Protein AF-A0A6H5HM34-F1 (afdb_monomer_lite)

Secondary structure (DSSP, 8-state):
-EEE--HHHHHHHHHHHHHHHT-SEEEHHHHHHHHHHHHHHGGGSTTTTGGGHHHHHHHHHHHHHTTT-TTSEEEPPHHHHHHHHHHHHHHHH-EEEPP----SEEEEEEE-SSEEEEEETTEEEEEEPPHHHHTS-HHHHHHHHHHHHHHHHSTT--S-EEEEEES-HHHHHHHHTTS-SS-HHHHHHHHHHHHHHHHTT-EEEEEE--TTTTHHHHHHHTPPPPTT-----HHHHHHHHHHH---S-EES--TTT--SSSEEESS--TT-SEE--TT-S------HHHHHHHHHHHTS-S-HHHHHHHHHHS-HHHHHHTTS----HHHHHHHHHHTTTTTT-TTHHHHHHHHHHHHHHS-S------------PPP---PPP----------------GGGS-------S-------GGGSS---PPP-SGGGGGTSSSSTTS-S--------S------GGGSHHHHHHHHH----TT----B-EEEETTEEEEEETTTTEEEEEEHHHHHHHT--S--EEEEESS--SS---EEEE-TTSSEEEEEETTEEEEEEPPSS--TT-EEEE-EEEE-HIIIIIS-PPEEEEEE-TT-TTS-EEEEEETTTEEEEEETTTTEEEEEEES-TTTT--S---HHHHHTT-SEEEEEEPPP---TTS-TTT--EEEEEEETTS-EEEEEE-SS-SS-EEEEEEPPSS--TTSS-TTEEEEEEE--SSPEEEEEETT--

Sequence (736 aa):
MTLSLPDEKREKISKLLDLFSNSSSSPIRRVAQLLGTLSSACPAIKYGRLYTKLLERAKDAALKENEGNYNRKMTIPDSCQVDLKWWQEQIKTAVNELKNDSFDLCMSSDASRTGWGCICRNERAFGWWSEDDLLNHINFLELKAIFLGLQSFASNLENIKILIRTDNTTALASVNKMGSIQHKKLNTLARKIWQWCEARNIWIFASYITSKDNHEADAASRILPPETEWMLDENVFQSIISYLGQPKIDLFASYHNTKCPTFISWYQEPQSWKIDNTRSSERHYPGSREAIREAYLTNGNVPSGAVDTMISSLSPSTLKQYANETPTPTRFIRNCEAIGLFQDLNPFEETFKKAVENVKRGCSKSQNTAMAFRTAAPVVQAKSPLGLQLGQYRKEGLKLDIAKASGNSLMDLDSPSIVRCDEVLSSVGPPTTPDEVSRSSSVLNSFDKMPLVDVNDSVPDFNFSQHKIIRDFASTRGEDPTKKCLGLIAYGQEIFYIWESCKNELHTANVKQSLRDDVWDEETVLRLRMPPLFTVERLLLNSSCSLMALTGPEGVAVLHLPESWEKNKIIHVPCVSLGERIFQGERHLLRCAKWNPGSPSDSHLVTLTSDECLRCYNVLDKSVLWSCHLSKHSVISHLNIPSRIMLGDTPVNFDFVSPTLQPDEPLETAEWPILVLWGNGNIFYVVSTMTSKKPTITGPLLMSPASDDNYGSDASSLIVIRSSPPLVILSTCSGT

pLDDT: mean 70.44, std 22.55, range [20.48, 94.94]

InterPro domains:
  IPR012337 Ribonuclease H-like superfamily [SSF53098] (110-222)
  IPR019321 Nucleoporin Nup88 [PF10168] (482-736)
  IPR036397 Ribonuclease H superfamily [G3DSA:3.30.420.10] (102-224)
  IPR052055 Hepadnavirus polymerase/reverse transcriptase [PTHR33050] (1-281)

Structure (mmCIF, N/CA/C/O backbone):
data_AF-A0A6H5HM34-F1
#
_entry.id   AF-A0A6H5HM34-F1
#
loop_
_atom_site.group_PDB
_atom_site.id
_atom_site.type_symbol
_atom_site.label_atom_id
_atom_site.label_alt_id
_atom_site.label_comp_id
_atom_site.label_asym_id
_atom_site.label_entity_id
_atom_site.label_seq_id
_atom_site.pdbx_PDB_ins_code
_atom_site.Cartn_x
_atom_site.Cartn_y
_atom_site.Cartn_z
_atom_site.occupancy
_atom_site.B_iso_or_equiv
_atom_site.auth_seq_id
_atom_site.auth_comp_id
_atom_site.auth_asym_id
_atom_site.auth_atom_id
_atom_site.pdbx_PDB_model_num
ATOM 1 N N . MET A 1 1 ? -21.445 -22.019 41.947 1.00 61.72 1 MET A N 1
ATOM 2 C CA . MET A 1 1 ? -21.708 -21.252 43.187 1.00 61.72 1 MET A CA 1
ATOM 3 C C . MET A 1 1 ? -22.058 -19.823 42.780 1.00 61.72 1 MET A C 1
ATOM 5 O O . MET A 1 1 ? -21.389 -19.275 41.908 1.00 61.72 1 MET A O 1
ATOM 9 N N . THR A 1 2 ? -23.140 -19.269 43.321 1.00 78.12 2 THR A N 1
ATOM 10 C CA . THR A 1 2 ? -23.737 -17.993 42.892 1.00 78.12 2 THR A CA 1
ATOM 11 C C . THR A 1 2 ? -23.632 -16.932 43.986 1.00 78.12 2 THR A C 1
ATOM 13 O O . THR A 1 2 ? -23.779 -17.241 45.165 1.00 78.12 2 THR A O 1
ATOM 16 N N . LEU A 1 3 ? -23.390 -15.682 43.598 1.00 82.00 3 LEU A N 1
ATOM 17 C CA . LEU A 1 3 ? -23.351 -14.508 44.460 1.00 82.00 3 LEU A CA 1
ATOM 18 C C . LEU A 1 3 ? -24.681 -13.749 44.342 1.00 82.00 3 LEU A C 1
ATOM 20 O O . LEU A 1 3 ? -25.066 -13.330 43.251 1.00 82.00 3 LEU A O 1
ATOM 24 N N . SER A 1 4 ? -25.365 -13.536 45.461 1.00 82.38 4 SER A N 1
ATOM 25 C CA . SER A 1 4 ? -26.608 -12.763 45.535 1.00 82.38 4 SER A CA 1
ATOM 26 C C . SER A 1 4 ? -26.497 -11.654 46.580 1.00 82.38 4 SER A C 1
ATOM 28 O O . SER A 1 4 ? -25.755 -11.770 47.557 1.00 82.38 4 SER A O 1
ATOM 30 N N . LEU A 1 5 ? -27.235 -10.558 46.389 1.00 83.25 5 LEU A N 1
ATOM 31 C CA . LEU A 1 5 ? -27.317 -9.498 47.398 1.00 83.25 5 LEU A CA 1
ATOM 32 C C . LEU A 1 5 ? -28.186 -9.944 48.583 1.00 83.25 5 LEU A C 1
ATOM 34 O O . LEU A 1 5 ? -29.247 -10.522 48.333 1.00 83.25 5 LEU A O 1
ATOM 38 N N . PRO A 1 6 ? -27.794 -9.624 49.834 1.00 85.62 6 PRO A N 1
ATOM 39 C CA . PRO A 1 6 ? -28.668 -9.750 50.999 1.00 85.62 6 PRO A CA 1
ATOM 40 C C . PRO A 1 6 ? -29.934 -8.901 50.850 1.00 85.62 6 PRO A C 1
ATOM 42 O O . PRO A 1 6 ? -29.859 -7.776 50.341 1.00 85.62 6 PRO A O 1
ATOM 45 N N . ASP A 1 7 ? -31.064 -9.395 51.351 1.00 83.00 7 ASP A N 1
ATOM 46 C CA . ASP A 1 7 ? -32.375 -8.750 51.190 1.00 83.00 7 ASP A CA 1
ATOM 47 C C . ASP A 1 7 ? -32.420 -7.335 51.784 1.00 83.00 7 ASP A C 1
ATOM 49 O O . ASP A 1 7 ? -32.903 -6.405 51.139 1.00 83.00 7 ASP A O 1
ATOM 53 N N . GLU A 1 8 ? -31.774 -7.112 52.933 1.00 83.56 8 GLU A N 1
ATOM 54 C CA . GLU A 1 8 ? -31.643 -5.778 53.541 1.00 83.56 8 GLU A CA 1
ATOM 55 C C . GLU A 1 8 ? -30.973 -4.758 52.602 1.00 83.56 8 GLU A C 1
ATOM 57 O O . GLU A 1 8 ? -31.370 -3.589 52.525 1.00 83.56 8 GLU A O 1
ATOM 62 N N . LYS A 1 9 ? -29.949 -5.190 51.848 1.00 83.06 9 LYS A N 1
ATOM 63 C CA . LYS A 1 9 ? -29.280 -4.329 50.863 1.00 83.06 9 LYS A CA 1
ATOM 64 C C . LYS A 1 9 ? -30.174 -4.090 49.649 1.00 83.06 9 LYS A C 1
ATOM 66 O O . LYS A 1 9 ? -30.180 -2.967 49.146 1.00 83.06 9 LYS A O 1
ATOM 71 N N . ARG A 1 10 ? -30.935 -5.097 49.200 1.00 84.62 10 ARG A N 1
ATOM 72 C CA . ARG A 1 10 ? -31.896 -4.953 48.091 1.00 84.62 10 ARG A CA 1
ATOM 73 C C . ARG A 1 10 ? -32.958 -3.907 48.428 1.00 84.62 10 ARG A C 1
ATOM 75 O O . ARG A 1 10 ? -33.159 -2.977 47.648 1.00 84.62 10 ARG A O 1
ATOM 82 N N . GLU A 1 11 ? -33.550 -3.982 49.620 1.00 84.94 11 GLU A N 1
ATOM 83 C CA . GLU A 1 11 ? -34.534 -2.997 50.081 1.00 84.94 11 GLU A CA 1
ATOM 84 C C . GLU A 1 11 ? -33.956 -1.585 50.178 1.00 84.94 11 GLU A C 1
ATOM 86 O O . GLU A 1 11 ? -34.586 -0.619 49.741 1.00 84.94 11 GLU A O 1
ATOM 91 N N . LYS A 1 12 ? -32.748 -1.445 50.741 1.00 86.31 12 LYS A N 1
ATOM 92 C CA . LYS A 1 12 ? -32.092 -0.140 50.880 1.00 86.31 12 LYS A CA 1
ATOM 93 C C . LYS A 1 12 ? -31.848 0.516 49.523 1.00 86.31 12 LYS A C 1
ATOM 95 O O . LYS A 1 12 ? -32.070 1.719 49.386 1.00 86.31 12 LYS A O 1
ATOM 100 N N . ILE A 1 13 ? -31.395 -0.252 48.530 1.00 85.56 13 ILE A N 1
ATOM 101 C CA . ILE A 1 13 ? -31.163 0.274 47.181 1.00 85.56 13 ILE A CA 1
ATOM 102 C C . ILE A 1 13 ? -32.497 0.597 46.498 1.00 85.56 13 ILE A C 1
ATOM 104 O O . ILE A 1 13 ? -32.601 1.669 45.910 1.00 85.56 13 ILE A O 1
ATOM 108 N N . SER A 1 14 ? -33.528 -0.247 46.637 1.00 85.56 14 SER A N 1
ATOM 109 C CA . SER A 1 14 ? -34.866 0.027 46.084 1.00 85.56 14 SER A CA 1
ATOM 110 C C . SER A 1 14 ? -35.437 1.343 46.617 1.00 85.56 14 SER A C 1
ATOM 112 O O . SER A 1 14 ? -35.773 2.225 45.833 1.00 85.56 14 SER A O 1
ATOM 114 N N . LYS A 1 15 ? -35.429 1.536 47.946 1.00 85.75 15 LYS A N 1
ATOM 115 C CA . LYS A 1 15 ? -35.893 2.779 48.588 1.00 85.75 15 LYS A CA 1
ATOM 116 C C . LYS A 1 15 ? -35.120 4.003 48.092 1.00 85.75 15 LYS A C 1
ATOM 118 O O . LYS A 1 15 ? -35.701 5.070 47.917 1.00 85.75 15 LYS A O 1
ATOM 123 N N . LEU A 1 16 ? -33.809 3.869 47.868 1.00 84.88 16 LEU A N 1
ATOM 124 C CA . LEU A 1 16 ? -33.004 4.950 47.304 1.00 84.88 16 LEU A CA 1
ATOM 125 C C . LEU A 1 16 ? -33.396 5.245 45.852 1.00 84.88 16 LEU A C 1
ATOM 127 O O . LEU A 1 16 ? -33.589 6.410 45.529 1.00 84.88 16 LEU A O 1
ATOM 131 N N . LEU A 1 17 ? -33.552 4.235 44.995 1.00 85.62 17 LEU A N 1
ATOM 132 C CA . LEU A 1 17 ? -33.938 4.416 43.590 1.00 85.62 17 LEU A CA 1
ATOM 133 C C . LEU A 1 17 ? -35.318 5.072 43.435 1.00 85.62 17 LEU A C 1
ATOM 135 O O . LEU A 1 17 ? -35.483 5.939 42.575 1.00 85.62 17 LEU A O 1
ATOM 139 N N . ASP A 1 18 ? -36.273 4.741 44.305 1.00 84.00 18 ASP A N 1
ATOM 140 C CA . ASP A 1 18 ? -37.620 5.328 44.291 1.00 84.00 18 ASP A CA 1
ATOM 141 C C . ASP A 1 18 ? -37.599 6.841 44.580 1.00 84.00 18 ASP A C 1
ATOM 143 O O . ASP A 1 18 ? -38.362 7.611 43.992 1.00 84.00 18 ASP A O 1
ATOM 147 N N . LEU A 1 19 ? -36.665 7.302 45.422 1.00 82.75 19 LEU A N 1
ATOM 148 C CA . LEU A 1 19 ? -36.476 8.730 45.704 1.00 82.75 19 LEU A CA 1
ATOM 149 C C . LEU A 1 19 ? -35.952 9.508 44.485 1.00 82.75 19 LEU A C 1
ATOM 151 O O . LEU A 1 19 ? -36.320 10.670 44.290 1.00 82.75 19 LEU A O 1
ATOM 155 N N . PHE A 1 20 ? -35.096 8.888 43.666 1.00 81.00 20 PHE A N 1
ATOM 156 C CA . PHE A 1 20 ? -34.519 9.530 42.477 1.00 81.00 20 PHE A CA 1
ATOM 157 C C . PHE A 1 20 ? -35.390 9.389 41.226 1.00 81.00 20 PHE A C 1
ATOM 159 O O . PHE A 1 20 ? -35.325 10.260 40.361 1.00 81.00 20 PHE A O 1
ATOM 166 N N . SER A 1 21 ? -36.247 8.368 41.157 1.00 72.44 21 SER A N 1
ATOM 167 C CA . SER A 1 21 ? -37.190 8.179 40.042 1.00 72.44 21 SER A CA 1
ATOM 168 C C . SER A 1 21 ? -38.229 9.305 39.956 1.00 72.44 21 SER A C 1
ATOM 170 O O . SER A 1 21 ? -38.667 9.664 38.869 1.00 72.44 21 SER A O 1
ATOM 172 N N . ASN A 1 22 ? -38.573 9.918 41.095 1.00 70.06 22 ASN A N 1
ATOM 173 C CA . ASN A 1 22 ? -39.549 11.013 41.182 1.00 70.06 22 ASN A CA 1
ATOM 174 C C . ASN A 1 22 ? -38.918 12.419 41.186 1.00 70.06 22 ASN A C 1
ATOM 176 O O . ASN A 1 22 ? -39.631 13.418 41.254 1.00 70.06 22 ASN A O 1
ATOM 180 N N . SER A 1 23 ? -37.585 12.518 41.145 1.00 73.88 23 SER A N 1
ATOM 181 C CA . SER A 1 23 ? -36.866 13.787 41.303 1.00 73.88 23 SER A CA 1
ATOM 182 C C . SER A 1 23 ? -36.085 14.136 40.036 1.00 73.88 23 SER A C 1
ATOM 184 O O . SER A 1 23 ? -35.058 13.529 39.751 1.00 73.88 23 SER A O 1
ATOM 186 N N . SER A 1 24 ? -36.504 15.175 39.309 1.00 73.12 24 SER A N 1
ATOM 187 C CA . SER A 1 24 ? -35.794 15.662 38.109 1.00 73.12 24 SER A CA 1
ATOM 188 C C . SER A 1 24 ? -34.466 16.372 38.422 1.00 73.12 24 SER A C 1
ATOM 190 O O . SER A 1 24 ? -33.576 16.455 37.575 1.00 73.12 24 SER A O 1
ATOM 192 N N . SER A 1 25 ? -34.294 16.854 39.657 1.00 80.94 25 SER A N 1
ATOM 193 C CA . SER A 1 25 ? -33.094 17.558 40.114 1.00 80.94 25 SER A CA 1
ATOM 194 C C . SER A 1 25 ? -32.719 17.140 41.536 1.00 80.94 25 SER A C 1
ATOM 196 O O . SER A 1 25 ? -33.533 17.239 42.453 1.00 80.94 25 SER A O 1
ATOM 198 N N . SER A 1 26 ? -31.457 16.763 41.750 1.00 85.12 26 SER A N 1
ATOM 199 C CA . SER A 1 26 ? -30.937 16.322 43.053 1.00 85.12 26 SER A CA 1
ATOM 200 C C . SER A 1 26 ? -29.566 16.930 43.367 1.00 85.12 26 SER A C 1
ATOM 202 O O . SER A 1 26 ? -28.800 17.208 42.447 1.00 85.12 26 SER A O 1
ATOM 204 N N . PRO A 1 27 ? -29.202 17.130 44.650 1.00 88.06 27 PRO A N 1
ATOM 205 C CA . PRO A 1 27 ? -27.841 17.509 45.021 1.00 88.06 27 PRO A CA 1
ATOM 206 C C . PRO A 1 27 ? -26.826 16.477 44.525 1.00 88.06 27 PRO A C 1
ATOM 208 O O . PRO A 1 27 ? -27.033 15.272 44.703 1.00 88.06 27 PRO A O 1
ATOM 211 N N . ILE A 1 28 ? -25.700 16.936 43.980 1.00 87.88 28 ILE A N 1
ATOM 212 C CA . ILE A 1 28 ? -24.637 16.065 43.455 1.00 87.88 28 ILE A CA 1
ATOM 213 C C . ILE A 1 28 ? -24.161 15.065 44.523 1.00 87.88 28 ILE A C 1
ATOM 215 O O . ILE A 1 28 ? -23.940 13.891 44.225 1.00 87.88 28 ILE A O 1
ATOM 219 N N . ARG A 1 29 ? -24.074 15.486 45.795 1.00 89.44 29 ARG A N 1
ATOM 220 C CA . ARG A 1 29 ? -23.743 14.611 46.935 1.00 89.44 29 ARG A CA 1
ATOM 221 C C . ARG A 1 29 ? -24.664 13.396 47.046 1.00 89.44 29 ARG A C 1
ATOM 223 O O . ARG A 1 29 ? -24.189 12.299 47.320 1.00 89.44 29 ARG A O 1
ATOM 230 N N . ARG A 1 30 ? -25.968 13.579 46.833 1.00 87.06 30 ARG A N 1
ATOM 231 C CA . ARG A 1 30 ? -26.949 12.490 46.907 1.00 87.06 30 ARG A CA 1
ATOM 232 C C . ARG A 1 30 ? -26.805 11.529 45.728 1.00 87.06 30 ARG A C 1
ATOM 234 O O . ARG A 1 30 ? -26.834 10.320 45.933 1.00 87.06 30 ARG A O 1
ATOM 241 N N . VAL A 1 31 ? -26.554 12.050 44.526 1.00 87.62 31 VAL A N 1
ATOM 242 C CA . VAL A 1 31 ? -26.260 11.219 43.345 1.00 87.62 31 VAL A CA 1
ATOM 243 C C . VAL A 1 31 ? -24.967 10.418 43.546 1.00 87.62 31 VAL A C 1
ATOM 245 O O . VAL A 1 31 ? -24.927 9.230 43.242 1.00 87.62 31 VAL A O 1
ATOM 248 N N . ALA A 1 32 ? -23.932 11.015 44.145 1.00 87.81 32 ALA A N 1
ATOM 249 C CA . ALA A 1 32 ? -22.691 10.317 44.485 1.00 87.81 32 ALA A CA 1
ATOM 250 C C . ALA A 1 32 ? -22.902 9.187 45.515 1.00 87.81 32 ALA A C 1
ATOM 252 O O . ALA A 1 32 ? -22.326 8.111 45.366 1.00 87.81 32 ALA A O 1
ATOM 253 N N . GLN A 1 33 ? -23.754 9.400 46.527 1.00 89.19 33 GLN A N 1
ATOM 254 C CA . GLN A 1 33 ? -24.132 8.364 47.500 1.00 89.19 33 GLN A CA 1
ATOM 255 C C . GLN A 1 33 ? -24.876 7.197 46.842 1.00 89.19 33 GLN A C 1
ATOM 257 O O . GLN A 1 33 ? -24.567 6.035 47.124 1.00 89.19 33 GLN A O 1
ATOM 262 N N . LEU A 1 34 ? -25.825 7.493 45.946 1.00 88.12 34 LEU A N 1
ATOM 263 C CA . LEU A 1 34 ? -26.509 6.467 45.159 1.00 88.12 34 LEU A CA 1
ATOM 264 C C . LEU A 1 34 ? -25.494 5.663 44.344 1.00 88.12 34 LEU A C 1
ATOM 266 O O . LEU A 1 34 ? -25.465 4.441 44.435 1.00 88.12 34 LEU A O 1
ATOM 270 N N . LEU A 1 35 ? -24.612 6.347 43.617 1.00 88.81 35 LEU A N 1
ATOM 271 C CA . LEU A 1 35 ? -23.631 5.712 42.743 1.00 88.81 35 LEU A CA 1
ATOM 272 C C . LEU A 1 35 ? -22.637 4.833 43.510 1.00 88.81 35 LEU A C 1
ATOM 274 O O . LEU A 1 35 ? -22.335 3.726 43.073 1.00 88.81 35 LEU A O 1
ATOM 278 N N . GLY A 1 36 ? -22.185 5.279 44.686 1.00 88.81 36 GLY A N 1
ATOM 279 C CA . GLY A 1 36 ? -21.366 4.466 45.587 1.00 88.81 36 GLY A CA 1
ATOM 280 C C . GLY A 1 36 ? -22.099 3.211 46.069 1.00 88.81 36 GLY A C 1
ATOM 281 O O . GLY A 1 36 ? -21.519 2.125 46.101 1.00 88.81 36 GLY A O 1
ATOM 282 N N . THR A 1 37 ? -23.396 3.334 46.365 1.00 88.56 37 THR A N 1
ATOM 283 C CA . THR A 1 37 ? -24.229 2.195 46.775 1.00 88.56 37 THR A CA 1
ATOM 284 C C . THR A 1 37 ? -24.427 1.204 45.621 1.00 88.56 37 THR A C 1
ATOM 286 O O . THR A 1 37 ? -24.205 0.010 45.816 1.00 88.56 37 THR A O 1
ATOM 289 N N . LEU A 1 38 ? -24.750 1.677 44.411 1.00 88.31 38 LEU A N 1
ATOM 290 C CA . LEU A 1 38 ? -24.883 0.835 43.212 1.00 88.31 38 LEU A CA 1
ATOM 291 C C . LEU A 1 38 ? -23.557 0.151 42.850 1.00 88.31 38 LEU A C 1
ATOM 293 O O . LEU A 1 38 ? -23.533 -1.045 42.575 1.00 88.31 38 LEU A O 1
ATOM 297 N N . SER A 1 39 ? -22.436 0.871 42.943 1.00 86.75 39 SER A N 1
ATOM 298 C CA . SER A 1 39 ? -21.096 0.323 42.694 1.00 86.75 39 SER A CA 1
ATOM 299 C C . SER A 1 39 ? -20.759 -0.838 43.638 1.00 86.75 39 SER A C 1
ATOM 301 O O . SER A 1 39 ? -20.209 -1.851 43.207 1.00 86.75 39 SER A O 1
ATOM 303 N N . SER A 1 40 ? -21.169 -0.744 44.910 1.00 86.69 40 SER A N 1
ATOM 304 C CA . SER A 1 40 ? -21.006 -1.835 45.882 1.00 86.69 40 SER A CA 1
ATOM 305 C C . SER A 1 40 ? -21.852 -3.076 45.563 1.00 86.69 40 SER A C 1
ATOM 307 O O . SER A 1 40 ? -21.514 -4.175 45.999 1.00 86.69 40 SER A O 1
ATOM 309 N N . ALA A 1 41 ? -22.933 -2.910 44.793 1.00 86.00 41 ALA A N 1
ATOM 310 C CA . ALA A 1 41 ? -23.841 -3.976 44.387 1.00 86.00 41 ALA A CA 1
ATOM 311 C C . ALA A 1 41 ? -23.432 -4.655 43.066 1.00 86.00 41 ALA A C 1
ATOM 313 O O . ALA A 1 41 ? -23.818 -5.798 42.823 1.00 86.00 41 ALA A O 1
ATOM 314 N N . CYS A 1 42 ? -22.598 -4.002 42.245 1.00 86.19 42 CYS A N 1
ATOM 315 C CA . CYS A 1 42 ? -22.109 -4.525 40.965 1.00 86.19 42 CYS A CA 1
ATOM 316 C C . CYS A 1 42 ? -21.495 -5.939 41.016 1.00 86.19 42 CYS A C 1
ATOM 318 O O . CYS A 1 42 ? -21.717 -6.683 40.067 1.00 86.19 42 CYS A O 1
ATOM 320 N N . PRO A 1 43 ? -20.754 -6.377 42.059 1.00 83.12 43 PRO A N 1
ATOM 321 C CA . PRO A 1 43 ? -20.227 -7.744 42.096 1.00 83.12 43 PRO A CA 1
ATOM 322 C C . PRO A 1 43 ? -21.315 -8.826 42.015 1.00 83.12 43 PRO A C 1
ATOM 324 O O . PRO A 1 43 ? -21.085 -9.881 41.429 1.00 83.12 43 PRO A O 1
ATOM 327 N N . ALA A 1 44 ? -22.499 -8.550 42.571 1.00 82.69 44 ALA A N 1
ATOM 328 C CA . ALA A 1 44 ? -23.634 -9.471 42.630 1.00 82.69 44 ALA A CA 1
ATOM 329 C C . ALA A 1 44 ? -24.593 -9.355 41.434 1.00 82.69 44 ALA A C 1
ATOM 331 O O . ALA A 1 44 ? -25.519 -10.152 41.321 1.00 82.69 44 ALA A O 1
ATOM 332 N N . ILE A 1 45 ? -24.390 -8.375 40.549 1.00 85.69 45 ILE A N 1
ATOM 333 C CA . ILE A 1 45 ? -25.287 -8.086 39.426 1.00 85.69 45 ILE A CA 1
ATOM 334 C C . ILE A 1 45 ? -24.459 -8.069 38.147 1.00 85.69 45 ILE A C 1
ATOM 336 O O . ILE A 1 45 ? -23.718 -7.117 37.902 1.00 85.69 45 ILE A O 1
ATOM 340 N N . LYS A 1 46 ? -24.621 -9.112 37.324 1.00 83.00 46 LYS A N 1
ATOM 341 C CA . LYS A 1 46 ? -23.809 -9.404 36.130 1.00 83.00 46 LYS A CA 1
ATOM 342 C C . LYS A 1 46 ? -23.512 -8.155 35.282 1.00 83.00 46 LYS A C 1
ATOM 344 O O . LYS A 1 46 ? -22.349 -7.815 35.092 1.00 83.00 46 LYS A O 1
ATOM 349 N N . TYR A 1 47 ? -24.536 -7.406 34.868 1.00 87.88 47 TYR A N 1
ATOM 350 C CA . TYR A 1 47 ? -24.392 -6.218 34.006 1.00 87.88 47 TYR A CA 1
ATOM 351 C C . TYR A 1 47 ? -24.456 -4.870 34.752 1.00 87.88 47 TYR A C 1
ATOM 353 O O . TYR A 1 47 ? -24.486 -3.812 34.128 1.00 87.88 47 TYR A O 1
ATOM 361 N N . GLY A 1 48 ? -24.435 -4.859 36.092 1.00 87.00 48 GLY A N 1
ATOM 362 C CA . GLY A 1 48 ? -24.693 -3.645 36.884 1.00 87.00 48 GLY A CA 1
ATOM 363 C C . GLY A 1 48 ? -23.711 -2.498 36.612 1.00 87.00 48 GLY A C 1
ATOM 364 O O . GLY A 1 48 ? -24.078 -1.321 36.600 1.00 87.00 48 GLY A O 1
ATOM 365 N N . ARG A 1 49 ? -22.449 -2.817 36.308 1.00 87.62 49 ARG A N 1
ATOM 366 C CA . ARG A 1 49 ? -21.430 -1.794 36.033 1.00 87.62 49 ARG A CA 1
ATOM 367 C C . ARG A 1 49 ? -21.728 -0.992 34.760 1.00 87.62 49 ARG A C 1
ATOM 369 O O . ARG A 1 49 ? -21.348 0.173 34.704 1.00 87.62 49 ARG A O 1
ATOM 376 N N . LEU A 1 50 ? -22.445 -1.559 33.788 1.00 89.38 50 LEU A N 1
ATOM 377 C CA . LEU A 1 50 ? -22.858 -0.860 32.569 1.00 89.38 50 LEU A CA 1
ATOM 378 C C . LEU A 1 50 ? -23.822 0.296 32.880 1.00 89.38 50 LEU A C 1
ATOM 380 O O . LEU A 1 50 ? -23.607 1.436 32.460 1.00 89.38 50 LEU A O 1
ATOM 384 N N . TYR A 1 51 ? -24.851 0.004 33.675 1.00 89.50 51 TYR A N 1
ATOM 385 C CA . TYR A 1 51 ? -25.951 0.914 34.011 1.00 89.50 51 TYR A CA 1
ATOM 386 C C . TYR A 1 51 ? -25.609 1.914 35.129 1.00 89.50 51 TYR A C 1
ATOM 388 O O . TYR A 1 51 ? -26.477 2.607 35.646 1.00 89.50 51 TYR A O 1
ATOM 396 N N . THR A 1 52 ? -24.340 2.010 35.538 1.00 88.94 52 THR A N 1
ATOM 397 C CA . THR A 1 52 ? -23.860 3.083 36.436 1.00 88.94 52 THR A CA 1
ATOM 398 C C . THR A 1 52 ? -23.047 4.147 35.699 1.00 88.94 52 THR A C 1
ATOM 400 O O . THR A 1 52 ? -22.921 5.271 36.187 1.00 88.94 52 THR A O 1
ATOM 403 N N . LYS A 1 53 ? -22.544 3.848 34.492 1.00 88.50 53 LYS A N 1
ATOM 404 C CA . LYS A 1 53 ? -21.611 4.715 33.752 1.00 88.50 53 LYS A CA 1
ATOM 405 C C . LYS A 1 53 ? -22.224 6.030 33.279 1.00 88.50 53 LYS A C 1
ATOM 407 O O . LYS A 1 53 ? -21.543 7.055 33.313 1.00 88.50 53 LYS A O 1
ATOM 412 N N . LEU A 1 54 ? -23.488 6.027 32.844 1.00 87.94 54 LEU A N 1
ATOM 413 C CA . LEU A 1 54 ? -24.161 7.259 32.411 1.00 87.94 54 LEU A CA 1
ATOM 414 C C . LEU A 1 54 ? -24.354 8.225 33.581 1.00 87.94 54 LEU A C 1
ATOM 416 O O . LEU A 1 54 ? -24.036 9.408 33.454 1.00 87.94 54 LEU A O 1
ATOM 420 N N . LEU A 1 55 ? -24.787 7.703 34.731 1.00 88.19 55 LEU A N 1
ATOM 421 C CA . LEU A 1 55 ? -24.959 8.491 35.947 1.00 88.19 55 LEU A CA 1
ATOM 422 C C . LEU A 1 55 ? -23.615 9.023 36.472 1.00 88.19 55 LEU A C 1
ATOM 424 O O . LEU A 1 55 ? -23.530 10.172 36.900 1.00 88.19 55 LEU A O 1
ATOM 428 N N . GLU A 1 56 ? -22.549 8.222 36.378 1.00 90.06 56 GLU A N 1
ATOM 429 C CA . GLU A 1 56 ? -21.187 8.611 36.771 1.00 90.06 56 GLU A CA 1
ATOM 430 C C . GLU A 1 56 ? -20.687 9.782 35.925 1.00 90.06 56 GLU A C 1
ATOM 432 O O . GLU A 1 56 ? -20.211 10.787 36.455 1.00 90.06 56 GLU A O 1
ATOM 437 N N . ARG A 1 57 ? -20.901 9.701 34.608 1.00 88.56 57 ARG A N 1
ATOM 438 C CA . ARG A 1 57 ? -20.552 10.760 33.661 1.00 88.56 57 ARG A CA 1
ATOM 439 C C . ARG A 1 57 ? -21.378 12.029 33.871 1.00 88.56 57 ARG A C 1
ATOM 441 O O . ARG A 1 57 ? -20.816 13.120 33.818 1.00 88.56 57 ARG A O 1
ATOM 448 N N . ALA A 1 58 ? -22.685 11.903 34.108 1.00 88.50 58 ALA A N 1
ATOM 449 C CA . ALA A 1 58 ? -23.554 13.046 34.388 1.00 88.50 58 ALA A CA 1
ATOM 450 C C . ALA A 1 58 ? -23.128 13.766 35.678 1.00 88.50 58 ALA A C 1
ATOM 452 O O . ALA A 1 58 ? -23.035 14.992 35.701 1.00 88.50 58 ALA A O 1
ATOM 453 N N . LYS A 1 59 ? -22.788 13.004 36.727 1.00 90.25 59 LYS A N 1
ATOM 454 C CA . LYS A 1 59 ? -22.242 13.536 37.982 1.00 90.25 59 LYS A CA 1
ATOM 455 C C . LYS A 1 59 ? -20.916 14.267 37.754 1.00 90.25 59 LYS A C 1
ATOM 457 O O . LYS A 1 59 ? -20.731 15.356 38.286 1.00 90.25 59 LYS A O 1
ATOM 462 N N . ASP A 1 60 ? -19.991 13.685 36.992 1.00 87.88 60 ASP A N 1
ATOM 463 C CA . ASP A 1 60 ? -18.688 14.304 36.717 1.00 87.88 60 ASP A CA 1
ATOM 464 C C . ASP A 1 60 ? -18.806 15.584 35.881 1.00 87.88 60 ASP A C 1
ATOM 466 O O . ASP A 1 60 ? -18.092 16.550 36.147 1.00 87.88 60 ASP A O 1
ATOM 470 N N . ALA A 1 61 ? -19.718 15.622 34.904 1.00 87.50 61 ALA A N 1
ATOM 471 C CA . ALA A 1 61 ? -20.013 16.832 34.139 1.00 87.50 61 ALA A CA 1
ATOM 472 C C . ALA A 1 61 ? -20.583 17.935 35.045 1.00 87.50 61 ALA A C 1
ATOM 474 O O . ALA A 1 61 ? -20.040 19.037 35.084 1.00 87.50 61 ALA A O 1
ATOM 475 N N . ALA A 1 62 ? -21.586 17.602 35.864 1.00 87.50 62 ALA A N 1
ATOM 476 C CA . ALA A 1 62 ? -22.187 18.549 36.798 1.00 87.50 62 ALA A CA 1
ATOM 477 C C . ALA A 1 62 ? -21.190 19.057 37.854 1.00 87.50 62 ALA A C 1
ATOM 479 O O . ALA A 1 62 ? -21.237 20.222 38.235 1.00 87.50 62 ALA A O 1
ATOM 480 N N . LEU A 1 63 ? -20.265 18.215 38.330 1.00 89.19 63 LEU A N 1
ATOM 481 C CA . LEU A 1 63 ? -19.205 18.646 39.247 1.00 89.19 63 LEU A CA 1
ATOM 482 C C . LEU A 1 63 ? -18.247 19.640 38.597 1.00 89.19 63 LEU A C 1
ATOM 484 O O . LEU A 1 63 ? -17.846 20.590 39.261 1.00 89.19 63 LEU A O 1
ATOM 488 N N . LYS A 1 64 ? -17.884 19.435 37.327 1.00 88.38 64 LYS A N 1
ATOM 489 C CA . LYS A 1 64 ? -17.014 20.364 36.593 1.00 88.38 64 LYS A CA 1
ATOM 490 C C . LYS A 1 64 ? -17.687 21.716 36.375 1.00 88.38 64 LYS A C 1
ATOM 492 O O . LYS A 1 64 ? -17.050 22.735 36.594 1.00 88.38 64 LYS A O 1
ATOM 497 N N . GLU A 1 65 ? -18.968 21.718 36.013 1.00 88.94 65 GLU A N 1
ATOM 498 C CA . GLU A 1 65 ? -19.760 22.947 35.849 1.00 88.94 65 GLU A CA 1
ATOM 499 C C . GLU A 1 65 ? -19.946 23.717 37.164 1.00 88.94 65 GLU A C 1
ATOM 501 O O . GLU A 1 65 ? -20.056 24.936 37.158 1.00 88.94 65 GLU A O 1
ATOM 506 N N . ASN A 1 66 ? -19.962 23.013 38.299 1.00 88.31 66 ASN A N 1
ATOM 507 C CA . ASN A 1 66 ? -20.155 23.596 39.627 1.00 88.31 66 ASN A CA 1
ATOM 508 C C . ASN A 1 66 ? -18.848 23.742 40.430 1.00 88.31 66 ASN A C 1
ATOM 510 O O . ASN A 1 66 ? -18.904 23.784 41.662 1.00 88.31 66 ASN A O 1
ATOM 514 N N . GLU A 1 67 ? -17.685 23.761 39.768 1.00 86.56 67 GLU A N 1
ATOM 515 C CA . GLU A 1 67 ? -16.364 23.967 40.396 1.00 86.56 67 GLU A CA 1
ATOM 516 C C . GLU A 1 67 ? -16.077 23.009 41.576 1.00 86.56 67 GLU A C 1
ATOM 518 O O . GLU A 1 67 ? -15.473 23.362 42.585 1.00 86.56 67 GLU A O 1
ATOM 523 N N . GLY A 1 68 ? -16.555 21.764 41.482 1.00 84.62 68 GLY A N 1
ATOM 524 C CA . GLY A 1 68 ? -16.380 20.740 42.516 1.00 84.62 68 GLY A CA 1
ATOM 525 C C . GLY A 1 68 ? -17.345 20.841 43.706 1.00 84.62 68 GLY A C 1
ATOM 526 O O . GLY A 1 68 ? -17.209 20.086 44.672 1.00 84.62 68 GLY A O 1
ATOM 527 N N . ASN A 1 69 ? -18.349 21.722 43.666 1.00 86.62 69 ASN A N 1
ATOM 528 C CA . ASN A 1 69 ? -19.291 21.893 44.769 1.00 86.62 69 ASN A CA 1
ATOM 529 C C . ASN A 1 69 ? -20.383 20.805 44.800 1.00 86.62 69 ASN A C 1
ATOM 531 O O . ASN A 1 69 ? -21.417 20.892 44.139 1.00 86.62 69 ASN A O 1
ATOM 535 N N . TYR A 1 70 ? -20.199 19.810 45.669 1.00 87.00 70 TYR A N 1
ATOM 536 C CA . TYR A 1 70 ? -21.136 18.696 45.867 1.00 87.00 70 TYR A CA 1
ATOM 537 C C . TYR A 1 70 ? -22.525 19.085 46.412 1.00 87.00 70 TYR A C 1
ATOM 539 O O . TYR A 1 70 ? -23.447 18.266 46.354 1.00 87.00 70 TYR A O 1
ATOM 547 N N . ASN A 1 71 ? -22.691 20.290 46.966 1.00 87.69 71 ASN A N 1
ATOM 548 C CA . ASN A 1 71 ? -23.980 20.754 47.493 1.00 87.69 71 ASN A CA 1
ATOM 549 C C . ASN A 1 71 ? -24.864 21.390 46.413 1.00 87.69 71 ASN A C 1
ATOM 551 O O . ASN A 1 71 ? -26.056 21.601 46.647 1.00 87.69 71 ASN A O 1
ATOM 555 N N . ARG A 1 72 ? -24.308 21.692 45.233 1.00 88.50 72 ARG A N 1
ATOM 556 C CA . ARG A 1 72 ? -25.088 22.177 44.093 1.00 88.50 72 ARG A CA 1
ATOM 557 C C . ARG A 1 72 ? -25.983 21.066 43.544 1.00 88.50 72 ARG A C 1
ATOM 559 O O . ARG A 1 72 ? -25.714 19.873 43.712 1.00 88.50 72 ARG A O 1
ATOM 566 N N . LYS A 1 73 ? -27.096 21.475 42.937 1.00 87.62 73 LYS A N 1
ATOM 567 C CA . LYS A 1 73 ? -28.057 20.567 42.308 1.00 87.62 73 LYS A CA 1
ATOM 568 C C . LYS A 1 73 ? -27.595 20.239 40.890 1.00 87.62 73 LYS A C 1
ATOM 570 O O . LYS A 1 73 ? -27.070 21.108 40.205 1.00 87.62 73 LYS A O 1
ATOM 575 N N . MET A 1 74 ? -27.823 19.001 40.471 1.00 87.94 74 MET A N 1
ATOM 576 C CA . MET A 1 74 ? -27.694 18.566 39.087 1.00 87.94 74 MET A CA 1
ATOM 577 C C . MET A 1 74 ? -29.041 18.066 38.576 1.00 87.94 74 MET A C 1
ATOM 579 O O . MET A 1 74 ? -29.798 17.432 39.320 1.00 87.94 74 MET A O 1
ATOM 583 N N . THR A 1 75 ? -29.313 18.328 37.305 1.00 86.69 75 THR A N 1
ATOM 584 C CA . THR A 1 75 ? -30.435 17.723 36.588 1.00 86.69 75 THR A CA 1
ATOM 585 C C . THR A 1 75 ? -30.040 16.312 36.179 1.00 86.69 75 THR A C 1
ATOM 587 O O . THR A 1 75 ? -28.946 16.102 35.654 1.00 86.69 75 THR A O 1
ATOM 590 N N . ILE A 1 76 ? -30.907 15.337 36.445 1.00 84.38 76 ILE A N 1
ATOM 591 C CA . ILE A 1 76 ? -30.677 13.950 36.035 1.00 84.38 76 ILE A CA 1
ATOM 592 C C . ILE A 1 76 ? -31.176 13.818 34.591 1.00 84.38 76 ILE A C 1
ATOM 594 O O . ILE A 1 76 ? -32.367 14.011 34.366 1.00 84.38 76 ILE A O 1
ATOM 598 N N . PRO A 1 77 ? -30.307 13.508 33.611 1.00 85.62 77 PRO A N 1
ATOM 599 C CA . PRO A 1 77 ? -30.744 13.327 32.230 1.00 85.62 77 PRO A CA 1
ATOM 600 C C . PRO A 1 77 ? -31.721 12.155 32.104 1.00 85.62 77 PRO A C 1
ATOM 602 O O . PRO A 1 77 ? -31.523 11.128 32.758 1.00 85.62 77 PRO A O 1
ATOM 605 N N . ASP A 1 78 ? -32.686 12.243 31.189 1.00 84.38 78 ASP A N 1
ATOM 606 C CA . ASP A 1 78 ? -33.675 11.177 30.950 1.00 84.38 78 ASP A CA 1
ATOM 607 C C . ASP A 1 78 ? -33.023 9.832 30.594 1.00 84.38 78 ASP A C 1
ATOM 609 O O . ASP A 1 78 ? -33.490 8.769 30.997 1.00 84.38 78 ASP A O 1
ATOM 613 N N . SER A 1 79 ? -31.862 9.859 29.930 1.00 84.44 79 SER A N 1
ATOM 614 C CA . SER A 1 79 ? -31.079 8.651 29.647 1.00 84.44 79 SER A CA 1
ATOM 615 C C . SER A 1 79 ? -30.633 7.907 30.912 1.00 84.44 79 SER A C 1
ATOM 617 O O . SER A 1 79 ? -30.440 6.698 30.870 1.00 84.44 79 SER A O 1
ATOM 619 N N . CYS A 1 80 ? -30.448 8.614 32.032 1.00 85.38 80 CYS A N 1
ATOM 620 C CA . CYS A 1 80 ? -30.122 8.001 33.320 1.00 85.38 80 CYS A CA 1
ATOM 621 C C . CYS A 1 80 ? -31.367 7.431 34.008 1.00 85.38 80 CYS A C 1
ATOM 623 O O . CYS A 1 80 ? -31.234 6.483 34.771 1.00 85.38 80 CYS A O 1
ATOM 625 N N . GLN A 1 81 ? -32.564 7.958 33.733 1.00 84.81 81 GLN A N 1
ATOM 626 C CA . GLN A 1 81 ? -33.808 7.415 34.292 1.00 84.81 81 GLN A CA 1
ATOM 627 C C . GLN A 1 81 ? -34.087 6.002 33.769 1.00 84.81 81 GLN A C 1
ATOM 629 O O . GLN A 1 81 ? -34.506 5.133 34.530 1.00 84.81 81 GLN A O 1
ATOM 634 N N . VAL A 1 82 ? -33.758 5.738 32.499 1.00 87.81 82 VAL A N 1
ATOM 635 C CA . VAL A 1 82 ? -33.808 4.384 31.923 1.00 87.81 82 VAL A CA 1
ATOM 636 C C . VAL A 1 82 ? -32.902 3.418 32.699 1.00 87.81 82 VAL A C 1
ATOM 638 O O . VAL A 1 82 ? -33.328 2.317 33.040 1.00 87.81 82 VAL A O 1
ATOM 641 N N . ASP A 1 83 ? -31.682 3.847 33.042 1.00 89.75 83 ASP A N 1
ATOM 642 C CA . ASP A 1 83 ? -30.734 3.046 33.830 1.00 89.75 83 ASP A CA 1
ATOM 643 C C . ASP A 1 83 ? -31.241 2.803 35.260 1.00 89.75 83 ASP A C 1
ATOM 645 O O . ASP A 1 83 ? -31.133 1.691 35.774 1.00 89.75 83 ASP A O 1
ATOM 649 N N . LEU A 1 84 ? -31.821 3.821 35.906 1.00 87.69 84 LEU A N 1
ATOM 650 C CA . LEU A 1 84 ? -32.391 3.697 37.253 1.00 87.69 84 LEU A CA 1
ATOM 651 C C . LEU A 1 84 ? -33.566 2.713 37.287 1.00 87.69 84 LEU A C 1
ATOM 653 O O . LEU A 1 84 ? -33.655 1.905 38.213 1.00 87.69 84 LEU A O 1
ATOM 657 N N . LYS A 1 85 ? -34.420 2.731 36.258 1.00 88.00 85 LYS A N 1
ATOM 658 C CA . LYS A 1 85 ? -35.522 1.775 36.111 1.00 88.00 85 LYS A CA 1
ATOM 659 C C . LYS A 1 85 ? -35.015 0.347 35.893 1.00 88.00 85 LYS A C 1
ATOM 661 O O . LYS A 1 85 ? -35.484 -0.570 36.562 1.00 88.00 85 LYS A O 1
ATOM 666 N N . TRP A 1 86 ? -34.006 0.163 35.036 1.00 90.06 86 TRP A N 1
ATOM 667 C CA . TRP A 1 86 ? -33.348 -1.139 34.865 1.00 90.06 86 TRP A CA 1
ATOM 668 C C . TRP A 1 86 ? -32.814 -1.670 36.205 1.00 90.06 86 TRP A C 1
ATOM 670 O O . TRP A 1 86 ? -33.028 -2.830 36.555 1.00 90.06 86 TRP A O 1
ATOM 680 N N . TRP A 1 87 ? -32.197 -0.804 37.015 1.00 89.12 87 TRP A N 1
ATOM 681 C CA . TRP A 1 87 ? -31.732 -1.174 38.352 1.00 89.12 87 TRP A CA 1
ATOM 682 C C . TRP A 1 87 ? -32.879 -1.607 39.280 1.00 89.12 87 TRP A C 1
ATOM 684 O O . TRP A 1 87 ? -32.735 -2.614 39.975 1.00 89.12 87 TRP A O 1
ATOM 694 N N . GLN A 1 88 ? -34.020 -0.908 39.280 1.00 86.88 88 GLN A N 1
ATOM 695 C CA . GLN A 1 88 ? -35.199 -1.287 40.080 1.00 86.88 88 GLN A CA 1
ATOM 696 C C . GLN A 1 88 ? -35.739 -2.679 39.721 1.00 86.88 88 GLN A C 1
ATOM 698 O O . GLN A 1 88 ? -36.187 -3.416 40.604 1.00 86.88 88 GLN A O 1
ATOM 703 N N . GLU A 1 89 ? -35.693 -3.044 38.440 1.00 86.81 89 GLU A N 1
ATOM 704 C CA . GLU A 1 89 ? -36.129 -4.353 37.952 1.00 86.81 89 GLU A CA 1
ATOM 705 C C . GLU A 1 89 ? -35.131 -5.453 38.354 1.00 86.81 89 GLU A C 1
ATOM 707 O O . GLU A 1 89 ? -35.524 -6.470 38.929 1.00 86.81 89 GLU A O 1
ATOM 712 N N . GLN A 1 90 ? -33.829 -5.223 38.149 1.00 85.38 90 GLN A N 1
ATOM 713 C CA . GLN A 1 90 ? -32.791 -6.239 38.362 1.00 85.38 90 GLN A CA 1
ATOM 714 C C . GLN A 1 90 ? -32.451 -6.495 39.834 1.00 85.38 90 GLN A C 1
ATOM 716 O O . GLN A 1 90 ? -32.109 -7.617 40.198 1.00 85.38 90 GLN A O 1
ATOM 721 N N . ILE A 1 91 ? -32.577 -5.510 40.729 1.00 83.81 91 ILE A N 1
ATOM 722 C CA . ILE A 1 91 ? -32.250 -5.696 42.160 1.00 83.81 91 ILE A CA 1
ATOM 723 C C . ILE A 1 91 ? -33.095 -6.791 42.820 1.00 83.81 91 ILE A C 1
ATOM 725 O O . ILE A 1 91 ? -32.656 -7.392 43.801 1.00 83.81 91 ILE A O 1
ATOM 729 N N . LYS A 1 92 ? -34.290 -7.079 42.299 1.00 78.62 92 LYS A N 1
ATOM 730 C CA . LYS A 1 92 ? -35.194 -8.085 42.871 1.00 78.62 92 LYS A CA 1
ATOM 731 C C . LYS A 1 92 ? -34.750 -9.513 42.564 1.00 78.62 92 LYS A C 1
ATOM 733 O O . LYS A 1 92 ? -34.867 -10.376 43.423 1.00 78.62 92 LYS A O 1
ATOM 738 N N . THR A 1 93 ? -34.189 -9.753 41.382 1.00 74.69 93 THR A N 1
ATOM 739 C CA . THR A 1 93 ? -33.938 -11.104 40.849 1.00 74.69 93 THR A CA 1
ATOM 740 C C . THR A 1 93 ? -32.467 -11.395 40.568 1.00 74.69 93 THR A C 1
ATOM 742 O O . THR A 1 93 ? -32.108 -12.553 40.382 1.00 74.69 93 THR A O 1
ATOM 745 N N . ALA A 1 94 ? -31.595 -10.383 40.572 1.00 73.31 94 ALA A N 1
ATOM 746 C CA . ALA A 1 94 ? -30.223 -10.551 40.122 1.00 73.31 94 ALA A CA 1
ATOM 747 C C . ALA A 1 94 ? -29.404 -11.485 41.021 1.00 73.31 94 ALA A C 1
ATOM 749 O O . ALA A 1 94 ? -29.395 -11.391 42.258 1.00 73.31 94 ALA A O 1
ATOM 750 N N . VAL A 1 95 ? -28.689 -12.367 40.334 1.00 76.12 95 VAL A N 1
ATOM 751 C CA . VAL A 1 95 ? -27.717 -13.313 40.857 1.00 76.12 95 VAL A CA 1
ATOM 752 C C . VAL A 1 95 ? -26.565 -13.339 39.857 1.00 76.12 95 VAL A C 1
ATOM 754 O O . VAL A 1 95 ? -26.792 -13.302 38.647 1.00 76.12 95 VAL A O 1
ATOM 757 N N . ASN A 1 96 ? -25.330 -13.376 40.346 1.00 79.69 96 ASN A N 1
ATOM 758 C CA . ASN A 1 96 ? -24.148 -13.486 39.500 1.00 79.69 96 ASN A CA 1
ATOM 759 C C . ASN A 1 96 ? -23.433 -14.811 39.760 1.00 79.69 96 ASN A C 1
ATOM 761 O O . ASN A 1 96 ? -23.376 -15.287 40.892 1.00 79.69 96 ASN A O 1
ATOM 765 N N . GLU A 1 97 ? -22.862 -15.417 38.731 1.00 75.94 97 GLU A N 1
ATOM 766 C CA . GLU A 1 97 ? -22.009 -16.588 38.915 1.00 75.94 97 GLU A CA 1
ATOM 767 C C . GLU A 1 97 ? -20.635 -16.152 39.427 1.00 75.94 97 GLU A C 1
ATOM 769 O O . GLU A 1 97 ? -20.104 -15.114 39.023 1.00 75.94 97 GLU A O 1
ATOM 774 N N . LEU A 1 98 ? -20.033 -16.941 40.321 1.00 71.69 98 LEU A N 1
ATOM 775 C CA . LEU A 1 98 ? -18.632 -16.730 40.675 1.00 71.69 98 LEU A CA 1
ATOM 776 C C . LEU A 1 98 ? -17.758 -16.879 39.429 1.00 71.69 98 LEU A C 1
ATOM 778 O O . LEU A 1 98 ? -17.991 -17.757 38.596 1.00 71.69 98 LEU A O 1
ATOM 782 N N . LYS A 1 99 ? -16.759 -15.997 39.313 1.00 66.31 99 LYS A N 1
ATOM 783 C CA . LYS A 1 99 ? -15.836 -15.975 38.179 1.00 66.31 99 LYS A CA 1
ATOM 784 C C . LYS A 1 99 ? -15.195 -17.350 38.026 1.00 66.31 99 LYS A C 1
ATOM 786 O O . LYS A 1 99 ? -14.488 -17.803 38.921 1.00 66.31 99 LYS A O 1
ATOM 791 N N . ASN A 1 100 ? -15.477 -17.991 36.903 1.00 66.06 100 ASN A N 1
ATOM 792 C CA . ASN A 1 100 ? -14.814 -19.203 36.469 1.00 66.06 100 ASN A CA 1
ATOM 793 C C . ASN A 1 100 ? -14.117 -18.845 35.158 1.00 66.06 100 ASN A C 1
ATOM 795 O O . ASN A 1 100 ? -14.784 -18.338 34.257 1.00 66.06 100 ASN A O 1
ATOM 799 N N . ASP A 1 101 ? -12.811 -19.085 35.055 1.00 67.69 101 ASP A N 1
ATOM 800 C CA . ASP A 1 101 ? -12.000 -18.723 33.880 1.00 67.69 101 ASP A CA 1
ATOM 801 C C . ASP A 1 101 ? -12.170 -19.728 32.720 1.00 67.69 101 ASP A C 1
ATOM 803 O O . ASP A 1 101 ? -11.296 -19.891 31.870 1.00 67.69 101 ASP A O 1
ATOM 807 N N . SER A 1 102 ? -13.314 -20.418 32.681 1.00 78.81 102 SER A N 1
ATOM 808 C CA . SER A 1 102 ? -13.735 -21.228 31.542 1.00 78.81 102 SER A CA 1
ATOM 809 C C . SER A 1 102 ? -14.489 -20.346 30.553 1.00 78.81 102 SER A C 1
ATOM 811 O O . SER A 1 102 ? -15.498 -19.721 30.885 1.00 78.81 102 SER A O 1
ATOM 813 N N . PHE A 1 103 ? -13.971 -20.300 29.330 1.00 86.31 103 PHE A N 1
ATOM 814 C CA . PHE A 1 103 ? -14.581 -19.612 28.202 1.00 86.31 103 PHE A CA 1
ATOM 815 C C . PHE A 1 103 ? -14.956 -20.649 27.148 1.00 86.31 103 PHE A C 1
ATOM 817 O O . PHE A 1 103 ? -14.132 -21.484 26.778 1.00 86.31 103 PHE A O 1
ATOM 824 N N . ASP A 1 104 ? -16.189 -20.582 26.658 1.00 86.44 104 ASP A N 1
ATOM 825 C CA . ASP A 1 104 ? -16.720 -21.493 25.639 1.00 86.44 104 ASP A CA 1
ATOM 826 C C . ASP A 1 104 ? -16.167 -21.160 24.244 1.00 86.44 104 ASP A C 1
ATOM 828 O O . ASP A 1 104 ? -16.121 -22.001 23.337 1.00 86.44 104 ASP A O 1
ATOM 832 N N . LEU A 1 105 ? -15.749 -19.905 24.063 1.00 89.44 105 LEU A N 1
ATOM 833 C CA . LEU A 1 105 ? -15.260 -19.369 22.805 1.00 89.44 105 LEU A CA 1
ATOM 834 C C . LEU A 1 105 ? -14.096 -18.407 23.045 1.00 89.44 105 LEU A C 1
ATOM 836 O O . LEU A 1 105 ? -14.116 -17.622 23.990 1.00 89.44 105 LEU A O 1
ATOM 840 N N . CYS A 1 106 ? -13.100 -18.436 22.163 1.00 91.62 106 CYS A N 1
ATOM 841 C CA . CYS A 1 106 ? -12.030 -17.447 22.121 1.00 91.62 106 CYS A CA 1
ATOM 842 C C . CYS A 1 106 ? -12.006 -16.814 20.732 1.00 91.62 106 CYS A C 1
ATOM 844 O O . CYS A 1 106 ? -11.930 -17.536 19.737 1.00 91.62 106 CYS A O 1
ATOM 846 N N . MET A 1 107 ? -12.057 -15.486 20.673 1.00 93.75 107 MET A N 1
ATOM 847 C CA . MET A 1 107 ? -11.897 -14.712 19.447 1.00 93.75 107 MET A CA 1
ATOM 848 C C . MET A 1 107 ? -10.721 -13.746 19.576 1.00 93.75 107 MET A C 1
ATOM 850 O O . MET A 1 107 ? -10.533 -13.152 20.635 1.00 93.75 107 MET A O 1
ATOM 854 N N . SER A 1 108 ? -9.954 -13.575 18.508 1.00 94.31 108 SER A N 1
ATOM 855 C CA . SER A 1 108 ? -8.952 -12.513 18.379 1.00 94.31 108 SER A CA 1
ATOM 856 C C . SER A 1 108 ? -9.474 -11.457 17.418 1.00 94.31 108 SER A C 1
ATOM 858 O O . SER A 1 108 ? -10.055 -11.819 16.400 1.00 94.31 108 SER A O 1
ATOM 860 N N . SER A 1 109 ? -9.296 -10.179 17.734 1.00 94.06 109 SER A N 1
ATOM 861 C CA . SER A 1 109 ? -9.737 -9.059 16.898 1.00 94.06 109 SER A CA 1
ATOM 862 C C . SER A 1 109 ? -8.592 -8.101 16.618 1.00 94.06 109 SER A C 1
ATOM 864 O O . SER A 1 109 ? -7.735 -7.901 17.481 1.00 94.06 109 SER A O 1
ATOM 866 N N . ASP A 1 110 ? -8.651 -7.461 15.460 1.00 93.25 110 ASP A N 1
ATOM 867 C CA . ASP A 1 110 ? -7.736 -6.408 15.046 1.00 93.25 110 ASP A CA 1
ATOM 868 C C . ASP A 1 110 ? -8.465 -5.382 14.165 1.00 93.25 110 ASP A C 1
ATOM 870 O O . ASP A 1 110 ? -9.417 -5.721 13.445 1.00 93.25 110 ASP A O 1
ATOM 874 N N . ALA A 1 111 ? -8.030 -4.125 14.220 1.00 92.75 111 ALA A N 1
ATOM 875 C CA . ALA A 1 111 ? -8.515 -3.066 13.349 1.00 92.75 111 ALA A CA 1
ATOM 876 C C . ALA A 1 111 ? -7.358 -2.324 12.682 1.00 92.75 111 ALA A C 1
ATOM 878 O O . ALA A 1 111 ? -6.430 -1.844 13.327 1.00 92.75 111 ALA A O 1
ATOM 879 N N . SER A 1 112 ? -7.487 -2.105 11.379 1.00 90.06 112 SER A N 1
ATOM 880 C CA . SER A 1 112 ? -6.572 -1.277 10.604 1.00 90.06 112 SER A CA 1
ATOM 881 C C . SER A 1 112 ? -7.265 0.009 10.137 1.00 90.06 112 SER A C 1
ATOM 883 O O . SER A 1 112 ? -8.423 0.285 10.464 1.00 90.06 112 SER A O 1
ATOM 885 N N . ARG A 1 113 ? -6.557 0.827 9.346 1.00 86.38 113 ARG A N 1
ATOM 886 C CA . ARG A 1 113 ? -7.167 1.975 8.655 1.00 86.38 113 ARG A CA 1
ATOM 887 C C . ARG A 1 113 ? -7.954 1.586 7.403 1.00 86.38 113 ARG A C 1
ATOM 889 O O . ARG A 1 113 ? -8.601 2.462 6.850 1.00 86.38 113 ARG A O 1
ATOM 896 N N . THR A 1 114 ? -7.906 0.329 6.967 1.00 79.88 114 THR A N 1
ATOM 897 C CA . THR A 1 114 ? -8.621 -0.162 5.778 1.00 79.88 114 THR A CA 1
ATOM 898 C C . THR A 1 114 ? -9.835 -1.009 6.149 1.00 79.88 114 THR A C 1
ATOM 900 O O . THR A 1 114 ? -10.869 -0.916 5.494 1.00 79.88 114 THR A O 1
ATOM 903 N N . GLY A 1 115 ? -9.749 -1.792 7.224 1.00 87.69 115 GLY A N 1
ATOM 904 C CA . GLY A 1 115 ? -10.817 -2.699 7.632 1.00 87.69 115 GLY A CA 1
ATOM 905 C C . GLY A 1 115 ? -10.640 -3.280 9.032 1.00 87.69 115 GLY A C 1
ATOM 906 O O . GLY A 1 115 ? -9.800 -2.837 9.822 1.00 87.69 115 GLY A O 1
ATOM 907 N N . TRP A 1 116 ? -11.464 -4.275 9.339 1.00 92.50 116 TRP A N 1
ATOM 908 C CA . TRP A 1 116 ? -11.449 -5.040 10.582 1.00 92.50 116 TRP A CA 1
ATOM 909 C C . TRP A 1 116 ? -11.277 -6.525 10.295 1.00 92.50 116 TRP A C 1
ATOM 911 O O . TRP A 1 116 ? -11.724 -7.030 9.268 1.00 92.50 116 TRP A O 1
ATOM 921 N N . GLY A 1 117 ? -10.640 -7.221 11.230 1.00 92.12 117 GLY A N 1
ATOM 922 C CA . GLY A 1 117 ? -10.404 -8.655 11.159 1.00 92.12 117 GLY A CA 1
ATOM 923 C C . GLY A 1 117 ? -10.689 -9.306 12.502 1.00 92.12 117 GLY A C 1
ATOM 924 O O . GLY A 1 117 ? -10.369 -8.764 13.559 1.00 92.12 117 GLY A O 1
ATOM 925 N N . CYS A 1 118 ? -11.325 -10.469 12.478 1.00 92.62 118 CYS A N 1
ATOM 926 C CA . CYS A 1 118 ? -11.609 -11.279 13.650 1.00 92.62 118 CYS A CA 1
ATOM 927 C C . CYS A 1 118 ? -11.425 -12.759 13.333 1.00 92.62 118 CYS A C 1
ATOM 929 O O . CYS A 1 118 ? -11.772 -13.229 12.252 1.00 92.62 118 CYS A O 1
ATOM 931 N N . ILE A 1 119 ? -10.910 -13.511 14.299 1.00 91.62 119 ILE A N 1
ATOM 932 C CA . ILE A 1 119 ? -10.639 -14.939 14.143 1.00 91.62 119 ILE A CA 1
ATOM 933 C C . ILE A 1 119 ? -11.185 -15.697 15.323 1.00 91.62 119 ILE A C 1
ATOM 935 O O . ILE A 1 119 ? -10.942 -15.327 16.471 1.00 91.62 119 ILE A O 1
ATOM 939 N N . CYS A 1 120 ? -11.897 -16.778 15.037 1.00 89.94 120 CYS A N 1
ATOM 940 C CA . CYS A 1 120 ? -12.484 -17.637 16.040 1.00 89.94 120 CYS A CA 1
ATOM 941 C C . CYS A 1 120 ? -12.474 -19.089 15.557 1.00 89.94 120 CYS A C 1
ATOM 943 O O . CYS A 1 120 ? -12.954 -19.371 14.471 1.00 89.94 120 CYS A O 1
ATOM 945 N N . ARG A 1 121 ? -11.926 -20.025 16.348 1.00 82.75 121 ARG A N 1
ATOM 946 C CA . ARG A 1 121 ? -11.897 -21.474 16.024 1.00 82.75 121 ARG A CA 1
ATOM 947 C C . ARG A 1 121 ? -11.395 -21.804 14.594 1.00 82.75 121 ARG A C 1
ATOM 949 O O . ARG A 1 121 ? -11.940 -22.691 13.951 1.00 82.75 121 ARG A O 1
ATOM 956 N N . ASN A 1 122 ? -10.347 -21.119 14.123 1.00 78.00 122 ASN A N 1
ATOM 957 C CA . ASN A 1 122 ? -9.784 -21.188 12.756 1.00 78.00 122 ASN A CA 1
ATOM 958 C C . ASN A 1 122 ? -10.671 -20.630 11.628 1.00 78.00 122 ASN A C 1
ATOM 960 O O . ASN A 1 122 ? -10.276 -20.676 10.464 1.00 78.00 122 ASN A O 1
ATOM 964 N N . GLU A 1 123 ? -11.825 -20.056 11.947 1.00 82.56 123 GLU A N 1
ATOM 965 C CA . GLU A 1 123 ? -12.627 -19.281 11.007 1.00 82.56 123 GLU A CA 1
ATOM 966 C C . GLU A 1 123 ? -12.238 -17.805 11.086 1.00 82.56 123 GLU A C 1
ATOM 968 O O . GLU A 1 123 ? -11.903 -17.283 12.156 1.00 82.56 123 GLU A O 1
ATOM 973 N N . ARG A 1 124 ? -12.271 -17.128 9.938 1.00 85.31 124 ARG A N 1
ATOM 974 C CA . ARG A 1 124 ? -11.923 -15.713 9.808 1.00 85.31 124 ARG A CA 1
ATOM 975 C C . ARG A 1 124 ? -13.154 -14.941 9.356 1.00 85.31 124 ARG A C 1
ATOM 977 O O . ARG A 1 124 ? -13.806 -15.337 8.397 1.00 85.31 124 ARG A O 1
ATOM 984 N N . ALA A 1 125 ? -13.431 -13.842 10.039 1.00 85.00 125 ALA A N 1
ATOM 985 C CA . ALA A 1 125 ? -14.413 -12.844 9.651 1.00 85.00 125 ALA A CA 1
ATOM 986 C C . ALA A 1 125 ? -13.668 -11.525 9.462 1.00 85.00 125 ALA A C 1
ATOM 988 O O . ALA A 1 125 ? -12.847 -11.149 10.298 1.00 85.00 125 ALA A O 1
ATOM 989 N N . PHE A 1 126 ? -13.921 -10.837 8.363 1.00 88.62 126 PHE A N 1
ATOM 990 C CA . PHE A 1 126 ? -13.296 -9.556 8.072 1.00 88.62 126 PHE A CA 1
ATOM 991 C C . PHE A 1 126 ? -14.250 -8.691 7.259 1.00 88.62 126 PHE A C 1
ATOM 993 O O . PHE A 1 126 ? -15.256 -9.172 6.741 1.00 88.62 126 PHE A O 1
ATOM 1000 N N . GLY A 1 127 ? -13.934 -7.408 7.163 1.00 81.19 127 GLY A N 1
ATOM 1001 C CA . GLY A 1 127 ? -14.659 -6.473 6.317 1.00 81.19 127 GLY A CA 1
ATOM 1002 C C . GLY A 1 127 ? -14.009 -5.100 6.332 1.00 81.19 127 GLY A C 1
ATOM 1003 O O . GLY A 1 127 ? -13.031 -4.862 7.044 1.00 81.19 127 GLY A O 1
ATOM 1004 N N . TRP A 1 128 ? -14.565 -4.182 5.555 1.00 85.56 128 TRP A N 1
ATOM 1005 C CA . TRP A 1 128 ? -14.011 -2.840 5.384 1.00 85.56 128 TRP A CA 1
ATOM 1006 C C . TRP A 1 128 ? -14.709 -1.814 6.264 1.00 85.56 128 TRP A C 1
ATOM 1008 O O . TRP A 1 128 ? -15.770 -2.060 6.838 1.00 85.56 128 TRP A O 1
ATOM 1018 N N . TRP A 1 129 ? -14.069 -0.660 6.424 1.00 87.25 129 TRP A N 1
ATOM 1019 C CA . TRP A 1 129 ? -14.689 0.477 7.090 1.00 87.25 129 TRP A CA 1
ATOM 1020 C C . TRP A 1 129 ? -15.486 1.305 6.090 1.00 87.25 129 TRP A C 1
ATOM 1022 O O . TRP A 1 129 ? -14.995 1.596 5.002 1.00 87.25 129 TRP A O 1
ATOM 1032 N N . SER A 1 130 ? -16.685 1.744 6.478 1.00 80.81 130 SER A N 1
ATOM 1033 C CA . SER A 1 130 ? -17.396 2.771 5.714 1.00 80.81 130 SER A CA 1
ATOM 1034 C C . SER A 1 130 ? -16.678 4.123 5.809 1.00 80.81 130 SER A C 1
ATOM 1036 O O . SER A 1 130 ? -15.878 4.357 6.722 1.00 80.81 130 SER A O 1
ATOM 1038 N N . GLU A 1 131 ? -16.999 5.058 4.914 1.00 78.88 131 GLU A N 1
ATOM 1039 C CA . GLU A 1 131 ? -16.444 6.420 4.963 1.00 78.88 131 GLU A CA 1
ATOM 1040 C C . GLU A 1 131 ? -16.690 7.098 6.325 1.00 78.88 131 GLU A C 1
ATOM 1042 O O . GLU A 1 131 ? -15.784 7.702 6.905 1.00 78.88 131 GLU A O 1
ATOM 1047 N N . ASP A 1 132 ? -17.880 6.905 6.903 1.00 83.25 132 ASP A N 1
ATOM 1048 C CA . ASP A 1 132 ? -18.234 7.393 8.241 1.00 83.25 132 ASP A CA 1
ATOM 1049 C C . ASP A 1 132 ? -17.392 6.759 9.358 1.00 83.25 132 ASP A C 1
ATOM 1051 O O . ASP A 1 132 ? -17.103 7.390 10.386 1.00 83.25 132 ASP A O 1
ATOM 1055 N N . ASP A 1 133 ? -17.007 5.493 9.190 1.00 86.31 133 ASP A N 1
ATOM 1056 C CA . ASP A 1 133 ? -16.162 4.794 10.147 1.00 86.31 133 ASP A CA 1
ATOM 1057 C C . ASP A 1 133 ? -14.734 5.322 10.117 1.00 86.31 133 ASP A C 1
ATOM 1059 O O . ASP A 1 133 ? -14.163 5.552 11.185 1.00 86.31 133 ASP A O 1
ATOM 1063 N N . LEU A 1 134 ? -14.193 5.604 8.930 1.00 84.19 134 LEU A N 1
ATOM 1064 C CA . LEU A 1 134 ? -12.833 6.117 8.739 1.00 84.19 134 LEU A CA 1
ATOM 1065 C C . LEU A 1 134 ? -12.590 7.486 9.394 1.00 84.19 134 LEU A C 1
ATOM 1067 O O . LEU A 1 134 ? -11.445 7.810 9.726 1.00 84.19 134 LEU A O 1
ATOM 1071 N N . LEU A 1 135 ? -13.651 8.257 9.658 1.00 87.12 135 LEU A N 1
ATOM 1072 C CA . LEU A 1 135 ? -13.596 9.498 10.443 1.00 87.12 135 LEU A CA 1
ATOM 1073 C C . LEU A 1 135 ? -13.295 9.259 11.934 1.00 87.12 135 LEU A C 1
ATOM 1075 O O . LEU A 1 135 ? -12.996 10.197 12.680 1.00 87.12 135 LEU A O 1
ATOM 1079 N N . ASN A 1 136 ? -13.397 8.017 12.410 1.00 88.00 136 ASN A N 1
ATOM 1080 C CA . ASN A 1 136 ? -13.116 7.665 13.793 1.00 88.00 136 ASN A CA 1
ATOM 1081 C C . ASN A 1 136 ? -11.634 7.378 14.033 1.00 88.00 136 ASN A C 1
ATOM 1083 O O . ASN A 1 136 ? -10.894 6.916 13.172 1.00 88.00 136 ASN A O 1
ATOM 1087 N N . HIS A 1 137 ? -11.200 7.626 15.267 1.00 89.81 137 HIS A N 1
ATOM 1088 C CA . HIS A 1 137 ? -9.860 7.267 15.716 1.00 89.81 137 HIS A CA 1
ATOM 1089 C C . HIS A 1 137 ? -9.718 5.749 15.893 1.00 89.81 137 HIS A C 1
ATOM 1091 O O . HIS A 1 137 ? -10.690 5.058 16.202 1.00 89.81 137 HIS A O 1
ATOM 1097 N N . ILE A 1 138 ? -8.482 5.253 15.801 1.00 90.62 138 ILE A N 1
ATOM 1098 C CA . ILE A 1 138 ? -8.178 3.816 15.812 1.00 90.62 138 ILE A CA 1
ATOM 1099 C C . ILE A 1 138 ? -8.745 3.076 17.034 1.00 90.62 138 ILE A C 1
ATOM 1101 O O . ILE A 1 138 ? -9.366 2.040 16.866 1.00 90.62 138 ILE A O 1
ATOM 1105 N N . ASN A 1 139 ? -8.686 3.641 18.249 1.00 92.12 139 ASN A N 1
ATOM 1106 C CA . ASN A 1 139 ? -9.241 2.959 19.435 1.00 92.12 139 ASN A CA 1
ATOM 1107 C C . ASN A 1 139 ? -10.760 2.718 19.343 1.00 92.12 139 ASN A C 1
ATOM 1109 O O . ASN A 1 139 ? -11.278 1.806 19.986 1.00 92.12 139 ASN A O 1
ATOM 1113 N N . PHE A 1 140 ? -11.492 3.546 18.588 1.00 92.62 140 PHE A N 1
ATOM 1114 C CA . PHE A 1 140 ? -12.910 3.309 18.321 1.00 92.62 140 PHE A CA 1
ATOM 1115 C C . PHE A 1 140 ? -13.104 2.190 17.303 1.00 92.62 140 PHE A C 1
ATOM 1117 O O . PHE A 1 140 ? -13.986 1.361 17.506 1.00 92.62 140 PHE A O 1
ATOM 1124 N N . LEU A 1 141 ? -12.276 2.155 16.258 1.00 93.12 141 LEU A N 1
ATOM 1125 C CA . LEU A 1 141 ? -12.293 1.099 15.246 1.00 93.12 141 LEU A CA 1
ATOM 1126 C C . LEU A 1 141 ? -11.947 -0.263 15.853 1.00 93.12 141 LEU A C 1
ATOM 1128 O O . LEU A 1 141 ? -12.657 -1.223 15.604 1.00 93.12 141 LEU A O 1
ATOM 1132 N N . GLU A 1 142 ? -10.969 -0.323 16.752 1.00 94.12 142 GLU A N 1
ATOM 1133 C CA . GLU A 1 142 ? -10.607 -1.525 17.519 1.00 94.12 142 GLU A CA 1
ATOM 1134 C C . GLU A 1 142 ? -11.779 -2.059 18.347 1.00 94.12 142 GLU A C 1
ATOM 1136 O O . GLU A 1 142 ? -12.140 -3.235 18.296 1.00 94.12 142 GLU A O 1
ATOM 1141 N N . LEU A 1 143 ? -12.453 -1.168 19.080 1.00 94.00 143 LEU A N 1
ATOM 1142 C CA . LEU A 1 143 ? -13.645 -1.539 19.839 1.00 94.00 143 LEU A CA 1
ATOM 1143 C C . LEU A 1 143 ? -14.808 -1.946 18.916 1.00 94.00 143 LEU A C 1
ATOM 1145 O O . LEU A 1 143 ? -15.624 -2.790 19.289 1.00 94.00 143 LEU A O 1
ATOM 1149 N N . LYS A 1 144 ? -14.899 -1.354 17.720 1.00 94.25 144 LYS A N 1
ATOM 1150 C CA . LYS A 1 144 ? -15.912 -1.698 16.717 1.00 94.25 144 LYS A CA 1
ATOM 1151 C C . LYS A 1 144 ? -15.620 -3.050 16.063 1.00 94.25 144 LYS A C 1
ATOM 1153 O O . LYS A 1 144 ? -16.558 -3.818 15.887 1.00 94.25 144 LYS A O 1
ATOM 1158 N N . ALA A 1 145 ? -14.358 -3.375 15.795 1.00 94.44 145 ALA A N 1
ATOM 1159 C CA . ALA A 1 145 ? -13.932 -4.672 15.277 1.00 94.44 145 ALA A CA 1
ATOM 1160 C C . ALA A 1 145 ? -14.346 -5.798 16.229 1.00 94.44 145 ALA A C 1
ATOM 1162 O O . ALA A 1 145 ? -14.956 -6.772 15.798 1.00 94.44 145 ALA A O 1
ATOM 1163 N N . ILE A 1 146 ? -14.155 -5.608 17.541 1.00 94.81 146 ILE A N 1
ATOM 1164 C CA . ILE A 1 146 ? -14.667 -6.534 18.563 1.00 94.81 146 ILE A CA 1
ATOM 1165 C C . ILE A 1 146 ? -16.180 -6.750 18.416 1.00 94.81 146 ILE A C 1
ATOM 1167 O O . ILE A 1 146 ? -16.655 -7.883 18.482 1.00 94.81 146 ILE A O 1
ATOM 1171 N N . PHE A 1 147 ? -16.951 -5.677 18.222 1.00 94.88 147 PHE A N 1
ATOM 1172 C CA . PHE A 1 147 ? -18.403 -5.785 18.079 1.00 94.88 147 PHE A CA 1
ATOM 1173 C C . PHE A 1 147 ? -18.811 -6.557 16.821 1.00 94.88 147 PHE A C 1
ATOM 1175 O O . PHE A 1 147 ? -19.679 -7.424 16.895 1.00 94.88 147 PHE A O 1
ATOM 1182 N N . LEU A 1 148 ? -18.163 -6.278 15.690 1.00 92.75 148 LEU A N 1
ATOM 1183 C CA . LEU A 1 148 ? -18.427 -6.956 14.421 1.00 92.75 148 LEU A CA 1
ATOM 1184 C C . LEU A 1 148 ? -18.026 -8.436 14.482 1.00 92.75 148 LEU A C 1
ATOM 1186 O O . LEU A 1 148 ? -18.778 -9.296 14.025 1.00 92.75 148 LEU A O 1
ATOM 1190 N N . GLY A 1 149 ? -16.915 -8.760 15.147 1.00 92.50 149 GLY A N 1
ATOM 1191 C CA . GLY A 1 149 ? -16.527 -10.142 15.420 1.00 92.50 149 GLY A CA 1
ATOM 1192 C C . GLY A 1 149 ? -17.542 -10.883 16.294 1.00 92.50 149 GLY A C 1
ATOM 1193 O O . GLY A 1 149 ? -17.912 -12.011 15.974 1.00 92.50 149 GLY A O 1
ATOM 1194 N N . LEU A 1 150 ? -18.072 -10.239 17.344 1.00 92.31 150 LEU A N 1
ATOM 1195 C CA . LEU A 1 150 ? -19.152 -10.812 18.160 1.00 92.31 150 LEU A CA 1
ATOM 1196 C C . LEU A 1 150 ? -20.418 -11.065 17.330 1.00 92.31 150 LEU A C 1
ATOM 1198 O O . LEU A 1 150 ? -21.037 -12.117 17.462 1.00 92.31 150 LEU A O 1
ATOM 1202 N N . GLN A 1 151 ? -20.789 -10.140 16.445 1.00 91.06 151 GLN A N 1
ATOM 1203 C CA . GLN A 1 151 ? -21.939 -10.323 15.556 1.00 91.06 151 GLN A CA 1
ATOM 1204 C C . GLN A 1 151 ? -21.713 -11.418 14.505 1.00 91.06 151 GLN A C 1
ATOM 1206 O O . GLN A 1 151 ? -22.678 -12.056 14.099 1.00 91.06 151 GLN A O 1
ATOM 1211 N N . SER A 1 152 ? -20.471 -11.657 14.089 1.00 88.38 152 SER A N 1
ATOM 1212 C CA . SER A 1 152 ? -20.140 -12.668 13.074 1.00 88.38 152 SER A CA 1
ATOM 1213 C C . SER A 1 152 ? -20.115 -14.083 13.655 1.00 88.38 152 SER A C 1
ATOM 1215 O O . SER A 1 152 ? -20.678 -15.006 13.071 1.00 88.38 152 SER A O 1
ATOM 1217 N N . PHE A 1 153 ? -19.501 -14.252 14.830 1.00 88.44 153 PHE A N 1
ATOM 1218 C CA . PHE A 1 153 ? -19.285 -15.571 15.434 1.00 88.44 153 PHE A CA 1
ATOM 1219 C C . PHE A 1 153 ? -20.311 -15.949 16.509 1.00 88.44 153 PHE A C 1
ATOM 1221 O O . PHE A 1 153 ? -20.468 -17.130 16.809 1.00 88.44 153 PHE A O 1
ATOM 1228 N N . ALA A 1 154 ? -21.008 -14.977 17.107 1.00 88.38 154 ALA A N 1
ATOM 1229 C CA . ALA A 1 154 ? -21.925 -15.207 18.227 1.00 88.38 154 ALA A CA 1
ATOM 1230 C C . ALA A 1 154 ? -23.359 -14.700 17.985 1.00 88.38 154 ALA A C 1
ATOM 1232 O O . ALA A 1 154 ? -24.134 -14.597 18.934 1.00 88.38 154 ALA A O 1
ATOM 1233 N N . SER A 1 155 ? -23.748 -14.413 16.736 1.00 85.81 155 SER A N 1
ATOM 1234 C CA . SER A 1 155 ? -25.118 -13.995 16.375 1.00 85.81 155 SER A CA 1
ATOM 1235 C C . SER A 1 155 ? -26.199 -14.954 16.873 1.00 85.81 155 SER A C 1
ATOM 1237 O O . SER A 1 155 ? -27.208 -14.497 17.418 1.00 85.81 155 SER A O 1
ATOM 1239 N N . ASN A 1 156 ? -25.948 -16.257 16.718 1.00 85.44 156 ASN A N 1
ATOM 1240 C CA . ASN A 1 156 ? -26.861 -17.355 17.047 1.00 85.44 156 ASN A CA 1
ATOM 1241 C C . ASN A 1 156 ? -26.538 -18.039 18.387 1.00 85.44 156 ASN A C 1
ATOM 1243 O O . ASN A 1 156 ? -27.091 -19.096 18.684 1.00 85.44 156 ASN A O 1
ATOM 1247 N N . LEU A 1 157 ? -25.606 -17.489 19.170 1.00 87.75 157 LEU A N 1
ATOM 1248 C CA . LEU A 1 157 ? -25.195 -18.066 20.447 1.00 87.75 157 LEU A CA 1
ATOM 1249 C C . LEU A 1 157 ? -25.883 -17.331 21.600 1.00 87.75 157 LEU A C 1
ATOM 1251 O O . LEU A 1 157 ? -26.025 -16.111 21.584 1.00 87.75 157 LEU A O 1
ATOM 1255 N N . GLU A 1 158 ? -26.271 -18.078 22.628 1.00 90.06 158 GLU A N 1
ATOM 1256 C CA . GLU A 1 158 ? -26.878 -17.548 23.848 1.00 90.06 158 GLU A CA 1
ATOM 1257 C C . GLU A 1 158 ? -26.302 -18.272 25.067 1.00 90.06 158 GLU A C 1
ATOM 1259 O O . GLU A 1 158 ? -25.908 -19.433 24.976 1.00 90.06 158 GLU A O 1
ATOM 1264 N N . ASN A 1 159 ? -26.271 -17.601 26.221 1.00 88.81 159 ASN A N 1
ATOM 1265 C CA . ASN A 1 159 ? -25.825 -18.172 27.501 1.00 88.81 159 ASN A CA 1
ATOM 1266 C C . ASN A 1 159 ? -24.366 -18.685 27.523 1.00 88.81 159 ASN A C 1
ATOM 1268 O O . ASN A 1 159 ? -24.064 -19.635 28.240 1.00 88.81 159 ASN A O 1
ATOM 1272 N N . ILE A 1 160 ? -23.454 -18.045 26.783 1.00 90.44 160 ILE A N 1
ATOM 1273 C CA . ILE A 1 160 ? -22.034 -18.442 26.704 1.00 90.44 160 ILE A CA 1
ATOM 1274 C C . ILE A 1 160 ? -21.061 -17.384 27.244 1.00 90.44 160 ILE A C 1
ATOM 1276 O O . ILE A 1 160 ? -21.398 -16.203 27.390 1.00 90.44 160 ILE A O 1
ATOM 1280 N N . LYS A 1 161 ? -19.819 -17.806 27.505 1.00 91.31 161 LYS A N 1
ATOM 1281 C CA . LYS A 1 161 ? -18.684 -16.966 27.912 1.00 91.31 161 LYS A CA 1
ATOM 1282 C C . LYS A 1 161 ? -17.653 -16.881 26.784 1.00 91.31 161 LYS A C 1
ATOM 1284 O O . LYS A 1 161 ? -17.124 -17.899 26.346 1.00 91.31 161 LYS A O 1
ATOM 1289 N N . ILE A 1 162 ? -17.331 -15.667 26.339 1.00 92.88 162 ILE A N 1
ATOM 1290 C CA . ILE A 1 162 ? -16.409 -15.412 25.222 1.00 92.88 162 ILE A CA 1
ATOM 1291 C C . ILE A 1 162 ? -15.165 -14.669 25.724 1.00 92.88 162 ILE A C 1
ATOM 1293 O O . ILE A 1 162 ? -15.262 -13.599 26.331 1.00 92.88 162 ILE A O 1
ATOM 1297 N N . LEU A 1 163 ? -13.989 -15.223 25.436 1.00 93.69 163 LEU A N 1
ATOM 1298 C CA . LEU A 1 163 ? -12.694 -14.572 25.597 1.00 93.69 163 LEU A CA 1
ATOM 1299 C C . LEU A 1 163 ? -12.357 -13.782 24.328 1.00 93.69 163 LEU A C 1
ATOM 1301 O O . LEU A 1 163 ? -12.328 -14.341 23.237 1.00 93.69 163 LEU A O 1
ATOM 1305 N N . ILE A 1 164 ? -12.069 -12.494 24.473 1.00 94.88 164 ILE A N 1
ATOM 1306 C CA . ILE A 1 164 ? -11.696 -11.588 23.386 1.00 94.88 164 ILE A CA 1
ATOM 1307 C C . ILE A 1 164 ? -10.217 -11.251 23.543 1.00 94.88 164 ILE A C 1
ATOM 1309 O O . ILE A 1 164 ? -9.799 -10.758 24.587 1.00 94.88 164 ILE A O 1
ATOM 1313 N N . ARG A 1 165 ? -9.413 -11.504 22.520 1.00 94.12 165 ARG A N 1
ATOM 1314 C CA . ARG A 1 165 ? -7.995 -11.156 22.468 1.00 94.12 165 ARG A CA 1
ATOM 1315 C C . ARG A 1 165 ? -7.811 -9.940 21.570 1.00 94.12 165 ARG A C 1
ATOM 1317 O O . ARG A 1 165 ? -8.229 -9.955 20.420 1.00 94.12 165 ARG A O 1
ATOM 1324 N N . THR A 1 166 ? -7.214 -8.888 22.113 1.00 93.88 166 THR A N 1
ATOM 1325 C CA . THR A 1 166 ? -6.910 -7.642 21.393 1.00 93.88 166 THR A CA 1
ATOM 1326 C C . THR A 1 166 ? -5.563 -7.113 21.867 1.00 93.88 166 THR A C 1
ATOM 1328 O O . THR A 1 166 ? -5.210 -7.268 23.041 1.00 93.88 166 THR A O 1
ATOM 1331 N N . ASP A 1 167 ? -4.798 -6.503 20.972 1.00 91.00 167 ASP A N 1
ATOM 1332 C CA . ASP A 1 167 ? -3.548 -5.820 21.303 1.00 91.00 167 ASP A CA 1
ATOM 1333 C C . ASP A 1 167 ? -3.775 -4.334 21.666 1.00 91.00 167 ASP A C 1
ATOM 1335 O O . ASP A 1 167 ? -2.895 -3.668 22.221 1.00 91.00 167 ASP A O 1
ATOM 1339 N N . ASN A 1 168 ? -4.991 -3.812 21.471 1.00 92.00 168 ASN A N 1
ATOM 1340 C CA . ASN A 1 168 ? -5.343 -2.460 21.867 1.00 92.00 168 ASN A CA 1
ATOM 1341 C C . ASN A 1 168 ? -5.768 -2.390 23.343 1.00 92.00 168 ASN A C 1
ATOM 1343 O O . ASN A 1 168 ? -6.861 -2.794 23.757 1.00 92.00 168 ASN A O 1
ATOM 1347 N N . THR A 1 169 ? -4.917 -1.772 24.162 1.00 90.25 169 THR A N 1
ATOM 1348 C CA . THR A 1 169 ? -5.160 -1.601 25.605 1.00 90.25 169 THR A CA 1
ATOM 1349 C C . THR A 1 169 ? -6.400 -0.753 25.929 1.00 90.25 169 THR A C 1
ATOM 1351 O O . THR A 1 169 ? -7.039 -0.967 26.964 1.00 90.25 169 THR A O 1
ATOM 1354 N N . THR A 1 170 ? -6.788 0.179 25.050 1.00 90.12 170 THR A N 1
ATOM 1355 C CA . THR A 1 170 ? -7.980 1.026 25.225 1.00 90.12 170 THR A CA 1
ATOM 1356 C C . THR A 1 170 ? -9.259 0.241 24.953 1.00 90.12 170 THR A C 1
ATOM 1358 O O . THR A 1 170 ? -10.220 0.366 25.720 1.00 90.12 170 THR A O 1
ATOM 1361 N N . ALA A 1 171 ? -9.278 -0.592 23.911 1.00 90.06 171 ALA A N 1
ATOM 1362 C CA . ALA A 1 171 ? -10.388 -1.494 23.618 1.00 90.06 171 ALA A CA 1
ATOM 1363 C C . ALA A 1 171 ? -10.552 -2.533 24.737 1.00 90.06 171 ALA A C 1
ATOM 1365 O O . ALA A 1 171 ? -11.647 -2.669 25.290 1.00 90.06 171 ALA A O 1
ATOM 1366 N N . LEU A 1 172 ? -9.445 -3.146 25.180 1.00 92.75 172 LEU A N 1
ATOM 1367 C CA . LEU A 1 172 ? -9.416 -4.057 26.327 1.00 92.75 172 LEU A CA 1
ATOM 1368 C C . LEU A 1 172 ? -10.011 -3.407 27.580 1.00 92.75 172 LEU A C 1
ATOM 1370 O O . LEU A 1 172 ? -10.911 -3.960 28.220 1.00 92.75 172 LEU A O 1
ATOM 1374 N N . ALA A 1 173 ? -9.540 -2.206 27.929 1.00 90.44 173 ALA A N 1
ATOM 1375 C CA . ALA A 1 173 ? -10.039 -1.489 29.095 1.00 90.44 173 ALA A CA 1
ATOM 1376 C C . ALA A 1 173 ? -11.521 -1.116 28.953 1.00 90.44 173 ALA A C 1
ATOM 1378 O O . ALA A 1 173 ? -12.255 -1.183 29.939 1.00 90.44 173 ALA A O 1
ATOM 1379 N N . SER A 1 174 ? -11.964 -0.747 27.749 1.00 90.50 174 SER A N 1
ATOM 1380 C CA . SER A 1 174 ? -13.354 -0.376 27.461 1.00 90.50 174 SER A CA 1
ATOM 1381 C C . SER A 1 174 ? -14.302 -1.567 27.621 1.00 90.50 174 SER A C 1
ATOM 1383 O O . SER A 1 174 ? -15.366 -1.410 28.219 1.00 90.50 174 SER A O 1
ATOM 1385 N N . VAL A 1 175 ? -13.905 -2.765 27.183 1.00 92.12 175 VAL A N 1
ATOM 1386 C CA . VAL A 1 175 ? -14.687 -3.996 27.382 1.00 92.12 175 VAL A CA 1
ATOM 1387 C C . VAL A 1 175 ? -14.729 -4.374 28.865 1.00 92.12 175 VAL A C 1
ATOM 1389 O O . VAL A 1 175 ? -15.810 -4.429 29.452 1.00 92.12 175 VAL A O 1
ATOM 1392 N N . ASN A 1 176 ? -13.568 -4.528 29.512 1.00 91.81 176 ASN A N 1
ATOM 1393 C CA . ASN A 1 176 ? -13.477 -5.011 30.898 1.00 91.81 176 ASN A CA 1
ATOM 1394 C C . ASN A 1 176 ? -14.045 -4.034 31.942 1.00 91.81 176 ASN A C 1
ATOM 1396 O O . ASN A 1 176 ? -14.475 -4.442 33.027 1.00 91.81 176 ASN A O 1
ATOM 1400 N N . LYS A 1 177 ? -14.043 -2.727 31.654 1.00 88.19 177 LYS A N 1
ATOM 1401 C CA . LYS A 1 177 ? -14.655 -1.704 32.521 1.00 88.19 177 LYS A CA 1
ATOM 1402 C C . LYS A 1 177 ? -16.110 -1.390 32.153 1.00 88.19 177 LYS A C 1
ATOM 1404 O O . LYS A 1 177 ? -16.712 -0.571 32.850 1.00 88.19 177 LYS A O 1
ATOM 1409 N N . MET A 1 178 ? -16.668 -2.058 31.137 1.00 87.56 178 MET A N 1
ATOM 1410 C CA . MET A 1 178 ? -18.016 -1.828 30.596 1.00 87.56 178 MET A CA 1
ATOM 1411 C C . MET A 1 178 ? -18.252 -0.373 30.162 1.00 87.56 178 MET A C 1
ATOM 1413 O O . MET A 1 178 ? -19.297 0.213 30.433 1.00 87.56 178 MET A O 1
ATOM 1417 N N . GLY A 1 179 ? -17.251 0.225 29.513 1.00 85.56 179 GLY A N 1
ATOM 1418 C CA . GLY A 1 179 ? -17.274 1.600 29.021 1.00 85.56 179 GLY A CA 1
ATOM 1419 C C . GLY A 1 179 ? -16.251 2.527 29.681 1.00 85.56 179 GLY A C 1
ATOM 1420 O O . GLY A 1 179 ? -15.407 2.122 30.484 1.00 85.56 179 GLY A O 1
ATOM 1421 N N . SER A 1 180 ? -16.325 3.808 29.314 1.00 81.50 180 SER A N 1
ATOM 1422 C CA . SER A 1 180 ? -15.407 4.864 29.755 1.00 81.50 180 SER A CA 1
ATOM 1423 C C . SER A 1 180 ? -16.171 6.128 30.132 1.00 81.50 180 SER A C 1
ATOM 1425 O O . SER A 1 180 ? -17.100 6.549 29.451 1.00 81.50 180 SER A O 1
ATOM 1427 N N . ILE A 1 181 ? -15.754 6.780 31.214 1.00 77.12 181 ILE A N 1
ATOM 1428 C CA . ILE A 1 181 ? -16.385 8.023 31.677 1.00 77.12 181 ILE A CA 1
ATOM 1429 C C . ILE A 1 181 ? -15.884 9.214 30.853 1.00 77.12 181 ILE A C 1
ATOM 1431 O O . ILE A 1 181 ? -16.632 10.154 30.593 1.00 77.12 181 ILE A O 1
ATOM 1435 N N . GLN A 1 182 ? -14.634 9.159 30.387 1.00 76.88 182 GLN A N 1
ATOM 1436 C CA . GLN A 1 182 ? -13.968 10.265 29.698 1.00 76.88 182 GLN A CA 1
ATOM 1437 C C . GLN A 1 182 ? -14.476 10.402 28.253 1.00 76.88 182 GLN A C 1
ATOM 1439 O O . GLN A 1 182 ? -14.995 11.450 27.859 1.00 76.88 182 GLN A O 1
ATOM 1444 N N . HIS A 1 183 ? -14.465 9.315 27.479 1.00 81.38 183 HIS A N 1
ATOM 1445 C CA . HIS A 1 183 ? -14.765 9.354 26.044 1.00 81.38 183 HIS A CA 1
ATOM 1446 C C . HIS A 1 183 ? -16.219 8.965 25.733 1.00 81.38 183 HIS A C 1
ATOM 1448 O O . HIS A 1 183 ? -16.590 7.797 25.822 1.00 81.38 183 HIS A O 1
ATOM 1454 N N . LYS A 1 184 ? -17.044 9.941 25.312 1.00 84.50 184 LYS A N 1
ATOM 1455 C CA . LYS A 1 184 ? -18.490 9.740 25.063 1.00 84.50 184 LYS A CA 1
ATOM 1456 C C . LYS A 1 184 ? -18.742 8.679 23.993 1.00 84.50 184 LYS A C 1
ATOM 1458 O O . LYS A 1 184 ? -19.529 7.769 24.214 1.00 84.50 184 LYS A O 1
ATOM 1463 N N . LYS A 1 185 ? -18.045 8.794 22.856 1.00 87.69 185 LYS A N 1
ATOM 1464 C CA . LYS A 1 185 ? -18.252 7.951 21.669 1.00 87.69 185 LYS A CA 1
ATO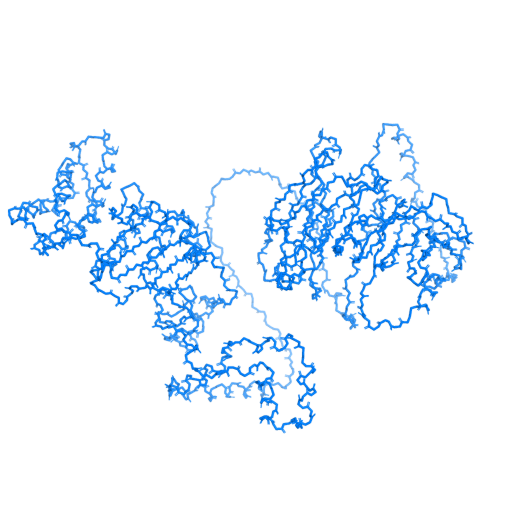M 1465 C C . LYS A 1 185 ? -17.901 6.482 21.938 1.00 87.69 185 LYS A C 1
ATOM 1467 O O . LYS A 1 185 ? -18.707 5.605 21.646 1.00 87.69 185 LYS A O 1
ATOM 1472 N N . LEU A 1 186 ? -16.760 6.230 22.593 1.00 87.50 186 LEU A N 1
ATOM 1473 C CA . LEU A 1 186 ? -16.356 4.890 23.041 1.00 87.50 186 LEU A CA 1
ATOM 1474 C C . LEU A 1 186 ? -17.343 4.304 24.054 1.00 87.50 186 LEU A C 1
ATOM 1476 O O . LEU A 1 186 ? -17.690 3.134 23.959 1.00 87.50 186 LEU A O 1
ATOM 1480 N N . ASN A 1 187 ? -17.841 5.116 24.992 1.00 89.19 187 ASN A N 1
ATOM 1481 C CA . ASN A 1 187 ? -18.829 4.656 25.966 1.00 89.19 187 ASN A CA 1
ATOM 1482 C C . ASN A 1 187 ? -20.150 4.247 25.310 1.00 89.19 187 ASN A C 1
ATOM 1484 O O . ASN A 1 187 ? -20.730 3.233 25.681 1.00 89.19 187 ASN A O 1
ATOM 1488 N N . THR A 1 188 ? -20.620 5.017 24.325 1.00 90.69 188 THR A N 1
ATOM 1489 C CA . THR A 1 188 ? -21.825 4.676 23.562 1.00 90.69 188 THR A CA 1
ATOM 1490 C C . THR A 1 188 ? -21.658 3.346 22.828 1.00 90.69 188 THR A C 1
ATOM 1492 O O . THR A 1 188 ? -22.575 2.530 22.858 1.00 90.69 188 THR A O 1
ATOM 1495 N N . LEU A 1 189 ? -20.495 3.094 22.217 1.00 92.06 189 LEU A N 1
ATOM 1496 C CA . LEU A 1 189 ? -20.223 1.826 21.536 1.00 92.06 189 LEU A CA 1
ATOM 1497 C C . LEU A 1 189 ? -20.076 0.655 22.519 1.00 92.06 189 LEU A C 1
ATOM 1499 O O . LEU A 1 189 ? -20.751 -0.354 22.354 1.00 92.06 189 LEU A O 1
ATOM 1503 N N . ALA A 1 190 ? -19.281 0.808 23.582 1.00 92.88 190 ALA A N 1
ATOM 1504 C CA . ALA A 1 190 ? -19.147 -0.202 24.635 1.00 92.88 190 ALA A CA 1
ATOM 1505 C C . ALA A 1 190 ? -20.507 -0.565 25.246 1.00 92.88 190 ALA A C 1
ATOM 1507 O O . ALA A 1 190 ? -20.784 -1.734 25.508 1.00 92.88 190 ALA A O 1
ATOM 1508 N N . ARG A 1 191 ? -21.385 0.430 25.421 1.00 92.00 191 ARG A N 1
ATOM 1509 C CA . ARG A 1 191 ? -22.750 0.203 25.884 1.00 92.00 191 ARG A CA 1
ATOM 1510 C C . ARG A 1 191 ? -23.569 -0.622 24.902 1.00 92.00 191 ARG A C 1
ATOM 1512 O O . ARG A 1 191 ? -24.213 -1.567 25.338 1.00 92.00 191 ARG A O 1
ATOM 1519 N N . LYS A 1 192 ? -23.510 -0.319 23.603 1.00 93.50 192 LYS A N 1
ATOM 1520 C CA . LYS A 1 192 ? -24.175 -1.133 22.573 1.00 93.50 192 LYS A CA 1
ATOM 1521 C C . LYS A 1 192 ? -23.679 -2.583 22.586 1.00 93.50 192 LYS A C 1
ATOM 1523 O O . LYS A 1 192 ? -24.505 -3.488 22.552 1.00 93.50 192 LYS A O 1
ATOM 1528 N N . ILE A 1 193 ? -22.365 -2.796 22.706 1.00 94.31 193 ILE A N 1
ATOM 1529 C CA . ILE A 1 193 ? -21.757 -4.136 22.792 1.00 94.31 193 ILE A CA 1
ATOM 1530 C C . ILE A 1 193 ? -22.337 -4.912 23.978 1.00 94.31 193 ILE A C 1
ATOM 1532 O O . ILE A 1 193 ? -22.829 -6.026 23.814 1.00 94.31 193 ILE A O 1
ATOM 1536 N N . TRP A 1 194 ? -22.325 -4.317 25.172 1.00 93.75 194 TRP A N 1
ATOM 1537 C CA . TRP A 1 194 ? -22.803 -5.000 26.372 1.00 93.75 194 TRP A CA 1
ATOM 1538 C C . TRP A 1 194 ? -24.321 -5.191 26.405 1.00 93.75 194 TRP A C 1
ATOM 1540 O O . TRP A 1 194 ? -24.758 -6.233 26.874 1.00 93.75 194 TRP A O 1
ATOM 1550 N N . GLN A 1 195 ? -25.119 -4.260 25.872 1.00 93.44 195 GLN A N 1
ATOM 1551 C CA . GLN A 1 195 ? -26.572 -4.447 25.725 1.00 93.44 195 GLN A CA 1
ATOM 1552 C C . GLN A 1 195 ? -26.898 -5.584 24.748 1.00 93.44 195 GLN A C 1
ATOM 1554 O O . GLN A 1 195 ? -27.805 -6.376 24.992 1.00 93.44 195 GLN A O 1
ATOM 1559 N N . TRP A 1 196 ? -26.129 -5.702 23.661 1.00 93.81 196 TRP A N 1
ATOM 1560 C CA . TRP A 1 196 ? -26.258 -6.816 22.723 1.00 93.81 196 TRP A CA 1
ATOM 1561 C C . TRP A 1 196 ? -25.912 -8.162 23.379 1.00 93.81 196 TRP A C 1
ATOM 1563 O O . TRP A 1 196 ? -26.612 -9.150 23.149 1.00 93.81 196 TRP A O 1
ATOM 1573 N N . CYS A 1 197 ? -24.886 -8.182 24.240 1.00 92.31 197 CYS A N 1
ATOM 1574 C CA . CYS A 1 197 ? -24.515 -9.358 25.030 1.00 92.31 197 CYS A CA 1
ATOM 1575 C C . CYS A 1 197 ? -25.564 -9.693 26.103 1.00 92.31 197 CYS A C 1
ATOM 1577 O O . CYS A 1 197 ? -25.903 -10.859 26.276 1.00 92.31 197 CYS A O 1
ATOM 1579 N N . GLU A 1 198 ? -26.097 -8.688 26.805 1.00 91.38 198 GLU A N 1
ATOM 1580 C CA . GLU A 1 198 ? -27.131 -8.843 27.836 1.00 91.38 198 GLU A CA 1
ATOM 1581 C C . GLU A 1 198 ? -28.398 -9.487 27.272 1.00 91.38 198 GLU A C 1
ATOM 1583 O O . GLU A 1 198 ? -28.902 -10.438 27.864 1.00 91.38 198 GLU A O 1
ATOM 1588 N N . ALA A 1 199 ? -28.856 -9.047 26.095 1.00 91.12 199 ALA A N 1
ATOM 1589 C CA . ALA A 1 199 ? -30.036 -9.607 25.433 1.00 91.12 199 ALA A CA 1
ATOM 1590 C C . ALA A 1 199 ? -29.922 -11.116 25.131 1.00 91.12 199 ALA A C 1
ATOM 1592 O O . ALA A 1 199 ? -30.939 -11.786 25.007 1.00 91.12 199 ALA A O 1
ATOM 1593 N N . ARG A 1 200 ? -28.695 -11.644 25.027 1.00 90.06 200 ARG A N 1
ATOM 1594 C CA . ARG A 1 200 ? -28.380 -13.062 24.757 1.00 90.06 200 ARG A CA 1
ATOM 1595 C C . ARG A 1 200 ? -27.779 -13.779 25.969 1.00 90.06 200 ARG A C 1
ATOM 1597 O O . ARG A 1 200 ? -27.296 -14.905 25.860 1.00 90.06 200 ARG A O 1
ATOM 1604 N N . ASN A 1 201 ? -27.729 -13.104 27.119 1.00 90.00 201 ASN A N 1
ATOM 1605 C CA . ASN A 1 201 ? -27.048 -13.555 28.333 1.00 90.00 201 ASN A CA 1
ATOM 1606 C C . ASN A 1 201 ? -25.563 -13.955 28.128 1.00 90.00 201 ASN A C 1
ATOM 1608 O O . ASN A 1 201 ? -24.998 -14.741 28.896 1.00 90.00 201 ASN A O 1
ATOM 1612 N N . ILE A 1 202 ? -24.900 -13.386 27.118 1.00 91.94 202 ILE A N 1
ATOM 1613 C CA . ILE A 1 202 ? -23.482 -13.610 26.820 1.00 91.94 202 ILE A CA 1
ATOM 1614 C C . ILE A 1 202 ? -22.623 -12.813 27.803 1.00 91.94 202 ILE A C 1
ATOM 1616 O O . ILE A 1 202 ? -22.929 -11.666 28.155 1.00 91.94 202 ILE A O 1
ATOM 1620 N N . TRP A 1 203 ? -21.525 -13.414 28.254 1.00 91.25 203 TRP A N 1
ATOM 1621 C CA . TRP A 1 203 ? -20.497 -12.728 29.029 1.00 91.25 203 TRP A CA 1
ATOM 1622 C C . TRP A 1 203 ? -19.197 -12.638 28.239 1.00 91.25 203 TRP A C 1
ATOM 1624 O O . TRP A 1 203 ? -18.696 -13.653 27.767 1.00 91.25 203 TRP A O 1
ATOM 1634 N N . ILE A 1 204 ? -18.631 -11.438 28.129 1.00 92.94 204 ILE A N 1
ATOM 1635 C CA . ILE A 1 204 ? -17.379 -11.214 27.404 1.00 92.94 204 ILE A CA 1
ATOM 1636 C C . ILE A 1 204 ? -16.258 -10.783 28.352 1.00 92.94 204 ILE A C 1
ATOM 1638 O O . ILE A 1 204 ? -16.486 -10.050 29.316 1.00 92.94 204 ILE A O 1
ATOM 1642 N N . PHE A 1 205 ? -15.033 -11.219 28.073 1.00 93.12 205 PHE A N 1
ATOM 1643 C CA . PHE A 1 205 ? -13.834 -10.799 28.797 1.00 93.12 205 PHE A CA 1
ATOM 1644 C C . PHE A 1 205 ? -12.705 -10.514 27.813 1.00 93.12 205 PHE A C 1
ATOM 1646 O O . PHE A 1 205 ? -12.416 -11.353 26.967 1.00 93.12 205 PHE A O 1
ATOM 1653 N N . ALA A 1 206 ? -12.059 -9.354 27.923 1.00 93.88 206 ALA A N 1
ATOM 1654 C CA . ALA A 1 206 ? -10.946 -8.988 27.056 1.00 93.88 206 ALA A CA 1
ATOM 1655 C C . ALA A 1 206 ? -9.592 -9.284 27.720 1.00 93.88 206 ALA A C 1
ATOM 1657 O O . ALA A 1 206 ? -9.336 -8.855 28.847 1.00 93.88 206 ALA A O 1
ATOM 1658 N N . SER A 1 207 ? -8.703 -9.964 27.004 1.00 93.75 207 SER A N 1
ATOM 1659 C CA . SER A 1 207 ? -7.315 -10.216 27.386 1.00 93.75 207 SER A CA 1
ATOM 1660 C C . SER A 1 207 ? -6.371 -9.611 26.357 1.00 93.75 207 SER A C 1
ATOM 1662 O O . SER A 1 207 ? -6.665 -9.583 25.164 1.00 93.75 207 SER A O 1
ATOM 1664 N N . TYR A 1 208 ? -5.213 -9.155 26.826 1.00 94.19 208 TYR A N 1
ATOM 1665 C CA . TYR A 1 208 ? -4.168 -8.662 25.944 1.00 94.19 208 TYR A CA 1
ATOM 1666 C C . TYR A 1 208 ? -3.526 -9.830 25.189 1.00 94.19 208 TYR A C 1
ATOM 1668 O O . TYR A 1 208 ? -3.295 -10.890 25.779 1.00 94.19 208 TYR A O 1
ATOM 1676 N N . ILE A 1 209 ? -3.234 -9.623 23.909 1.00 91.00 209 ILE A N 1
ATOM 1677 C CA . ILE A 1 209 ? -2.363 -10.470 23.088 1.00 91.00 209 ILE A CA 1
ATOM 1678 C C . ILE A 1 209 ? -1.272 -9.580 22.486 1.00 91.00 209 ILE A C 1
ATOM 1680 O O . ILE A 1 209 ? -1.514 -8.405 22.218 1.00 91.00 209 ILE A O 1
ATOM 1684 N N . THR A 1 210 ? -0.056 -10.103 22.313 1.00 87.94 210 THR A N 1
ATOM 1685 C CA . THR A 1 210 ? 1.004 -9.318 21.671 1.00 87.94 210 THR A CA 1
ATOM 1686 C C . THR A 1 210 ? 0.709 -9.175 20.178 1.00 87.94 210 THR A C 1
ATOM 1688 O O . THR A 1 210 ? 0.219 -10.117 19.556 1.00 87.94 210 THR A O 1
ATOM 1691 N N . SER A 1 211 ? 1.047 -8.037 19.568 1.00 82.88 211 SER A N 1
ATOM 1692 C CA . SER A 1 211 ? 0.791 -7.822 18.134 1.00 82.88 211 SER A CA 1
ATOM 1693 C C . SER A 1 211 ? 1.506 -8.847 17.238 1.00 82.88 211 SER A C 1
ATOM 1695 O O . SER A 1 211 ? 1.019 -9.164 16.161 1.00 82.88 211 SER A O 1
ATOM 1697 N N . LYS A 1 212 ? 2.626 -9.433 17.695 1.00 82.69 212 LYS A N 1
ATOM 1698 C CA . LYS A 1 212 ? 3.315 -10.530 16.983 1.00 82.69 212 LYS A CA 1
ATOM 1699 C C . LYS A 1 212 ? 2.466 -11.802 16.926 1.00 82.69 212 LYS A C 1
ATOM 1701 O O . LYS A 1 212 ? 2.459 -12.495 15.914 1.00 82.69 212 LYS A O 1
ATOM 1706 N N . ASP A 1 213 ? 1.739 -12.086 18.002 1.00 83.38 213 ASP A N 1
ATOM 1707 C CA . ASP A 1 213 ? 0.889 -13.271 18.109 1.00 83.38 213 ASP A CA 1
ATOM 1708 C C . ASP A 1 213 ? -0.505 -13.036 17.497 1.00 83.38 213 ASP A C 1
ATOM 1710 O O . ASP A 1 213 ? -1.196 -13.999 17.176 1.00 83.38 213 ASP A O 1
ATOM 1714 N N . ASN A 1 214 ? -0.905 -11.775 17.273 1.00 88.94 214 ASN A N 1
ATOM 1715 C CA . ASN A 1 214 ? -2.173 -11.387 16.635 1.00 88.94 214 ASN A CA 1
ATOM 1716 C C . ASN A 1 214 ? -2.110 -11.331 15.092 1.00 88.94 214 ASN A C 1
ATOM 1718 O O . ASN A 1 214 ? -2.988 -10.757 14.452 1.00 88.94 214 ASN A O 1
ATOM 1722 N N . HIS A 1 215 ? -1.073 -11.918 14.489 1.00 85.25 215 HIS A N 1
ATOM 1723 C CA . HIS A 1 215 ? -0.773 -11.797 13.059 1.00 85.25 215 HIS A CA 1
ATOM 1724 C C . HIS A 1 215 ? -1.916 -12.232 12.133 1.00 85.25 215 HIS A C 1
ATOM 1726 O O . HIS A 1 215 ? -2.091 -11.650 11.069 1.00 85.25 215 HIS A O 1
ATOM 1732 N N . GLU A 1 216 ? -2.706 -13.241 12.506 1.00 84.75 216 GLU A N 1
ATOM 1733 C CA . GLU A 1 216 ? -3.803 -13.683 11.647 1.00 84.75 216 GLU A CA 1
ATOM 1734 C C . GLU A 1 216 ? -4.965 -12.670 11.612 1.00 84.75 216 GLU A C 1
ATOM 1736 O O . GLU A 1 216 ? -5.545 -12.447 10.549 1.00 84.75 216 GLU A O 1
ATOM 1741 N N . ALA A 1 217 ? -5.303 -12.047 12.749 1.00 82.56 217 ALA A N 1
ATOM 1742 C CA . ALA A 1 217 ? -6.349 -11.026 12.800 1.00 82.56 217 ALA A CA 1
ATOM 1743 C C . ALA A 1 217 ? -5.877 -9.722 12.132 1.00 82.56 217 ALA A C 1
ATOM 1745 O O . ALA A 1 217 ? -6.660 -9.112 11.408 1.00 82.56 217 ALA A O 1
ATOM 1746 N N . ASP A 1 218 ? -4.597 -9.360 12.291 1.00 86.00 218 ASP A N 1
ATOM 1747 C CA . ASP A 1 218 ? -3.959 -8.232 11.588 1.00 86.00 218 ASP A CA 1
ATOM 1748 C C . ASP A 1 218 ? -3.915 -8.454 10.067 1.00 86.00 218 ASP A C 1
ATOM 1750 O O . ASP A 1 218 ? -4.254 -7.564 9.289 1.00 86.00 218 ASP A O 1
ATOM 1754 N N . ALA A 1 219 ? -3.602 -9.671 9.612 1.00 83.19 219 ALA A N 1
ATOM 1755 C CA . ALA A 1 219 ? -3.692 -10.009 8.195 1.00 83.19 219 ALA A CA 1
ATOM 1756 C C . ALA A 1 219 ? -5.131 -9.867 7.675 1.00 83.19 219 ALA A C 1
ATOM 1758 O O . ALA A 1 219 ? -5.333 -9.319 6.595 1.00 83.19 219 ALA A O 1
ATOM 1759 N N . ALA A 1 220 ? -6.126 -10.315 8.451 1.00 81.50 220 ALA A N 1
ATOM 1760 C CA . ALA A 1 220 ? -7.539 -10.210 8.096 1.00 81.50 220 ALA A CA 1
ATOM 1761 C C . ALA A 1 220 ? -8.044 -8.753 8.061 1.00 81.50 220 ALA A C 1
ATOM 1763 O O . ALA A 1 220 ? -8.812 -8.398 7.171 1.00 81.50 220 ALA A O 1
ATOM 1764 N N . SER A 1 221 ? -7.580 -7.887 8.969 1.00 85.50 221 SER A N 1
ATOM 1765 C CA . SER A 1 221 ? -7.965 -6.466 9.011 1.00 85.50 221 SER A CA 1
ATOM 1766 C C . SER A 1 221 ? -7.352 -5.637 7.875 1.00 85.50 221 SER A C 1
ATOM 1768 O O . SER A 1 221 ? -7.821 -4.532 7.580 1.00 85.50 221 SER A O 1
ATOM 1770 N N . ARG A 1 222 ? -6.306 -6.159 7.224 1.00 82.62 222 ARG A N 1
ATOM 1771 C CA . ARG A 1 222 ? -5.577 -5.526 6.113 1.00 82.62 222 ARG A CA 1
ATOM 1772 C C . ARG A 1 222 ? -5.943 -6.086 4.738 1.00 82.62 222 ARG A C 1
ATOM 1774 O O . ARG A 1 222 ? -5.322 -5.691 3.754 1.00 82.62 222 ARG A O 1
ATOM 1781 N N . ILE A 1 223 ? -6.932 -6.979 4.653 1.00 74.25 223 ILE A N 1
ATOM 1782 C CA . ILE A 1 223 ? -7.440 -7.463 3.365 1.00 74.25 223 ILE A CA 1
ATOM 1783 C C . ILE A 1 223 ? -8.050 -6.275 2.614 1.00 74.25 223 ILE A C 1
ATOM 1785 O O . ILE A 1 223 ? -8.944 -5.597 3.121 1.00 74.25 223 ILE A O 1
ATOM 1789 N N . LEU A 1 224 ? -7.539 -6.001 1.415 1.00 62.25 224 LEU A N 1
ATOM 1790 C CA . LEU A 1 224 ? -8.057 -4.943 0.552 1.00 62.25 224 LEU A CA 1
ATOM 1791 C C . LEU A 1 224 ? -9.431 -5.341 -0.014 1.00 62.25 224 LEU A C 1
ATOM 1793 O O . LEU A 1 224 ? -9.671 -6.539 -0.196 1.00 62.25 224 LEU A O 1
ATOM 1797 N N . PRO A 1 225 ? -10.329 -4.373 -0.280 1.00 56.28 225 PRO A N 1
ATOM 1798 C CA . PRO A 1 225 ? -11.589 -4.658 -0.954 1.00 56.28 225 PRO A CA 1
ATOM 1799 C C . PRO A 1 225 ? -11.299 -5.351 -2.286 1.00 56.28 225 PRO A C 1
ATOM 1801 O O . PRO A 1 225 ? -10.504 -4.817 -3.063 1.00 56.28 225 PRO A O 1
ATOM 1804 N N . PRO A 1 226 ? -11.873 -6.531 -2.572 1.00 50.78 226 PRO A N 1
ATOM 1805 C CA . PRO A 1 226 ? -11.813 -7.063 -3.916 1.00 50.78 226 PRO A CA 1
ATOM 1806 C C . PRO A 1 226 ? -12.614 -6.118 -4.819 1.00 50.78 226 PRO A C 1
ATOM 1808 O O . PRO A 1 226 ? -13.740 -5.746 -4.488 1.00 50.78 226 PRO A O 1
ATOM 1811 N N . GLU A 1 227 ? -12.066 -5.762 -5.981 1.00 45.19 227 GLU A N 1
ATOM 1812 C CA . GLU A 1 227 ? -12.699 -4.890 -6.995 1.00 45.19 227 GLU A CA 1
ATOM 1813 C C . GLU A 1 227 ? -14.019 -5.458 -7.569 1.00 45.19 227 GLU A C 1
ATOM 1815 O O . GLU A 1 227 ? -14.608 -4.906 -8.492 1.00 45.19 227 GLU A O 1
ATOM 1820 N N . THR A 1 228 ? -14.510 -6.571 -7.020 1.00 46.28 228 THR A N 1
ATOM 1821 C CA . THR A 1 228 ? -15.730 -7.270 -7.424 1.00 46.28 228 THR A CA 1
ATOM 1822 C C . THR A 1 228 ? -16.968 -6.896 -6.603 1.00 46.28 228 THR A C 1
ATOM 1824 O O . THR A 1 228 ? -18.056 -7.364 -6.931 1.00 46.28 228 THR A O 1
ATOM 1827 N N . GLU A 1 229 ? -16.855 -6.092 -5.537 1.00 48.41 229 GLU A N 1
ATOM 1828 C CA . GLU A 1 229 ? -18.017 -5.669 -4.733 1.00 48.41 229 GLU A CA 1
ATOM 1829 C C . GLU A 1 229 ? -18.724 -4.448 -5.335 1.00 48.41 229 GLU A C 1
ATOM 1831 O O . GLU A 1 229 ? -18.732 -3.352 -4.777 1.00 48.41 229 GLU A O 1
ATOM 1836 N N . TRP A 1 230 ? -19.348 -4.637 -6.496 1.00 51.50 230 TRP A N 1
ATOM 1837 C CA . TRP A 1 230 ? -20.217 -3.622 -7.086 1.00 51.50 230 TRP A CA 1
ATOM 1838 C C . TRP A 1 230 ? -21.588 -3.612 -6.414 1.00 51.50 230 TRP A C 1
ATOM 1840 O O . TRP A 1 230 ? -22.149 -4.655 -6.078 1.00 51.50 230 TRP A O 1
ATOM 1850 N N . MET A 1 231 ? -22.152 -2.418 -6.250 1.00 59.31 231 MET A N 1
ATOM 1851 C CA . MET A 1 231 ? -23.513 -2.228 -5.759 1.00 59.31 231 MET A CA 1
ATOM 1852 C C . MET A 1 231 ? -24.280 -1.321 -6.712 1.00 59.31 231 MET A C 1
ATOM 1854 O O . MET A 1 231 ? -23.735 -0.347 -7.228 1.00 59.31 231 MET A O 1
ATOM 1858 N N . LEU A 1 232 ? -25.556 -1.623 -6.946 1.00 62.59 232 LEU A N 1
ATOM 1859 C CA . LEU A 1 232 ? -26.414 -0.722 -7.710 1.00 62.59 232 LEU A CA 1
ATOM 1860 C C . LEU A 1 232 ? -26.605 0.590 -6.939 1.00 62.59 232 LEU A C 1
ATOM 1862 O O . LEU A 1 232 ? -26.851 0.577 -5.726 1.00 62.59 232 LEU A O 1
ATOM 1866 N N . ASP A 1 233 ? -26.534 1.717 -7.651 1.00 68.00 233 ASP A N 1
ATOM 1867 C CA . ASP A 1 233 ? -26.922 3.015 -7.096 1.00 68.00 233 ASP A CA 1
ATOM 1868 C C . ASP A 1 233 ? -28.343 2.932 -6.527 1.00 68.00 233 ASP A C 1
ATOM 1870 O O . ASP A 1 233 ? -29.221 2.287 -7.105 1.00 68.00 233 ASP A O 1
ATOM 1874 N N . GLU A 1 234 ? -28.576 3.583 -5.388 1.00 73.38 234 GLU A N 1
ATOM 1875 C CA . GLU A 1 234 ? -29.856 3.476 -4.690 1.00 73.38 234 GLU A CA 1
ATOM 1876 C C . GLU A 1 234 ? -31.015 3.994 -5.547 1.00 73.38 234 GLU A C 1
ATOM 1878 O O . GLU A 1 234 ? -32.070 3.370 -5.587 1.00 73.38 234 GLU A O 1
ATOM 1883 N N . ASN A 1 235 ? -30.827 5.068 -6.320 1.00 71.00 235 ASN A N 1
ATOM 1884 C CA . ASN A 1 235 ? -31.898 5.613 -7.160 1.00 71.00 235 ASN A CA 1
ATOM 1885 C C . ASN A 1 235 ? -32.232 4.675 -8.326 1.00 71.00 235 ASN A C 1
ATOM 1887 O O . ASN A 1 235 ? -33.399 4.517 -8.702 1.00 71.00 235 ASN A O 1
ATOM 1891 N N . VAL A 1 236 ? -31.209 4.023 -8.883 1.00 72.88 236 VAL A N 1
ATOM 1892 C CA . VAL A 1 236 ? -31.373 3.011 -9.931 1.00 72.88 236 VAL A CA 1
ATOM 1893 C C . VAL A 1 236 ? -32.065 1.774 -9.361 1.00 72.88 236 VAL A C 1
ATOM 1895 O O . VAL A 1 236 ? -33.019 1.281 -9.958 1.00 72.88 236 VAL A O 1
ATOM 1898 N N . PHE A 1 237 ? -31.660 1.316 -8.176 1.00 78.38 237 PHE A N 1
ATOM 1899 C CA . PHE A 1 237 ? -32.281 0.184 -7.493 1.00 78.38 237 PHE A CA 1
ATOM 1900 C C . PHE A 1 237 ? -33.757 0.448 -7.157 1.00 78.38 237 PHE A C 1
ATOM 1902 O O . PHE A 1 237 ? -34.608 -0.391 -7.445 1.00 78.38 237 PHE A O 1
ATOM 1909 N N . GLN A 1 238 ? -34.096 1.643 -6.661 1.00 75.00 238 GLN A N 1
ATOM 1910 C CA . GLN A 1 238 ? -35.489 2.045 -6.428 1.00 75.00 238 GLN A CA 1
ATOM 1911 C C . GLN A 1 238 ? -36.304 2.092 -7.729 1.00 75.00 238 GLN A C 1
ATOM 1913 O O . GLN A 1 238 ? -37.455 1.650 -7.765 1.00 75.00 238 GLN A O 1
ATOM 1918 N N . SER A 1 239 ? -35.699 2.558 -8.826 1.00 73.44 239 SER A N 1
ATOM 1919 C CA . SER A 1 239 ? -36.336 2.540 -10.150 1.00 73.44 239 SER A CA 1
ATOM 1920 C C . SER A 1 239 ? -36.610 1.107 -10.620 1.00 73.44 239 SER A C 1
ATOM 1922 O O . SER A 1 239 ? -37.696 0.818 -11.122 1.00 73.44 239 SER A O 1
ATOM 1924 N N . ILE A 1 240 ? -35.672 0.185 -10.386 1.00 74.94 240 ILE A N 1
ATOM 1925 C CA . ILE A 1 240 ? -35.835 -1.242 -10.689 1.00 74.94 240 ILE A CA 1
ATOM 1926 C C . ILE A 1 240 ? -36.953 -1.858 -9.838 1.00 74.94 240 ILE A C 1
ATOM 1928 O O . ILE A 1 240 ? -37.826 -2.525 -10.392 1.00 74.94 240 ILE A O 1
ATOM 1932 N N . ILE A 1 241 ? -36.988 -1.589 -8.526 1.00 83.81 241 ILE A N 1
ATOM 1933 C CA . ILE A 1 241 ? -38.057 -2.059 -7.626 1.00 83.81 241 ILE A CA 1
ATOM 1934 C C . ILE A 1 241 ? -39.426 -1.575 -8.104 1.00 83.81 241 ILE A C 1
ATOM 1936 O O . ILE A 1 241 ? -40.387 -2.342 -8.081 1.00 83.81 241 ILE A O 1
ATOM 1940 N N . SER A 1 242 ? -39.526 -0.324 -8.561 1.00 77.75 242 SER A N 1
ATOM 1941 C CA . SER A 1 242 ? -40.798 0.234 -9.031 1.00 77.75 242 SER A CA 1
ATOM 1942 C C . SER A 1 242 ? -41.367 -0.495 -10.256 1.00 77.75 242 SER A C 1
ATOM 1944 O O . SER A 1 242 ? -42.582 -0.510 -10.445 1.00 77.75 242 SER A O 1
ATOM 1946 N N . TYR A 1 243 ? -40.503 -1.124 -11.061 1.00 69.88 243 TYR A N 1
ATOM 1947 C CA . TYR A 1 243 ? -40.882 -1.818 -12.291 1.00 69.88 243 TYR A CA 1
ATOM 1948 C C . TYR A 1 243 ? -40.985 -3.345 -12.124 1.00 69.88 243 TYR A C 1
ATOM 1950 O O . TYR A 1 243 ? -41.896 -3.959 -12.674 1.00 69.88 243 TYR A O 1
ATOM 1958 N N . LEU A 1 244 ? -40.071 -3.966 -11.367 1.00 71.94 244 LEU A N 1
ATOM 1959 C CA . LEU A 1 244 ? -39.961 -5.427 -11.212 1.00 71.94 244 LEU A CA 1
ATOM 1960 C C . LEU A 1 244 ? -40.468 -5.959 -9.860 1.00 71.94 244 LEU A C 1
ATOM 1962 O O . LEU A 1 244 ? -40.619 -7.170 -9.703 1.00 71.94 244 LEU A O 1
ATOM 1966 N N . GLY A 1 245 ? -40.755 -5.080 -8.896 1.00 71.12 245 GLY A N 1
ATOM 1967 C CA . GLY A 1 245 ? -41.103 -5.447 -7.521 1.00 71.12 245 GLY A CA 1
ATOM 1968 C C . GLY A 1 245 ? -39.881 -5.622 -6.611 1.00 71.12 245 GLY A C 1
ATOM 1969 O O . GLY A 1 245 ? -38.743 -5.709 -7.067 1.00 71.12 245 GLY A O 1
ATOM 1970 N N . GLN A 1 246 ? -40.111 -5.640 -5.292 1.00 75.00 246 GLN A N 1
ATOM 1971 C CA . GLN A 1 246 ? -39.031 -5.693 -4.302 1.00 75.00 246 GLN A CA 1
ATOM 1972 C C . GLN A 1 246 ? -38.458 -7.117 -4.156 1.00 75.00 246 GLN A C 1
ATOM 1974 O O . GLN A 1 246 ? -39.208 -8.034 -3.797 1.00 75.00 246 GLN A O 1
ATOM 1979 N N . PRO A 1 247 ? -37.144 -7.321 -4.372 1.00 74.81 247 PRO A N 1
ATOM 1980 C CA . PRO A 1 247 ? -36.506 -8.605 -4.106 1.00 74.81 247 PRO A CA 1
ATOM 1981 C C . PRO A 1 247 ? -36.509 -8.913 -2.601 1.00 74.81 247 PRO A C 1
ATOM 1983 O O . PRO A 1 247 ? -36.364 -8.025 -1.762 1.00 74.81 247 PRO A O 1
ATOM 1986 N N . LYS A 1 248 ? -36.709 -10.190 -2.250 1.00 70.31 248 LYS A N 1
ATOM 1987 C CA . LYS A 1 248 ? -36.754 -10.649 -0.848 1.00 70.31 248 LYS A CA 1
ATOM 1988 C C . LYS A 1 248 ? -35.392 -11.095 -0.311 1.00 70.31 248 LYS A C 1
ATOM 1990 O O . LYS A 1 248 ? -35.189 -11.053 0.898 1.00 70.31 248 LYS A O 1
ATOM 1995 N N . ILE A 1 249 ? -34.505 -11.564 -1.188 1.00 65.88 249 ILE A N 1
ATOM 1996 C CA . ILE A 1 249 ? -33.185 -12.098 -0.840 1.00 65.88 249 ILE A CA 1
ATOM 1997 C C . ILE A 1 249 ? -32.169 -11.504 -1.810 1.00 65.88 249 ILE A C 1
ATOM 1999 O O . ILE A 1 249 ? -32.391 -11.556 -3.019 1.00 65.88 249 ILE A O 1
ATOM 2003 N N . ASP A 1 250 ? -31.073 -10.977 -1.272 1.00 70.19 250 ASP A N 1
ATOM 2004 C CA . ASP A 1 250 ? -29.921 -10.522 -2.046 1.00 70.19 250 ASP A CA 1
ATOM 2005 C C . ASP A 1 250 ? -28.894 -11.657 -2.166 1.00 70.19 250 ASP A C 1
ATOM 2007 O O . ASP A 1 250 ? -28.466 -12.237 -1.163 1.00 70.19 250 ASP A O 1
ATOM 2011 N N . LEU A 1 251 ? -28.548 -12.040 -3.392 1.00 61.09 251 LEU A N 1
ATOM 2012 C CA . LEU A 1 251 ? -27.618 -13.137 -3.655 1.00 61.09 251 LEU A CA 1
ATOM 2013 C C . LEU A 1 251 ? -26.271 -12.546 -4.062 1.00 61.09 251 LEU A C 1
ATOM 2015 O O . LEU A 1 251 ? -26.234 -11.701 -4.950 1.00 61.09 251 LEU A O 1
ATOM 2019 N N . PHE A 1 252 ? -25.182 -13.045 -3.468 1.00 61.38 252 PHE A N 1
ATOM 2020 C CA . PHE A 1 252 ? -23.810 -12.561 -3.697 1.00 61.38 252 PHE A CA 1
ATOM 2021 C C . PHE A 1 252 ? -23.549 -11.144 -3.169 1.00 61.38 252 PHE A C 1
ATOM 2023 O O . PHE A 1 252 ? -22.701 -10.424 -3.694 1.00 61.38 252 PHE A O 1
ATOM 2030 N N . ALA A 1 253 ? -24.258 -10.763 -2.108 1.00 61.59 253 ALA A N 1
ATOM 2031 C CA . ALA A 1 253 ? -24.062 -9.494 -1.426 1.00 61.59 253 ALA A CA 1
ATOM 2032 C C . ALA A 1 253 ? -23.205 -9.664 -0.161 1.00 61.59 253 ALA A C 1
ATOM 2034 O O . ALA A 1 253 ? -23.281 -10.678 0.534 1.00 61.59 253 ALA A O 1
ATOM 2035 N N . SER A 1 254 ? -22.396 -8.657 0.137 1.00 66.06 254 SER A N 1
ATOM 2036 C CA . SER A 1 254 ? -21.726 -8.435 1.409 1.00 66.06 254 SER A CA 1
ATOM 2037 C C . SER A 1 254 ? -22.602 -7.578 2.331 1.00 66.06 254 SER A C 1
ATOM 2039 O O . SER A 1 254 ? -23.581 -6.946 1.919 1.00 66.06 254 SER A O 1
ATOM 2041 N N . TYR A 1 255 ? -22.218 -7.491 3.602 1.00 68.44 255 TYR A N 1
ATOM 2042 C CA . TYR A 1 255 ? -22.813 -6.581 4.580 1.00 68.44 255 TYR A CA 1
ATOM 2043 C C . TYR A 1 255 ? -22.809 -5.115 4.105 1.00 68.44 255 TYR A C 1
ATOM 2045 O O . TYR A 1 255 ? -23.633 -4.319 4.555 1.00 68.44 255 TYR A O 1
ATOM 2053 N N . HIS A 1 256 ? -21.895 -4.748 3.200 1.00 64.12 256 HIS A N 1
ATOM 2054 C CA . HIS A 1 256 ? -21.733 -3.380 2.711 1.00 64.12 256 HIS A CA 1
ATOM 2055 C C . HIS A 1 256 ? -22.592 -3.068 1.485 1.00 64.12 256 HIS A C 1
ATOM 2057 O O . HIS A 1 256 ? -23.083 -1.945 1.369 1.00 64.12 256 HIS A O 1
ATOM 2063 N N . ASN A 1 257 ? -22.781 -4.033 0.582 1.00 69.56 257 ASN A N 1
ATOM 2064 C CA . ASN A 1 257 ? -23.507 -3.806 -0.669 1.00 69.56 257 ASN A CA 1
ATOM 2065 C C . ASN A 1 257 ? -24.944 -4.350 -0.669 1.00 69.56 257 ASN A C 1
ATOM 2067 O O . ASN A 1 257 ? -25.669 -4.100 -1.634 1.00 69.56 257 ASN A O 1
ATOM 2071 N N . THR A 1 258 ? -25.364 -5.039 0.400 1.00 74.69 258 THR A N 1
ATOM 2072 C CA . THR A 1 258 ? -26.709 -5.608 0.481 1.00 74.69 258 THR A CA 1
ATOM 2073 C C . THR A 1 258 ? -27.796 -4.546 0.327 1.00 74.69 258 THR A C 1
ATOM 2075 O O . THR A 1 258 ? -27.812 -3.509 0.998 1.00 74.69 258 THR A O 1
ATOM 2078 N N . LYS A 1 259 ? -28.750 -4.831 -0.557 1.00 73.69 259 LYS A N 1
ATOM 2079 C CA . LYS A 1 259 ? -29.956 -4.032 -0.791 1.00 73.69 259 LYS A CA 1
ATOM 2080 C C . LYS A 1 259 ? -31.206 -4.655 -0.170 1.00 73.69 259 LYS A C 1
ATOM 2082 O O . LYS A 1 259 ? -32.266 -4.025 -0.156 1.00 73.69 259 LYS A O 1
ATOM 2087 N N . CYS A 1 260 ? -31.091 -5.871 0.372 1.00 74.25 260 CYS A N 1
ATOM 2088 C CA . CYS A 1 260 ? -32.177 -6.564 1.063 1.00 74.25 260 CYS A CA 1
ATOM 2089 C C . CYS A 1 260 ? -31.830 -6.844 2.537 1.00 74.25 260 CYS A C 1
ATOM 2091 O O . CYS A 1 260 ? -30.677 -7.105 2.874 1.00 74.25 260 CYS A O 1
ATOM 2093 N N . PRO A 1 261 ? -32.825 -6.901 3.443 1.00 73.12 261 PRO A N 1
ATOM 2094 C CA . PRO A 1 261 ? -32.591 -7.314 4.830 1.00 73.12 261 PRO A CA 1
ATOM 2095 C C . PRO A 1 261 ? -32.057 -8.747 4.974 1.00 73.12 261 PRO A C 1
ATOM 2097 O O . PRO A 1 261 ? -31.493 -9.096 6.004 1.00 73.12 261 PRO A O 1
ATOM 2100 N N . THR A 1 262 ? -32.293 -9.603 3.977 1.00 69.75 262 THR A N 1
ATOM 2101 C CA . THR A 1 262 ? -31.813 -10.988 3.926 1.00 69.75 262 THR A CA 1
ATOM 2102 C C . THR A 1 262 ? -30.852 -11.119 2.756 1.00 69.75 262 THR A C 1
ATOM 2104 O O . THR A 1 262 ? -31.254 -10.872 1.621 1.00 69.75 262 THR A O 1
ATOM 2107 N N . PHE A 1 263 ? -29.610 -11.520 3.022 1.00 70.44 263 PHE A N 1
ATOM 2108 C CA . PHE A 1 263 ? -28.592 -11.674 1.985 1.00 70.44 263 PHE A CA 1
ATOM 2109 C C . PHE A 1 263 ? -27.702 -12.902 2.198 1.00 70.44 263 PHE A C 1
ATOM 2111 O O . PHE A 1 263 ? -27.568 -13.391 3.324 1.00 70.44 263 PHE A O 1
ATOM 2118 N N . ILE A 1 264 ? -27.129 -13.417 1.108 1.00 65.94 264 ILE A N 1
ATOM 2119 C CA . ILE A 1 264 ? -26.184 -14.541 1.101 1.00 65.94 264 ILE A CA 1
ATOM 2120 C C . ILE A 1 264 ? -24.810 -14.021 0.678 1.00 65.94 264 ILE A C 1
ATOM 2122 O O . ILE A 1 264 ? -24.658 -13.557 -0.454 1.00 65.94 264 ILE A O 1
ATOM 2126 N N . SER A 1 265 ? -23.834 -14.131 1.580 1.00 63.25 265 SER A N 1
ATOM 2127 C CA . SER A 1 265 ? -22.460 -13.661 1.385 1.00 63.25 265 SER A CA 1
ATOM 2128 C C . SER A 1 265 ? -21.509 -14.795 1.013 1.00 63.25 265 SER A C 1
ATOM 2130 O O . SER A 1 265 ? -21.782 -15.977 1.245 1.00 63.25 265 SER A O 1
ATOM 2132 N N . TRP A 1 266 ? -20.367 -14.435 0.427 1.00 56.66 266 TRP A N 1
ATOM 2133 C CA . TRP A 1 266 ? -19.330 -15.404 0.062 1.00 56.66 266 TRP A CA 1
ATOM 2134 C C . TRP A 1 266 ? -18.533 -15.884 1.285 1.00 56.66 266 TRP A C 1
ATOM 2136 O O . TRP A 1 266 ? -18.195 -17.061 1.393 1.00 56.66 266 TRP A O 1
ATOM 2146 N N . TYR A 1 267 ? -18.279 -14.988 2.242 1.00 61.81 267 TYR A N 1
ATOM 2147 C CA . TYR A 1 267 ? -17.618 -15.294 3.511 1.00 61.81 267 TYR A CA 1
ATOM 2148 C C . TYR A 1 267 ? -18.581 -15.139 4.687 1.00 61.81 267 TYR A C 1
ATOM 2150 O O . TYR A 1 267 ? -19.691 -14.626 4.542 1.00 61.81 267 TYR A O 1
ATOM 2158 N N . GLN A 1 268 ? -18.159 -15.589 5.869 1.00 59.56 268 GLN A N 1
ATOM 2159 C CA . GLN A 1 268 ? -18.927 -15.388 7.091 1.00 59.56 268 GLN A CA 1
ATOM 2160 C C . GLN A 1 268 ? -18.919 -13.906 7.476 1.00 59.56 268 GLN A C 1
ATOM 2162 O O . GLN A 1 268 ? -17.922 -13.389 7.979 1.00 59.56 268 GLN A O 1
ATOM 2167 N N . GLU A 1 269 ? -20.046 -13.237 7.246 1.00 65.50 269 GLU A N 1
ATOM 2168 C CA . GLU A 1 269 ? -20.195 -11.799 7.459 1.00 65.50 269 GLU A CA 1
ATOM 2169 C C . GLU A 1 269 ? -21.294 -11.471 8.477 1.00 65.50 269 GLU A C 1
ATOM 2171 O O . GLU A 1 269 ? -22.251 -12.248 8.632 1.00 65.50 269 GLU A O 1
ATOM 2176 N N . PRO A 1 270 ? -21.201 -10.315 9.168 1.00 61.75 270 PRO A N 1
ATOM 2177 C CA . PRO A 1 270 ? -22.238 -9.870 10.088 1.00 61.75 270 PRO A CA 1
ATOM 2178 C C . PRO A 1 270 ? -23.606 -9.851 9.398 1.00 61.75 270 PRO A C 1
ATOM 2180 O O . PRO A 1 270 ? -23.755 -9.267 8.335 1.00 61.75 270 PRO A O 1
ATOM 2183 N N . GLN A 1 271 ? -24.622 -10.445 10.029 1.00 65.88 271 GLN A N 1
ATOM 2184 C CA . GLN A 1 271 ? -26.021 -10.430 9.556 1.00 65.88 271 GLN A CA 1
ATOM 2185 C C . GLN A 1 271 ? -26.306 -11.176 8.237 1.00 65.88 271 GLN A C 1
ATOM 2187 O O . GLN A 1 271 ? -27.449 -11.154 7.781 1.00 65.88 271 GLN A O 1
ATOM 2192 N N . SER A 1 272 ? -25.327 -11.884 7.667 1.00 70.56 272 SER A N 1
ATOM 2193 C CA . SER A 1 272 ? -25.567 -12.786 6.534 1.00 70.56 272 SER A CA 1
ATOM 2194 C C . SER A 1 272 ? -26.547 -13.903 6.921 1.00 70.56 272 SER A C 1
ATOM 2196 O O . SER A 1 272 ? -26.480 -14.472 8.014 1.00 70.56 272 SER A O 1
ATOM 2198 N N . TRP A 1 273 ? -27.499 -14.214 6.036 1.00 55.19 273 TRP A N 1
ATOM 2199 C CA . TRP A 1 273 ? -28.476 -15.283 6.272 1.00 55.19 273 TRP A CA 1
ATOM 2200 C C . TRP A 1 273 ? -27.859 -16.667 6.058 1.00 55.19 273 TRP A C 1
ATOM 2202 O O . TRP A 1 273 ? -28.131 -17.594 6.823 1.00 55.19 273 TRP A O 1
ATOM 2212 N N . LYS A 1 274 ? -27.029 -16.803 5.016 1.00 62.47 274 LYS A N 1
ATOM 2213 C CA . LYS A 1 274 ? -26.261 -18.009 4.678 1.00 62.47 274 LYS A CA 1
ATOM 2214 C C . LYS A 1 274 ? -24.940 -17.628 4.011 1.00 62.47 274 LYS A C 1
ATOM 2216 O O . LYS A 1 274 ? -24.823 -16.539 3.459 1.00 62.47 274 LYS A O 1
ATOM 2221 N N . ILE A 1 275 ? -23.998 -18.568 4.031 1.00 56.28 275 ILE A N 1
ATOM 2222 C CA . ILE A 1 275 ? -22.710 -18.481 3.337 1.00 56.28 275 ILE A CA 1
ATOM 2223 C C . ILE A 1 275 ? -22.774 -19.360 2.087 1.00 56.28 275 ILE A C 1
ATOM 2225 O O . ILE A 1 275 ? -23.257 -20.497 2.161 1.00 56.28 275 ILE A O 1
ATOM 2229 N N . ASP A 1 276 ? -22.288 -18.855 0.955 1.00 54.03 276 ASP A N 1
ATOM 2230 C CA . ASP A 1 276 ? -22.116 -19.657 -0.255 1.00 54.03 276 ASP A CA 1
ATOM 2231 C C . ASP A 1 276 ? -20.999 -20.701 -0.061 1.00 54.03 276 ASP A C 1
ATOM 2233 O O . ASP A 1 276 ? -19.811 -20.388 -0.081 1.00 54.03 276 ASP A O 1
ATOM 2237 N N . ASN A 1 277 ? -21.379 -21.965 0.153 1.00 43.34 277 ASN A N 1
ATOM 2238 C CA . ASN A 1 277 ? -20.451 -23.060 0.450 1.00 43.34 277 ASN A CA 1
ATOM 2239 C C . ASN A 1 277 ? -20.203 -23.973 -0.768 1.00 43.34 277 ASN A C 1
ATOM 2241 O O . ASN A 1 277 ? -20.155 -25.206 -0.653 1.00 43.34 277 ASN A O 1
ATOM 2245 N N . THR A 1 278 ? -20.045 -23.374 -1.953 1.00 45.19 278 THR A N 1
ATOM 2246 C CA . THR A 1 278 ? -19.800 -24.051 -3.246 1.00 45.19 278 THR A CA 1
ATOM 2247 C C . THR A 1 278 ? -18.547 -24.940 -3.292 1.00 45.19 278 THR A C 1
ATOM 2249 O O . THR A 1 278 ? -18.359 -25.671 -4.261 1.00 45.19 278 THR A O 1
ATOM 2252 N N . ARG A 1 279 ? -17.734 -24.983 -2.227 1.00 42.88 279 ARG A N 1
ATOM 2253 C CA . ARG A 1 279 ? -16.615 -25.930 -2.061 1.00 42.88 279 ARG A CA 1
ATOM 2254 C C . ARG A 1 279 ? -17.018 -27.351 -1.637 1.00 42.88 279 ARG A C 1
ATOM 2256 O O . ARG A 1 279 ? -16.165 -28.229 -1.609 1.00 42.88 279 ARG A O 1
ATOM 2263 N N . SER A 1 280 ? -18.282 -27.605 -1.291 1.00 35.75 280 SER A N 1
ATOM 2264 C CA . SER A 1 280 ? -18.692 -28.857 -0.621 1.00 35.75 280 SER A CA 1
ATOM 2265 C C . SER A 1 280 ? -19.088 -30.035 -1.531 1.00 35.75 280 SER A C 1
ATOM 2267 O O . SER A 1 280 ? -19.449 -31.090 -1.013 1.00 35.75 280 SER A O 1
ATOM 2269 N N . SER A 1 281 ? -18.991 -29.935 -2.864 1.00 39.62 281 SER A N 1
ATOM 2270 C CA . SER A 1 281 ? -19.203 -31.096 -3.749 1.00 39.62 281 SER A CA 1
ATOM 2271 C C . SER A 1 281 ? -17.880 -31.622 -4.310 1.00 39.62 281 SER A C 1
ATOM 2273 O O . SER A 1 281 ? -17.314 -31.017 -5.219 1.00 39.62 281 SER A O 1
ATOM 2275 N N . GLU A 1 282 ? -17.425 -32.768 -3.798 1.00 39.16 282 GLU A N 1
ATOM 2276 C CA . GLU A 1 282 ? -16.277 -33.569 -4.256 1.00 39.16 282 GLU A CA 1
ATOM 2277 C C . GLU A 1 282 ? -16.413 -34.053 -5.719 1.00 39.16 282 GLU A C 1
ATOM 2279 O O . GLU A 1 282 ? -16.563 -35.240 -6.007 1.00 39.16 282 GLU A O 1
ATOM 2284 N N . ARG A 1 283 ? -16.339 -33.150 -6.696 1.00 42.94 283 ARG A N 1
ATOM 2285 C CA . ARG A 1 283 ? -15.920 -33.512 -8.054 1.00 42.94 283 ARG A CA 1
ATOM 2286 C C . ARG A 1 283 ? -14.663 -32.734 -8.361 1.00 42.94 283 ARG A C 1
ATOM 2288 O O . ARG A 1 283 ? -14.719 -31.523 -8.546 1.00 42.94 283 ARG A O 1
ATOM 2295 N N . HIS A 1 284 ? -13.549 -33.460 -8.383 1.00 45.06 284 HIS A N 1
ATOM 2296 C CA . HIS A 1 284 ? -12.247 -32.950 -8.780 1.00 45.06 284 HIS A CA 1
ATOM 2297 C C . HIS A 1 284 ? -12.399 -32.193 -10.102 1.00 45.06 284 HIS A C 1
ATOM 2299 O O . HIS A 1 284 ? -12.824 -32.773 -11.104 1.00 45.06 284 HIS A O 1
ATOM 2305 N N . TYR A 1 285 ? -12.135 -30.888 -10.081 1.00 49.12 285 TYR A N 1
ATOM 2306 C CA . TYR A 1 285 ? -12.152 -30.075 -11.282 1.00 49.12 285 TYR A CA 1
ATOM 2307 C C . TYR A 1 285 ? -11.109 -30.648 -12.256 1.00 49.12 285 TYR A C 1
ATOM 2309 O O . TYR A 1 285 ? -9.933 -30.713 -11.899 1.00 49.12 285 TYR A O 1
ATOM 2317 N N . PRO A 1 286 ? -11.494 -31.091 -13.467 1.00 50.06 286 PRO A N 1
ATOM 2318 C CA . PRO A 1 286 ? -10.604 -31.869 -14.333 1.00 50.06 286 PRO A CA 1
ATOM 2319 C C . PRO A 1 286 ? -9.520 -31.008 -15.015 1.00 50.06 286 PRO A C 1
ATOM 2321 O O . PRO A 1 286 ? -8.769 -31.493 -15.856 1.00 50.06 286 PRO A O 1
ATOM 2324 N N . GLY A 1 287 ? -9.410 -29.729 -14.640 1.00 52.75 287 GLY A N 1
ATOM 2325 C CA . GLY A 1 287 ? -8.509 -28.754 -15.238 1.00 52.75 287 GLY A CA 1
ATOM 2326 C C . GLY A 1 287 ? -9.138 -28.042 -16.437 1.00 52.75 287 GLY A C 1
ATOM 2327 O O . GLY A 1 287 ? -10.014 -28.570 -17.123 1.00 52.75 287 GLY A O 1
ATOM 2328 N N . SER A 1 288 ? -8.665 -26.825 -16.713 1.00 53.66 288 SER A N 1
ATOM 2329 C CA . SER A 1 288 ? -9.215 -25.959 -17.766 1.00 53.66 288 SER A CA 1
ATOM 2330 C C . SER A 1 288 ? -9.141 -26.575 -19.161 1.00 53.66 288 SER A C 1
ATOM 2332 O O . SER A 1 288 ? -10.034 -26.366 -19.977 1.00 53.66 288 SER A O 1
ATOM 2334 N N . ARG A 1 289 ? -8.113 -27.385 -19.429 1.00 58.84 289 ARG A N 1
ATOM 2335 C CA . ARG A 1 289 ? -7.955 -28.094 -20.706 1.00 58.84 289 ARG A CA 1
ATOM 2336 C C . ARG A 1 289 ? -9.004 -29.181 -20.910 1.00 58.84 289 ARG A C 1
ATOM 2338 O O . ARG A 1 289 ? -9.579 -29.259 -21.991 1.00 58.84 289 ARG A O 1
ATOM 2345 N N . GLU A 1 290 ? -9.276 -29.976 -19.883 1.00 63.53 290 GLU A N 1
ATOM 2346 C CA . GLU A 1 290 ? -10.188 -31.114 -19.999 1.00 63.53 290 GLU A CA 1
ATOM 2347 C C . GLU A 1 290 ? -11.653 -30.657 -19.998 1.00 63.53 290 GLU A C 1
ATOM 2349 O O . GLU A 1 290 ? -12.457 -31.168 -20.771 1.00 63.53 290 GLU A O 1
ATOM 2354 N N . ALA A 1 291 ? -11.981 -29.598 -19.246 1.00 59.50 291 ALA A N 1
ATOM 2355 C CA . ALA A 1 291 ? -13.305 -28.974 -19.283 1.00 59.50 291 ALA A CA 1
ATOM 2356 C C . ALA A 1 291 ? -13.650 -28.398 -20.674 1.00 59.50 291 ALA A C 1
ATOM 2358 O O . ALA A 1 291 ? -14.769 -28.552 -21.164 1.00 59.50 291 ALA A O 1
ATOM 2359 N N . ILE A 1 292 ? -12.681 -27.757 -21.339 1.00 59.12 292 ILE A N 1
ATOM 2360 C CA . ILE A 1 292 ? -12.852 -27.235 -22.704 1.00 59.12 292 ILE A CA 1
ATOM 2361 C C . ILE A 1 292 ? -12.893 -28.382 -23.727 1.00 59.12 292 ILE A C 1
ATOM 2363 O O . ILE A 1 292 ? -13.676 -28.333 -24.677 1.00 59.12 292 ILE A O 1
ATOM 2367 N N . ARG A 1 293 ? -12.099 -29.441 -23.519 1.00 67.12 293 ARG A N 1
ATOM 2368 C CA . ARG A 1 293 ? -12.131 -30.655 -24.347 1.00 67.12 293 ARG A CA 1
ATOM 2369 C C . ARG A 1 293 ? -13.507 -31.314 -24.331 1.00 67.12 293 ARG A C 1
ATOM 2371 O O . ARG A 1 293 ? -14.055 -31.588 -25.397 1.00 67.12 293 ARG A O 1
ATOM 2378 N N . GLU A 1 294 ? -14.087 -31.520 -23.150 1.00 66.25 294 GLU A N 1
ATOM 2379 C CA . GLU A 1 294 ? -15.434 -32.079 -23.014 1.00 66.25 294 GLU A CA 1
ATOM 2380 C C . GLU A 1 294 ? -16.485 -31.189 -23.685 1.00 66.25 294 GLU A C 1
ATOM 2382 O O . GLU A 1 294 ? -17.386 -31.706 -24.347 1.00 66.25 294 GLU A O 1
ATOM 2387 N N . ALA A 1 295 ? -16.350 -29.861 -23.606 1.00 61.38 295 ALA A N 1
ATOM 2388 C CA . ALA A 1 295 ? -17.249 -28.935 -24.294 1.00 61.38 295 ALA A CA 1
ATOM 2389 C C . ALA A 1 295 ? -17.174 -29.066 -25.829 1.00 61.38 295 ALA A C 1
ATOM 2391 O O . ALA A 1 295 ? -18.216 -29.087 -26.490 1.00 61.38 295 ALA A O 1
ATOM 2392 N N . TYR A 1 296 ? -15.973 -29.214 -26.405 1.00 68.31 296 TYR A N 1
ATOM 2393 C CA . TYR A 1 296 ? -15.812 -29.443 -27.847 1.00 68.31 296 TYR A CA 1
ATOM 2394 C C . TYR A 1 296 ? -16.381 -30.787 -28.302 1.00 68.31 296 TYR A C 1
ATOM 2396 O O . TYR A 1 296 ? -17.003 -30.858 -29.362 1.00 68.31 296 TYR A O 1
ATOM 2404 N N . LEU A 1 297 ? -16.220 -31.832 -27.488 1.00 65.44 297 LEU A N 1
ATOM 2405 C CA . LEU A 1 297 ? -16.754 -33.164 -27.776 1.00 65.44 297 LEU A CA 1
ATOM 2406 C C . LEU A 1 297 ? -18.284 -33.221 -27.627 1.00 65.44 297 LEU A C 1
ATOM 2408 O O . LEU A 1 297 ? -18.954 -33.874 -28.423 1.00 65.44 297 LEU A O 1
ATOM 2412 N N . THR A 1 298 ? -18.848 -32.504 -26.652 1.00 63.31 298 THR A N 1
ATOM 2413 C CA . THR A 1 298 ? -20.297 -32.497 -26.376 1.00 63.31 298 THR A CA 1
ATOM 2414 C C . THR A 1 298 ? -21.079 -31.681 -27.407 1.00 63.31 298 THR A C 1
ATOM 2416 O O . THR A 1 298 ? -22.203 -32.038 -27.749 1.00 63.31 298 THR A O 1
ATOM 2419 N N . ASN A 1 299 ? -20.484 -30.615 -27.953 1.00 57.81 299 ASN A N 1
ATOM 2420 C CA . ASN A 1 299 ? -21.144 -29.746 -28.933 1.00 57.81 299 ASN A CA 1
ATOM 2421 C C . ASN A 1 299 ? -21.125 -30.283 -30.378 1.00 57.81 299 ASN A C 1
ATOM 2423 O O . ASN A 1 299 ? -21.606 -29.593 -31.274 1.00 57.81 299 ASN A O 1
ATOM 2427 N N . GLY A 1 300 ? -20.588 -31.486 -30.625 1.00 49.56 300 GLY A N 1
ATOM 2428 C CA . GLY A 1 300 ? -20.754 -32.258 -31.871 1.00 49.56 300 GLY A CA 1
ATOM 2429 C C . GLY A 1 300 ? -20.182 -31.657 -33.166 1.00 49.56 300 GLY A C 1
ATOM 2430 O O . GLY A 1 300 ? -20.131 -32.346 -34.180 1.00 49.56 300 GLY A O 1
ATOM 2431 N N . ASN A 1 301 ? -19.724 -30.403 -33.148 1.00 57.19 301 ASN A N 1
ATOM 2432 C CA . ASN A 1 301 ? -19.303 -29.648 -34.333 1.00 57.19 301 ASN A CA 1
ATOM 2433 C C . ASN A 1 301 ? -17.786 -29.648 -34.575 1.00 57.19 301 ASN A C 1
ATOM 2435 O O . ASN A 1 301 ? -17.325 -29.031 -35.535 1.00 57.19 301 ASN A O 1
ATOM 2439 N N . VAL A 1 302 ? -17.001 -30.321 -33.730 1.00 60.53 302 VAL A N 1
ATOM 2440 C CA . VAL A 1 302 ? -15.542 -30.401 -33.874 1.00 60.53 302 VAL A CA 1
ATOM 2441 C C . VAL A 1 302 ? -15.120 -31.864 -34.057 1.00 60.53 302 VAL A C 1
ATOM 2443 O O . VAL A 1 302 ? -15.372 -32.677 -33.168 1.00 60.53 302 VAL A O 1
ATOM 2446 N N . PRO A 1 303 ? -14.472 -32.231 -35.183 1.00 73.06 303 PRO A N 1
ATOM 2447 C CA . PRO A 1 303 ? -13.939 -33.577 -35.384 1.00 73.06 303 PRO A CA 1
ATOM 2448 C C . PRO A 1 303 ? -12.926 -33.931 -34.292 1.00 73.06 303 PRO A C 1
ATOM 2450 O O . PRO A 1 303 ? -12.051 -33.122 -33.986 1.00 73.06 303 PRO A O 1
ATOM 2453 N N . SER A 1 304 ? -12.991 -35.147 -33.745 1.00 64.38 304 SER A N 1
ATOM 2454 C CA . SER A 1 304 ? -12.137 -35.589 -32.627 1.00 64.38 304 SER A CA 1
ATOM 2455 C C . SER A 1 304 ? -10.636 -35.400 -32.885 1.00 64.38 304 SER A C 1
ATOM 2457 O O . SER A 1 304 ? -9.908 -35.020 -31.975 1.00 64.38 304 SER A O 1
ATOM 2459 N N . GLY A 1 305 ? -10.183 -35.567 -34.133 1.00 64.56 305 GLY A N 1
ATOM 2460 C CA . GLY A 1 305 ? -8.789 -35.336 -34.531 1.00 64.56 305 GLY A CA 1
ATOM 2461 C C . GLY A 1 305 ? -8.340 -33.866 -34.542 1.00 64.56 305 GLY A C 1
ATOM 2462 O O . GLY A 1 305 ? -7.143 -33.609 -34.568 1.00 64.56 305 GLY A O 1
ATOM 2463 N N . ALA A 1 306 ? -9.268 -32.901 -34.510 1.00 63.00 306 ALA A N 1
ATOM 2464 C CA . ALA A 1 306 ? -8.976 -31.463 -34.496 1.00 63.00 306 ALA A CA 1
ATOM 2465 C C . ALA A 1 306 ? -9.039 -30.841 -33.088 1.00 63.00 306 ALA A C 1
ATOM 2467 O O . ALA A 1 306 ? -8.543 -29.732 -32.885 1.00 63.00 306 ALA A O 1
ATOM 2468 N N . VAL A 1 307 ? -9.625 -31.544 -32.111 1.00 66.94 307 VAL A N 1
ATOM 2469 C CA . VAL A 1 307 ? -9.821 -31.046 -30.739 1.00 66.94 307 VAL A CA 1
ATOM 2470 C C . VAL A 1 307 ? -8.482 -30.753 -30.055 1.00 66.94 307 VAL A C 1
ATOM 2472 O O . VAL A 1 307 ? -8.314 -29.691 -29.458 1.00 66.94 307 VAL A O 1
ATOM 2475 N N . ASP A 1 308 ? -7.495 -31.637 -30.203 1.00 66.56 308 ASP A N 1
ATOM 2476 C CA . ASP A 1 308 ? -6.180 -31.481 -29.567 1.00 66.56 308 ASP A CA 1
ATOM 2477 C C . ASP A 1 308 ? -5.382 -30.313 -30.162 1.00 66.56 308 ASP A C 1
ATOM 2479 O O . ASP A 1 308 ? -4.715 -29.565 -29.440 1.00 66.56 308 ASP A O 1
ATOM 2483 N N . THR A 1 309 ? -5.507 -30.092 -31.473 1.00 65.25 309 THR A N 1
ATOM 2484 C CA . THR A 1 309 ? -4.920 -28.934 -32.156 1.00 65.25 309 THR A CA 1
ATOM 2485 C C . THR A 1 309 ? -5.586 -27.638 -31.696 1.00 65.25 309 THR A C 1
ATOM 2487 O O . THR A 1 309 ? -4.887 -26.676 -31.382 1.00 65.25 309 THR A O 1
ATOM 2490 N N . MET A 1 310 ? -6.918 -27.621 -31.565 1.00 56.44 310 MET A N 1
ATOM 2491 C CA . MET A 1 310 ? -7.646 -26.447 -31.071 1.00 56.44 310 MET A CA 1
ATOM 2492 C C . MET A 1 310 ? -7.292 -26.115 -29.621 1.00 56.44 310 MET A C 1
ATOM 2494 O O . MET A 1 310 ? -7.007 -24.958 -29.327 1.00 56.44 310 MET A O 1
ATOM 2498 N N . ILE A 1 311 ? -7.220 -27.105 -28.726 1.00 60.50 311 ILE A N 1
ATOM 2499 C CA . ILE A 1 311 ? -6.803 -26.899 -27.327 1.00 60.50 311 ILE A CA 1
ATOM 2500 C C . ILE A 1 311 ? -5.358 -26.385 -27.245 1.00 60.50 311 ILE A C 1
ATOM 2502 O O . ILE A 1 311 ? -5.038 -25.575 -26.374 1.00 60.50 311 ILE A O 1
ATOM 2506 N N . SER A 1 312 ? -4.487 -26.824 -28.156 1.00 59.47 312 SER A N 1
ATOM 2507 C CA . SER A 1 312 ? -3.096 -26.360 -28.235 1.00 59.47 312 SER A CA 1
ATOM 2508 C C . SER A 1 312 ? -2.969 -24.945 -28.814 1.00 59.47 312 SER A C 1
ATOM 2510 O O . SER A 1 312 ? -2.005 -24.254 -28.504 1.00 59.47 312 SER A O 1
ATOM 2512 N N . SER A 1 313 ? -3.950 -24.498 -29.607 1.00 49.94 313 SER A N 1
ATOM 2513 C CA . SER A 1 313 ? -4.015 -23.139 -30.166 1.00 49.94 313 SER A CA 1
ATOM 2514 C C . SER A 1 313 ? -4.595 -22.093 -29.205 1.00 49.94 313 SER A C 1
ATOM 2516 O O . SER A 1 313 ? -4.500 -20.896 -29.467 1.00 49.94 313 SER A O 1
ATOM 2518 N N . LEU A 1 314 ? -5.186 -22.522 -28.084 1.00 47.88 314 LEU A N 1
ATOM 2519 C CA . LEU A 1 314 ? -5.731 -21.609 -27.082 1.00 47.88 314 LEU A CA 1
ATOM 2520 C C . LEU A 1 314 ? -4.608 -20.906 -26.319 1.00 47.88 314 LEU A C 1
ATOM 2522 O O . LEU A 1 314 ? -3.669 -21.536 -25.825 1.00 47.88 314 LEU A O 1
ATOM 2526 N N . SER A 1 315 ? -4.749 -19.589 -26.168 1.00 45.12 315 SER A N 1
ATOM 2527 C CA . SER A 1 315 ? -3.794 -18.793 -25.406 1.00 45.12 315 SER A CA 1
ATOM 2528 C C . SER A 1 315 ? -3.761 -19.223 -23.926 1.00 45.12 315 SER A C 1
ATOM 2530 O O . SER A 1 315 ? -4.794 -19.615 -23.362 1.00 45.12 315 SER A O 1
ATOM 2532 N N . PRO A 1 316 ? -2.608 -19.099 -23.241 1.00 47.59 316 PRO A N 1
ATOM 2533 C CA . PRO A 1 316 ? -2.518 -19.336 -21.801 1.00 47.59 316 PRO A CA 1
ATOM 2534 C C . PRO A 1 316 ? -3.505 -18.487 -20.983 1.00 47.59 316 PRO A C 1
ATOM 2536 O O . PRO A 1 316 ? -3.971 -18.931 -19.937 1.00 47.59 316 PRO A O 1
ATOM 2539 N N . SER A 1 317 ? -3.866 -17.298 -21.474 1.00 38.56 317 SER A N 1
ATOM 2540 C CA . SER A 1 317 ? -4.853 -16.396 -20.868 1.00 38.56 317 SER A CA 1
ATOM 2541 C C . SER A 1 317 ? -6.271 -16.969 -20.931 1.00 38.56 317 SER A C 1
ATOM 2543 O O . SER A 1 317 ? -6.979 -16.982 -19.926 1.00 38.56 317 SER A O 1
ATOM 2545 N N . THR A 1 318 ? -6.658 -17.541 -22.075 1.00 43.97 318 THR A N 1
ATOM 2546 C CA . THR A 1 318 ? -7.953 -18.220 -22.246 1.00 43.97 318 THR A CA 1
ATOM 2547 C C . THR A 1 318 ? -8.056 -19.435 -21.330 1.00 43.97 318 THR A C 1
ATOM 2549 O O . THR A 1 318 ? -9.085 -19.657 -20.708 1.00 43.97 318 THR A O 1
ATOM 2552 N N . LEU A 1 319 ? -6.971 -20.195 -21.169 1.00 49.62 319 LEU A N 1
ATOM 2553 C CA . LEU A 1 319 ? -6.932 -21.340 -20.254 1.00 49.62 319 LEU A CA 1
ATOM 2554 C C . LEU A 1 319 ? -6.976 -20.929 -18.776 1.00 49.62 319 LEU A C 1
ATOM 2556 O O . LEU A 1 319 ? -7.522 -21.676 -17.964 1.00 49.62 319 LEU A O 1
ATOM 2560 N N . LYS A 1 320 ? -6.434 -19.755 -18.425 1.00 51.91 320 LYS A N 1
ATOM 2561 C CA . LYS A 1 320 ? -6.519 -19.179 -17.074 1.00 51.91 320 LYS A CA 1
ATOM 2562 C C . LYS A 1 320 ? -7.935 -18.733 -16.712 1.00 51.91 320 LYS A C 1
ATOM 2564 O O . LYS A 1 320 ? -8.321 -18.892 -15.561 1.00 51.91 320 LYS A O 1
ATOM 2569 N N . GLN A 1 321 ? -8.722 -18.259 -17.680 1.00 46.53 321 GLN A N 1
ATOM 2570 C CA . GLN A 1 321 ? -10.119 -17.860 -17.459 1.00 46.53 321 GLN A CA 1
ATOM 2571 C C . GLN A 1 321 ? -10.984 -19.012 -16.923 1.00 46.53 321 GLN A C 1
ATOM 2573 O O . GLN A 1 321 ? -11.913 -18.785 -16.154 1.00 46.53 321 GLN A O 1
ATOM 2578 N N . TYR A 1 322 ? -10.640 -20.248 -17.288 1.00 48.91 322 TYR A N 1
ATOM 2579 C CA . TYR A 1 322 ? -11.293 -21.456 -16.789 1.00 48.91 322 TYR A CA 1
ATOM 2580 C C . TYR A 1 322 ? -10.485 -22.149 -15.683 1.00 48.91 322 TYR A C 1
ATOM 2582 O O . TYR A 1 322 ? -10.947 -23.134 -15.137 1.00 48.91 322 TYR A O 1
ATOM 2590 N N . ALA A 1 323 ? -9.287 -21.674 -15.328 1.00 47.06 323 ALA A N 1
ATOM 2591 C CA . ALA A 1 323 ? -8.437 -22.331 -14.329 1.00 47.06 323 ALA A CA 1
ATOM 2592 C C . ALA A 1 323 ? -8.929 -22.145 -12.884 1.00 47.06 323 ALA A C 1
ATOM 2594 O O . ALA A 1 323 ? -8.531 -22.916 -12.013 1.00 47.06 323 ALA A O 1
ATOM 2595 N N . ASN A 1 324 ? -9.788 -21.152 -12.639 1.00 48.66 324 ASN A N 1
ATOM 2596 C CA . ASN A 1 324 ? -10.344 -20.875 -11.322 1.00 48.66 324 ASN A CA 1
ATOM 2597 C C . ASN A 1 324 ? -11.773 -21.414 -11.216 1.00 48.66 324 ASN A C 1
ATOM 2599 O O . ASN A 1 324 ? -12.595 -21.226 -12.110 1.00 48.66 324 ASN A O 1
ATOM 2603 N N . GLU A 1 325 ? -12.073 -22.052 -10.085 1.00 46.12 325 GLU A N 1
ATOM 2604 C CA . GLU A 1 325 ? -13.399 -22.555 -9.715 1.00 46.12 325 GLU A CA 1
ATOM 2605 C C . GLU A 1 325 ? -14.385 -21.423 -9.366 1.00 46.12 325 GLU A C 1
ATOM 2607 O O . GLU A 1 325 ? -15.097 -21.496 -8.367 1.00 46.12 325 GLU A O 1
ATOM 2612 N N . THR A 1 326 ? -14.466 -20.354 -10.157 1.00 42.47 326 THR A N 1
ATOM 2613 C CA . THR A 1 326 ? -15.627 -19.467 -10.071 1.00 42.47 326 THR A CA 1
ATOM 2614 C C . THR A 1 326 ? -16.827 -20.243 -10.612 1.00 42.47 326 THR A C 1
ATOM 2616 O O . THR A 1 326 ? -16.786 -20.719 -11.755 1.00 42.47 326 THR A O 1
ATOM 2619 N N . PRO A 1 327 ? -17.921 -20.410 -9.845 1.00 41.81 327 PRO A N 1
ATOM 2620 C CA . PRO A 1 327 ? -19.166 -20.823 -10.451 1.00 41.81 327 PRO A CA 1
ATOM 2621 C C . PRO A 1 327 ? -19.529 -19.706 -11.423 1.00 41.81 327 PRO A C 1
ATOM 2623 O O . PRO A 1 327 ? -19.889 -18.601 -11.029 1.00 41.81 327 PRO A O 1
ATOM 2626 N N . THR A 1 328 ? -19.413 -19.978 -12.719 1.00 44.72 328 THR A N 1
ATOM 2627 C CA . THR A 1 328 ? -20.112 -19.184 -13.726 1.00 44.72 328 THR A CA 1
ATOM 2628 C C . THR A 1 328 ? -21.571 -19.082 -13.257 1.00 44.72 328 THR A C 1
ATOM 2630 O O . THR A 1 328 ? -22.089 -20.097 -12.771 1.00 44.72 328 THR A O 1
ATOM 2633 N N . PRO A 1 329 ? -22.261 -17.934 -13.390 1.00 41.22 329 PRO A N 1
ATOM 2634 C CA . PRO A 1 329 ? -23.670 -17.793 -12.997 1.00 41.22 329 PRO A CA 1
ATOM 2635 C C . PRO A 1 329 ? -24.543 -18.972 -13.464 1.00 41.22 329 PRO A C 1
ATOM 2637 O O . PRO A 1 329 ? -25.423 -19.442 -12.752 1.00 41.22 329 PRO A O 1
ATOM 2640 N N . THR A 1 330 ? -24.197 -19.561 -14.610 1.00 39.16 330 THR A N 1
ATOM 2641 C CA . THR A 1 330 ? -24.775 -20.774 -15.197 1.00 39.16 330 THR A CA 1
ATOM 2642 C C . THR A 1 330 ? -24.679 -22.040 -14.327 1.00 39.16 330 THR A C 1
ATOM 2644 O O . THR A 1 330 ? -25.621 -22.829 -14.296 1.00 39.16 330 THR A O 1
ATOM 2647 N N . ARG A 1 331 ? -23.564 -22.270 -13.618 1.00 44.72 331 ARG A N 1
ATOM 2648 C CA . ARG A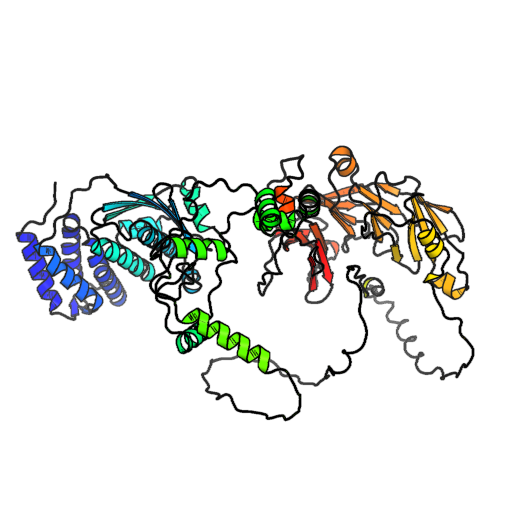 1 331 ? -23.356 -23.441 -12.738 1.00 44.72 331 ARG A CA 1
ATOM 2649 C C . ARG A 1 331 ? -24.135 -23.297 -11.428 1.00 44.72 331 ARG A C 1
ATOM 2651 O O . ARG A 1 331 ? -24.664 -24.286 -10.928 1.00 44.72 331 ARG A O 1
ATOM 2658 N N . PHE A 1 332 ? -24.250 -22.070 -10.918 1.00 42.44 332 PHE A N 1
ATOM 2659 C CA . PHE A 1 332 ? -25.068 -21.745 -9.749 1.00 42.44 332 PHE A CA 1
ATOM 2660 C C . PHE A 1 332 ? -26.564 -21.867 -10.053 1.00 42.44 332 PHE A C 1
ATOM 2662 O O . PHE A 1 332 ? -27.265 -22.559 -9.322 1.00 42.44 332 PHE A O 1
ATOM 2669 N N . ILE A 1 333 ? -27.035 -21.306 -11.174 1.00 47.03 333 ILE A N 1
ATOM 2670 C CA . ILE A 1 333 ? -28.440 -21.418 -11.603 1.00 47.03 333 ILE A CA 1
ATOM 2671 C C . ILE A 1 333 ? -28.854 -22.893 -11.729 1.00 47.03 333 ILE A C 1
ATOM 2673 O O . ILE A 1 333 ? -29.877 -23.281 -11.175 1.00 47.03 333 ILE A O 1
ATOM 2677 N N . ARG A 1 334 ? -28.013 -23.748 -12.329 1.00 43.38 334 ARG A N 1
ATOM 2678 C CA . ARG A 1 334 ? -28.259 -25.203 -12.407 1.00 43.38 334 ARG A CA 1
ATOM 2679 C C . ARG A 1 334 ? -28.356 -25.890 -11.043 1.00 43.38 334 ARG A C 1
ATOM 2681 O O . ARG A 1 334 ? -29.153 -26.807 -10.866 1.00 43.38 334 ARG A O 1
ATOM 2688 N N . ASN A 1 335 ? -27.535 -25.478 -10.080 1.00 44.88 335 ASN A N 1
ATOM 2689 C CA . ASN A 1 335 ? -27.564 -26.044 -8.732 1.00 44.88 335 ASN A CA 1
ATOM 2690 C C . ASN A 1 335 ? -28.773 -25.537 -7.935 1.00 44.88 335 ASN A C 1
ATOM 2692 O O . ASN A 1 335 ? -29.379 -26.315 -7.204 1.00 44.88 335 ASN A O 1
ATOM 2696 N N . CYS A 1 336 ? -29.162 -24.272 -8.117 1.00 42.81 336 CYS A N 1
ATOM 2697 C CA . CYS A 1 336 ? -30.386 -23.694 -7.570 1.00 42.81 336 CYS A CA 1
ATOM 2698 C C . CYS A 1 336 ? -31.651 -24.349 -8.159 1.00 42.81 336 CYS A C 1
ATOM 2700 O O . CYS A 1 336 ? -32.598 -24.602 -7.418 1.00 42.81 336 CYS A O 1
ATOM 2702 N N . GLU A 1 337 ? -31.651 -24.722 -9.444 1.00 49.50 337 GLU A N 1
ATOM 2703 C CA . GLU A 1 337 ? -32.681 -25.589 -10.037 1.00 49.50 337 GLU A CA 1
ATOM 2704 C C . GLU A 1 337 ? -32.700 -26.977 -9.379 1.00 49.50 337 GLU A C 1
ATOM 2706 O O . GLU A 1 337 ? -33.765 -27.464 -9.002 1.00 49.50 337 GLU A O 1
ATOM 2711 N N . ALA A 1 338 ? -31.530 -27.594 -9.176 1.00 46.31 338 ALA A N 1
ATOM 2712 C CA . ALA A 1 338 ? -31.415 -28.935 -8.597 1.00 46.31 338 ALA A CA 1
ATOM 2713 C C . ALA A 1 338 ? -31.880 -29.024 -7.129 1.00 46.31 338 ALA A C 1
ATOM 2715 O O . ALA A 1 338 ? -32.371 -30.070 -6.709 1.00 46.31 338 ALA A O 1
ATOM 2716 N N . ILE A 1 339 ? -31.765 -27.937 -6.357 1.00 43.94 339 ILE A N 1
ATOM 2717 C CA . ILE A 1 339 ? -32.287 -27.832 -4.979 1.00 43.94 339 ILE A CA 1
ATOM 2718 C C . ILE A 1 339 ? -33.715 -27.258 -4.910 1.00 43.94 339 ILE A C 1
ATOM 2720 O O . ILE A 1 339 ? -34.214 -27.000 -3.817 1.00 43.94 339 ILE A O 1
ATOM 2724 N N . GLY A 1 340 ? -34.379 -27.062 -6.056 1.00 43.22 340 GLY A N 1
ATOM 2725 C CA . GLY A 1 340 ? -35.788 -26.661 -6.136 1.00 43.22 340 GLY A CA 1
ATOM 2726 C C . GLY A 1 340 ? -36.068 -25.180 -5.863 1.00 43.22 340 GLY A C 1
ATOM 2727 O O . GLY A 1 340 ? -37.204 -24.826 -5.561 1.00 43.22 340 GLY A O 1
ATOM 2728 N N . LEU A 1 341 ? -35.069 -24.301 -5.974 1.00 46.56 341 LEU A N 1
ATOM 2729 C CA . LEU A 1 341 ? -35.176 -22.891 -5.576 1.00 46.56 341 LEU A CA 1
ATOM 2730 C C . LEU A 1 341 ? -36.068 -22.037 -6.504 1.00 46.56 341 LEU A C 1
ATOM 2732 O O . LEU A 1 341 ? -36.470 -20.942 -6.121 1.00 46.56 341 LEU A O 1
ATOM 2736 N N . PHE A 1 342 ? -36.383 -22.526 -7.710 1.00 47.84 342 PHE A N 1
ATOM 2737 C CA . PHE A 1 342 ? -37.091 -21.774 -8.758 1.00 47.84 342 PHE A CA 1
ATOM 2738 C C . PHE A 1 342 ? -38.472 -22.335 -9.138 1.00 47.84 342 PHE A C 1
ATOM 2740 O O . PHE A 1 342 ? -39.026 -21.929 -10.158 1.00 47.84 342 PHE A O 1
ATOM 2747 N N . GLN A 1 343 ? -39.051 -23.244 -8.342 1.00 46.91 343 GLN A N 1
ATOM 2748 C CA . GLN A 1 343 ? -40.306 -23.934 -8.695 1.00 46.91 343 GLN A CA 1
ATOM 2749 C C . GLN A 1 343 ? -41.519 -23.005 -8.934 1.00 46.91 343 GLN A C 1
ATOM 2751 O O . GLN A 1 343 ? -42.476 -23.437 -9.571 1.00 46.91 343 GLN A O 1
ATOM 2756 N N . ASP A 1 344 ? -41.450 -21.726 -8.543 1.00 44.97 344 ASP A N 1
ATOM 2757 C CA . ASP A 1 344 ? -42.543 -20.753 -8.699 1.00 44.97 344 ASP A CA 1
ATOM 2758 C C . ASP A 1 344 ? -42.311 -19.657 -9.770 1.00 44.97 344 ASP A C 1
ATOM 2760 O O . ASP A 1 344 ? -43.119 -18.736 -9.898 1.00 44.97 344 ASP A O 1
ATOM 2764 N N . LEU A 1 345 ? -41.242 -19.716 -10.577 1.00 38.66 345 LEU A N 1
ATOM 2765 C CA . LEU A 1 345 ? -40.884 -18.647 -11.535 1.00 38.66 345 LEU A CA 1
ATOM 2766 C C . LEU A 1 345 ? -41.295 -18.925 -12.995 1.00 38.66 345 LEU A C 1
ATOM 2768 O O . LEU A 1 345 ? -40.595 -18.559 -13.932 1.00 38.66 345 LEU A O 1
ATOM 2772 N N . ASN A 1 346 ? -42.473 -19.507 -13.216 1.00 38.03 346 ASN A N 1
ATOM 2773 C CA . ASN A 1 346 ? -43.025 -19.698 -14.567 1.00 38.03 346 ASN A CA 1
ATOM 2774 C C . ASN A 1 346 ? -43.605 -18.460 -15.319 1.00 38.03 346 ASN A C 1
ATOM 2776 O O . ASN A 1 346 ? -43.994 -18.642 -16.470 1.00 38.03 346 ASN A O 1
ATOM 2780 N N . PRO A 1 347 ? -43.657 -17.206 -14.804 1.00 39.06 347 PRO A N 1
ATOM 2781 C CA . PRO A 1 347 ? -44.109 -16.062 -15.627 1.00 39.06 347 PRO A CA 1
ATOM 2782 C C . PRO A 1 347 ? -42.996 -15.258 -16.331 1.00 39.06 347 PRO A C 1
ATOM 2784 O O . PRO A 1 347 ? -43.278 -14.464 -17.233 1.00 39.06 347 PRO A O 1
ATOM 2787 N N . PHE A 1 348 ? -41.729 -15.390 -15.920 1.00 37.94 348 PHE A N 1
ATOM 2788 C CA . PHE A 1 348 ? -40.674 -14.466 -16.372 1.00 37.94 348 PHE A CA 1
ATOM 2789 C C . PHE A 1 348 ? -40.185 -14.773 -17.799 1.00 37.94 348 PHE A C 1
ATOM 2791 O O . PHE A 1 348 ? -39.922 -13.867 -18.593 1.00 37.94 348 PHE A O 1
ATOM 2798 N N . GLU A 1 349 ? -40.138 -16.054 -18.162 1.00 44.72 349 GLU A N 1
ATOM 2799 C CA . GLU A 1 349 ? -39.541 -16.518 -19.416 1.00 44.72 349 GLU A CA 1
ATOM 2800 C C . GLU A 1 349 ? -40.408 -16.211 -20.655 1.00 44.72 349 GLU A C 1
ATOM 2802 O O . GLU A 1 349 ? -39.885 -15.870 -21.721 1.00 44.72 349 GLU A O 1
ATOM 2807 N N . GLU A 1 350 ? -41.740 -16.229 -20.517 1.00 42.97 350 GLU A N 1
ATOM 2808 C CA . GLU A 1 350 ? -42.663 -15.807 -21.585 1.00 42.97 350 GLU A CA 1
ATOM 2809 C C . GLU A 1 350 ? -42.620 -14.295 -21.834 1.00 42.97 350 GLU A C 1
ATOM 2811 O O . GLU A 1 350 ? -42.698 -13.837 -22.979 1.00 42.97 350 GLU A O 1
ATOM 2816 N N . THR A 1 351 ? -42.473 -13.511 -20.766 1.00 44.62 351 THR A N 1
ATOM 2817 C CA . THR A 1 351 ? -42.464 -12.045 -20.836 1.00 44.62 351 THR A CA 1
ATOM 2818 C C . THR A 1 351 ? -41.181 -11.544 -21.501 1.00 44.62 351 THR A C 1
ATOM 2820 O O . THR A 1 351 ? -41.218 -10.655 -22.356 1.00 44.62 351 THR A O 1
ATOM 2823 N N . PHE A 1 352 ? -40.052 -12.187 -21.191 1.00 37.88 352 PHE A N 1
ATOM 2824 C CA . PHE A 1 352 ? -38.763 -11.898 -21.810 1.00 37.88 352 PHE A CA 1
ATOM 2825 C C . PHE A 1 352 ? -38.732 -12.282 -23.300 1.00 37.88 352 PHE A C 1
ATOM 2827 O O . PHE A 1 352 ? -38.297 -11.486 -24.133 1.00 37.88 352 PHE A O 1
ATOM 2834 N N . LYS A 1 353 ? -39.287 -13.446 -23.679 1.00 43.09 353 LYS A N 1
ATOM 2835 C CA . LYS A 1 353 ? -39.412 -13.843 -25.097 1.00 43.09 353 LYS A CA 1
ATOM 2836 C C . LYS A 1 353 ? -40.280 -12.869 -25.902 1.00 43.09 353 LYS A C 1
ATOM 2838 O O . LYS A 1 353 ? -39.893 -12.488 -27.007 1.00 43.09 353 LYS A O 1
ATOM 2843 N N . LYS A 1 354 ? -41.396 -12.390 -25.335 1.00 41.91 354 LYS A N 1
ATOM 2844 C CA . LYS A 1 354 ? -42.244 -11.357 -25.965 1.00 41.91 354 LYS A CA 1
ATOM 2845 C C . LYS A 1 354 ? -41.518 -10.022 -26.154 1.00 41.91 354 LYS A C 1
ATOM 2847 O O . LYS A 1 354 ? -41.691 -9.382 -27.190 1.00 41.91 354 LYS A O 1
ATOM 2852 N N . ALA A 1 355 ? -40.689 -9.608 -25.195 1.00 40.00 355 ALA A N 1
ATOM 2853 C CA . ALA A 1 355 ? -39.906 -8.378 -25.312 1.00 40.00 355 ALA A CA 1
ATOM 2854 C C . ALA A 1 355 ? -38.870 -8.460 -26.450 1.00 40.00 355 ALA A C 1
ATOM 2856 O O . ALA A 1 355 ? -38.739 -7.523 -27.238 1.00 40.00 355 ALA A O 1
ATOM 2857 N N . VAL A 1 356 ? -38.199 -9.606 -26.602 1.00 42.34 356 VAL A N 1
ATOM 2858 C CA . VAL A 1 356 ? -37.192 -9.828 -27.654 1.00 42.34 356 VAL A CA 1
ATOM 2859 C C . VAL A 1 356 ? -37.818 -9.903 -29.055 1.00 42.34 356 VAL A C 1
ATOM 2861 O O . VAL A 1 356 ? -37.241 -9.386 -30.015 1.00 42.34 356 VAL A O 1
ATOM 2864 N N . GLU A 1 357 ? -39.013 -10.485 -29.201 1.00 41.09 357 GLU A N 1
ATOM 2865 C CA . GLU A 1 357 ? -39.722 -10.501 -30.492 1.00 41.09 357 GLU A CA 1
ATOM 2866 C C . GLU A 1 357 ? -40.215 -9.113 -30.929 1.00 41.09 357 GLU A C 1
ATOM 2868 O O . GLU A 1 357 ? -40.172 -8.792 -32.120 1.00 41.09 357 GLU A O 1
ATOM 2873 N N . ASN A 1 358 ? -40.619 -8.262 -29.981 1.00 41.72 358 ASN A N 1
ATOM 2874 C CA . ASN A 1 358 ? -41.060 -6.896 -30.277 1.00 41.72 358 ASN A CA 1
ATOM 2875 C C . ASN A 1 358 ? -39.912 -6.002 -30.768 1.00 41.72 358 ASN A C 1
ATOM 2877 O O . ASN A 1 358 ? -40.118 -5.178 -31.659 1.00 41.72 358 ASN A O 1
ATOM 2881 N N . VAL A 1 359 ? -38.689 -6.212 -30.270 1.00 42.94 359 VAL A N 1
ATOM 2882 C CA . VAL A 1 359 ? -37.494 -5.489 -30.739 1.00 42.94 359 VAL A CA 1
ATOM 2883 C C . VAL A 1 359 ? -37.111 -5.904 -32.166 1.00 42.94 359 VAL A C 1
ATOM 2885 O O . VAL A 1 359 ? -36.726 -5.060 -32.974 1.00 42.94 359 VAL A O 1
ATOM 2888 N N . LYS A 1 360 ? -37.293 -7.180 -32.536 1.00 39.03 360 LYS A N 1
ATOM 2889 C CA . LYS A 1 360 ? -36.982 -7.673 -33.893 1.00 39.03 360 LYS A CA 1
ATOM 2890 C C . LYS A 1 360 ? -37.962 -7.199 -34.973 1.00 39.03 360 LYS A C 1
ATOM 2892 O O . LYS A 1 360 ? -37.578 -7.137 -36.137 1.00 39.03 360 LYS A O 1
ATOM 2897 N N . ARG A 1 361 ? -39.204 -6.845 -34.621 1.00 39.78 361 ARG A N 1
ATOM 2898 C CA . ARG A 1 361 ? -40.226 -6.380 -35.584 1.00 39.78 361 ARG A CA 1
ATOM 2899 C C . ARG A 1 361 ? -40.189 -4.872 -35.876 1.00 39.78 361 ARG A C 1
ATOM 2901 O O . ARG A 1 361 ? -40.856 -4.436 -36.808 1.00 39.78 361 ARG A O 1
ATOM 2908 N N . GLY A 1 362 ? -39.418 -4.082 -35.125 1.00 35.69 362 GLY A N 1
ATOM 2909 C CA . GLY A 1 362 ? -39.434 -2.613 -35.207 1.00 35.69 362 GLY A CA 1
ATOM 2910 C C . GLY A 1 362 ? -38.442 -1.958 -36.176 1.00 35.69 362 GLY A C 1
ATOM 2911 O O . GLY A 1 362 ? -38.485 -0.741 -36.334 1.00 35.69 362 GLY A O 1
ATOM 2912 N N . CYS A 1 363 ? -37.544 -2.702 -36.830 1.00 32.50 363 CYS A N 1
ATOM 2913 C CA . CYS A 1 363 ? -36.473 -2.099 -37.630 1.00 32.50 363 CYS A CA 1
ATOM 2914 C C . CYS A 1 363 ? -36.725 -2.216 -39.142 1.00 32.50 363 CYS A C 1
ATOM 2916 O O . CYS A 1 363 ? -36.076 -2.982 -39.848 1.00 32.50 363 CYS A O 1
ATOM 2918 N N . SER A 1 364 ? -37.673 -1.427 -39.656 1.00 28.89 364 SER A N 1
ATOM 2919 C CA . SER A 1 364 ? -37.658 -1.023 -41.064 1.00 28.89 364 SER A CA 1
ATOM 2920 C C . SER A 1 364 ? -38.380 0.312 -41.269 1.00 28.89 364 SER A C 1
ATOM 2922 O O . SER A 1 364 ? -39.585 0.399 -41.043 1.00 28.89 364 SER A O 1
ATOM 2924 N N . LYS A 1 365 ? -37.622 1.278 -41.808 1.00 27.55 365 LYS A N 1
ATOM 2925 C CA . LYS A 1 365 ? -37.969 2.619 -42.324 1.00 27.55 365 LYS A CA 1
ATOM 2926 C C . LYS A 1 365 ? -37.774 3.810 -41.375 1.00 27.55 365 LYS A C 1
ATOM 2928 O O . LYS A 1 365 ? -38.454 3.994 -40.375 1.00 27.55 365 LYS A O 1
ATOM 2933 N N . SER A 1 366 ? -36.822 4.635 -41.800 1.00 28.56 366 SER A N 1
ATOM 2934 C CA . SER A 1 366 ? -36.493 5.987 -41.372 1.00 28.56 366 SER A CA 1
ATOM 2935 C C . SER A 1 366 ? -37.596 6.996 -41.713 1.00 28.56 366 SER A C 1
ATOM 2937 O O . SER A 1 366 ? -38.193 6.901 -42.783 1.00 28.56 366 SER A O 1
ATOM 2939 N N . GLN A 1 367 ? -37.795 8.004 -40.852 1.00 28.28 367 GLN A N 1
ATOM 2940 C CA . GLN A 1 367 ? -37.750 9.432 -41.214 1.00 28.28 367 GLN A CA 1
ATOM 2941 C C . GLN A 1 367 ? -37.922 10.367 -39.995 1.00 28.28 367 GLN A C 1
ATOM 2943 O O . GLN A 1 367 ? -38.704 10.119 -39.086 1.00 28.28 367 GLN A O 1
ATOM 2948 N N . ASN A 1 368 ? -37.137 11.447 -40.043 1.00 26.11 368 ASN A N 1
ATOM 2949 C CA . ASN A 1 368 ? -37.059 12.655 -39.215 1.00 26.11 368 ASN A CA 1
ATOM 2950 C C . ASN A 1 368 ? -38.345 13.148 -38.521 1.00 26.11 368 ASN A C 1
ATOM 2952 O O . ASN A 1 368 ? -39.332 13.412 -39.199 1.00 26.11 368 ASN A O 1
ATOM 2956 N N . THR A 1 369 ? -38.247 13.538 -37.241 1.00 23.11 369 THR A N 1
ATOM 2957 C CA . THR A 1 369 ? -38.480 14.936 -36.796 1.00 23.11 369 THR A CA 1
ATOM 2958 C C . THR A 1 369 ? -37.933 15.173 -35.382 1.00 23.11 369 THR A C 1
ATOM 2960 O O . THR A 1 369 ? -38.092 14.345 -34.492 1.00 23.11 369 THR A O 1
ATOM 2963 N N . ALA A 1 370 ? -37.274 16.314 -35.180 1.00 24.75 370 ALA A N 1
ATOM 2964 C CA . ALA A 1 370 ? -36.787 16.788 -33.890 1.00 24.75 370 ALA A CA 1
ATOM 2965 C C . ALA A 1 370 ? -37.937 17.250 -32.976 1.00 24.75 370 ALA A C 1
ATOM 2967 O O . ALA A 1 370 ? -38.861 17.917 -33.440 1.00 24.75 370 ALA A O 1
ATOM 2968 N N . MET A 1 371 ? -37.820 17.010 -31.667 1.00 23.36 371 MET A N 1
ATOM 2969 C CA . MET A 1 371 ? -38.520 17.801 -30.654 1.00 23.36 371 MET A CA 1
ATOM 2970 C C . MET A 1 371 ? -37.620 18.006 -29.434 1.00 23.36 371 MET A C 1
ATOM 2972 O O . MET A 1 371 ? -37.185 17.064 -28.779 1.00 23.36 371 MET A O 1
ATOM 2976 N N . ALA A 1 372 ? -37.322 19.275 -29.175 1.00 23.09 372 ALA A N 1
ATOM 2977 C CA . ALA A 1 372 ? -36.631 19.759 -27.996 1.00 23.09 372 ALA A CA 1
ATOM 2978 C C . ALA A 1 372 ? -37.552 19.715 -26.768 1.00 23.09 372 ALA A C 1
ATOM 2980 O O . ALA A 1 372 ? -38.710 20.113 -26.862 1.00 23.09 372 ALA A O 1
ATOM 2981 N N . PHE A 1 373 ? -37.001 19.371 -25.602 1.00 23.73 373 PHE A N 1
ATOM 2982 C CA . PHE A 1 373 ? -37.551 19.777 -24.309 1.00 23.73 373 PHE A CA 1
ATOM 2983 C C . PHE A 1 373 ? -36.442 20.401 -23.455 1.00 23.73 373 PHE A C 1
ATOM 2985 O O . PHE A 1 373 ? -35.515 19.738 -22.999 1.00 23.73 373 PHE A O 1
ATOM 2992 N N . ARG A 1 374 ? -36.541 21.724 -23.282 1.00 22.28 374 ARG A N 1
ATOM 2993 C CA . ARG A 1 374 ? -35.931 22.490 -22.187 1.00 22.28 374 ARG A CA 1
ATOM 2994 C C . ARG A 1 374 ? -36.854 22.405 -20.973 1.00 22.28 374 ARG A C 1
ATOM 2996 O O . ARG A 1 374 ? -38.056 22.473 -21.188 1.00 22.28 374 ARG A O 1
ATOM 3003 N N . THR A 1 375 ? -36.276 22.409 -19.767 1.00 22.16 375 THR A N 1
ATOM 3004 C CA . THR A 1 375 ? -36.621 23.221 -18.564 1.00 22.16 375 THR A CA 1
ATOM 3005 C C . THR A 1 375 ? -35.946 22.561 -17.355 1.00 22.16 375 THR A C 1
ATOM 3007 O O . THR A 1 375 ? -36.163 21.383 -17.120 1.00 22.16 375 THR A O 1
ATOM 3010 N N . ALA A 1 376 ? -34.966 23.174 -16.690 1.00 22.34 376 ALA A N 1
ATOM 3011 C CA . ALA A 1 376 ? -35.050 24.289 -15.734 1.00 22.34 376 ALA A CA 1
ATOM 3012 C C . ALA A 1 376 ? -34.756 23.754 -14.317 1.00 22.34 376 ALA A C 1
ATOM 3014 O O . ALA A 1 376 ? -35.579 23.075 -13.714 1.00 22.34 376 ALA A O 1
ATOM 3015 N N . ALA A 1 377 ? -33.563 24.057 -13.804 1.00 21.45 377 ALA A N 1
ATOM 3016 C CA . ALA A 1 377 ? -33.193 23.818 -12.413 1.00 21.45 377 ALA A CA 1
ATOM 3017 C C . ALA A 1 377 ? -33.712 24.968 -11.528 1.00 21.45 377 ALA A C 1
ATOM 3019 O O . ALA A 1 377 ? -33.544 26.130 -11.913 1.00 21.45 377 ALA A O 1
ATOM 3020 N N . PRO A 1 378 ? -34.296 24.702 -10.345 1.00 22.58 378 PRO A N 1
ATOM 3021 C CA . PRO A 1 378 ? -34.512 25.734 -9.349 1.00 22.58 378 PRO A CA 1
ATOM 3022 C C . PRO A 1 378 ? -33.254 25.927 -8.493 1.00 22.58 378 PRO A C 1
ATOM 3024 O O . PRO A 1 378 ? -32.698 24.994 -7.918 1.00 22.58 378 PRO A O 1
ATOM 3027 N N . VAL A 1 379 ? -32.837 27.186 -8.404 1.00 22.44 379 VAL A N 1
ATOM 3028 C CA . VAL A 1 379 ? -31.866 27.719 -7.447 1.00 22.44 379 VAL A CA 1
ATOM 3029 C C . VAL A 1 379 ? -32.571 27.928 -6.104 1.00 22.44 379 VAL A C 1
ATOM 3031 O O . VAL A 1 379 ? -33.555 28.663 -6.054 1.00 22.44 379 VAL A O 1
ATOM 3034 N N . VAL A 1 380 ? -32.037 27.374 -5.010 1.00 22.27 380 VAL A N 1
ATOM 3035 C CA . VAL A 1 380 ? -32.280 27.880 -3.647 1.00 22.27 380 VAL A CA 1
ATOM 3036 C C . VAL A 1 380 ? -30.953 27.941 -2.889 1.00 22.27 380 VAL A C 1
ATOM 3038 O O . VAL A 1 380 ? -30.198 26.978 -2.817 1.00 22.27 380 VAL A O 1
ATOM 3041 N N . GLN A 1 381 ? -30.679 29.137 -2.376 1.00 21.64 381 GLN A N 1
ATOM 3042 C CA . GLN A 1 381 ? -29.478 29.575 -1.673 1.00 21.64 381 GLN A CA 1
ATOM 3043 C C . GLN A 1 381 ? -29.368 28.985 -0.257 1.00 21.64 381 GLN A C 1
ATOM 3045 O O . GLN A 1 381 ? -30.341 29.007 0.493 1.00 21.64 381 GLN A O 1
ATOM 3050 N N . ALA A 1 382 ? -28.149 28.652 0.176 1.00 21.98 382 ALA A N 1
ATOM 3051 C CA . ALA A 1 382 ? -27.750 28.768 1.578 1.00 21.98 382 ALA A CA 1
ATOM 3052 C C . ALA A 1 382 ? -26.264 29.149 1.687 1.00 21.98 382 ALA A C 1
ATOM 3054 O O . ALA A 1 382 ? -25.410 28.654 0.959 1.00 21.98 382 ALA A O 1
ATOM 3055 N N . LYS A 1 383 ? -26.012 30.118 2.565 1.00 21.64 383 LYS A N 1
ATOM 3056 C CA . LYS A 1 383 ? -24.823 30.967 2.697 1.00 21.64 383 LYS A CA 1
ATOM 3057 C C . LYS A 1 383 ? -23.637 30.243 3.347 1.00 21.64 383 LYS A C 1
ATOM 3059 O O . LYS A 1 383 ? -23.807 29.638 4.401 1.00 21.64 383 LYS A O 1
ATOM 3064 N N . SER A 1 384 ? -22.432 30.458 2.823 1.00 22.48 384 SER A N 1
ATOM 3065 C CA . SER A 1 384 ? -21.199 30.473 3.622 1.00 22.48 384 SER A CA 1
ATOM 3066 C C . SER A 1 384 ? -20.911 31.914 4.084 1.00 22.48 384 SER A C 1
ATOM 3068 O O . SER A 1 384 ? -21.200 32.858 3.340 1.00 22.48 384 SER A O 1
ATOM 3070 N N . PRO A 1 385 ? -20.370 32.139 5.294 1.00 22.28 385 PRO A N 1
ATOM 3071 C CA . PRO A 1 385 ? -19.799 33.426 5.656 1.00 22.28 385 PRO A CA 1
ATOM 3072 C C . PRO A 1 385 ? -18.266 33.418 5.537 1.00 22.28 385 PRO A C 1
ATOM 3074 O O . PRO A 1 385 ? -17.616 32.490 6.006 1.00 22.28 385 PRO A O 1
ATOM 3077 N N . LEU A 1 386 ? -17.750 34.536 5.001 1.00 23.11 386 LEU A N 1
ATOM 3078 C CA . LEU A 1 386 ? -16.419 35.136 5.224 1.00 23.11 386 LEU A CA 1
ATOM 3079 C C . LEU A 1 386 ? -15.227 34.331 4.654 1.00 23.11 386 LEU A C 1
ATOM 3081 O O . LEU A 1 386 ? -14.887 33.276 5.159 1.00 23.11 386 LEU A O 1
ATOM 3085 N N . GLY A 1 387 ? -14.499 34.742 3.613 1.00 21.48 387 GLY A N 1
ATOM 3086 C CA . GLY A 1 387 ? -14.269 36.068 3.048 1.00 21.48 387 GLY A CA 1
ATOM 3087 C C . GLY A 1 387 ? -12.785 36.412 3.180 1.00 21.48 387 GLY A C 1
ATOM 3088 O O . GLY A 1 387 ? -12.351 36.723 4.280 1.00 21.48 387 GLY A O 1
ATOM 3089 N N . LEU A 1 388 ? -12.035 36.374 2.074 1.00 23.06 388 LEU A N 1
ATOM 3090 C CA . LEU A 1 388 ? -10.942 37.308 1.778 1.00 23.06 388 LEU A CA 1
ATOM 3091 C C . LEU A 1 388 ? -10.560 37.208 0.293 1.00 23.06 388 LEU A C 1
ATOM 3093 O O . LEU A 1 388 ? -10.433 36.131 -0.279 1.00 23.06 388 LEU A O 1
ATOM 3097 N N . GLN A 1 389 ? -10.516 38.388 -0.317 1.00 21.30 389 GLN A N 1
ATOM 3098 C CA . GLN A 1 389 ? -10.464 38.696 -1.743 1.00 21.30 389 GLN A CA 1
ATOM 3099 C C . GLN A 1 389 ? -9.089 38.428 -2.358 1.00 21.30 389 GLN A C 1
ATOM 3101 O O . GLN A 1 389 ? -8.087 38.650 -1.688 1.00 21.30 389 GLN A O 1
ATOM 3106 N N . LEU A 1 390 ? -9.050 38.165 -3.671 1.00 22.11 390 LEU A N 1
ATOM 3107 C CA . LEU A 1 390 ? -8.217 38.947 -4.596 1.00 22.11 390 LEU A CA 1
ATOM 3108 C C . LEU A 1 390 ? -8.583 38.691 -6.071 1.00 22.11 390 LEU A C 1
ATOM 3110 O O . LEU A 1 390 ? -8.492 37.576 -6.565 1.00 22.11 390 LEU A O 1
ATOM 3114 N N . GLY A 1 391 ? -8.971 39.777 -6.751 1.00 22.97 391 GLY A N 1
ATOM 3115 C CA . GLY A 1 391 ? -8.538 40.100 -8.116 1.00 22.97 391 GLY A CA 1
ATOM 3116 C C . GLY A 1 391 ? -9.157 39.351 -9.297 1.00 22.97 391 GLY A C 1
ATOM 3117 O O . GLY A 1 391 ? -8.619 38.358 -9.767 1.00 22.97 391 GLY A O 1
ATOM 3118 N N . GLN A 1 392 ? -10.210 39.931 -9.876 1.00 20.53 392 GLN A N 1
ATOM 3119 C CA . GLN A 1 392 ? -10.626 39.693 -11.261 1.00 20.53 392 GLN A CA 1
ATOM 3120 C C . GLN A 1 392 ? -9.541 40.149 -12.253 1.00 20.53 392 GLN A C 1
ATOM 3122 O O . GLN A 1 392 ? -9.087 41.282 -12.146 1.00 20.53 392 GLN A O 1
ATOM 3127 N N . TYR A 1 393 ? -9.270 39.358 -13.297 1.00 23.64 393 TYR A N 1
ATOM 3128 C CA . TYR A 1 393 ? -9.036 39.882 -14.649 1.00 23.64 393 TYR A CA 1
ATOM 3129 C C . TYR A 1 393 ? -9.641 38.938 -15.702 1.00 23.64 393 TYR A C 1
ATOM 3131 O O . TYR A 1 393 ? -9.464 37.724 -15.672 1.00 23.64 393 TYR A O 1
ATOM 3139 N N . ARG A 1 394 ? -10.422 39.541 -16.602 1.00 20.48 394 ARG A N 1
ATOM 3140 C CA . ARG A 1 394 ? -11.128 38.970 -17.761 1.00 20.48 394 ARG A CA 1
ATOM 3141 C C . ARG A 1 394 ? -10.239 39.036 -19.011 1.00 20.48 394 ARG A C 1
ATOM 3143 O O . ARG A 1 394 ? -9.643 40.089 -19.225 1.00 20.48 394 ARG A O 1
ATOM 3150 N N . LYS A 1 395 ? -10.311 38.017 -19.879 1.00 22.95 395 LYS A N 1
ATOM 3151 C CA . LYS A 1 395 ? -10.533 38.076 -21.355 1.00 22.95 395 LYS A CA 1
ATOM 3152 C C . LYS A 1 395 ? -10.432 36.648 -21.932 1.00 22.95 395 LYS A C 1
ATOM 3154 O O . LYS A 1 395 ? -9.501 35.937 -21.589 1.00 22.95 395 LYS A O 1
ATOM 3159 N N . GLU A 1 396 ? -11.510 36.090 -22.502 1.00 23.89 396 GLU A N 1
ATOM 3160 C CA . GLU A 1 396 ? -11.806 36.009 -23.960 1.00 23.89 396 GLU A CA 1
ATOM 3161 C C . GLU A 1 396 ? -10.657 35.355 -24.753 1.00 23.89 396 GLU A C 1
ATOM 3163 O O . GLU A 1 396 ? -9.558 35.881 -24.738 1.00 23.89 396 GLU A O 1
ATOM 3168 N N . GLY A 1 397 ? -10.765 34.253 -25.497 1.00 23.72 397 GLY A N 1
ATOM 3169 C CA . GLY A 1 397 ? -11.849 33.377 -25.939 1.00 23.72 397 GLY A CA 1
ATOM 3170 C C . GLY A 1 397 ? -11.351 32.674 -27.215 1.00 23.72 397 GLY A C 1
ATOM 3171 O O . GLY A 1 397 ? -10.927 33.364 -28.131 1.00 23.72 397 GLY A O 1
ATOM 3172 N N . LEU A 1 398 ? -11.386 31.339 -27.297 1.00 24.48 398 LEU A N 1
ATOM 3173 C CA . LEU A 1 398 ? -11.170 30.572 -28.537 1.00 24.48 398 LEU A CA 1
ATOM 3174 C C . LEU A 1 398 ? -12.073 29.326 -28.504 1.00 24.48 398 LEU A C 1
ATOM 3176 O O . LEU A 1 398 ? -12.003 28.517 -27.582 1.00 24.48 398 LEU A O 1
ATOM 3180 N N . LYS A 1 399 ? -12.976 29.227 -29.487 1.00 24.30 399 LYS A N 1
ATOM 3181 C CA . LYS A 1 399 ? -13.881 28.093 -29.733 1.00 24.30 399 LYS A CA 1
ATOM 3182 C C . LYS A 1 399 ? -13.146 27.026 -30.550 1.00 24.30 399 LYS A C 1
ATOM 3184 O O . LYS A 1 399 ? -12.560 27.368 -31.572 1.00 24.30 399 LYS A O 1
ATOM 3189 N N . LEU A 1 400 ? -13.253 25.757 -30.155 1.00 24.91 400 LEU A N 1
ATOM 3190 C CA . LEU A 1 400 ? -12.883 24.613 -30.994 1.00 24.91 400 LEU A CA 1
ATOM 3191 C C . LEU A 1 400 ? -14.121 24.120 -31.763 1.00 24.91 400 LEU A C 1
ATOM 3193 O O . LEU A 1 400 ? -15.147 23.819 -31.152 1.00 24.91 400 LEU A O 1
ATOM 3197 N N . ASP A 1 401 ? -14.024 24.052 -33.091 1.00 25.28 401 ASP A N 1
ATOM 3198 C CA . ASP A 1 401 ? -15.068 23.547 -33.992 1.00 25.28 401 ASP A CA 1
ATOM 3199 C C . ASP A 1 401 ? -14.910 22.027 -34.186 1.00 25.28 401 ASP A C 1
ATOM 3201 O O . ASP A 1 401 ? -13.955 21.555 -34.802 1.00 25.28 401 ASP A O 1
ATOM 3205 N N . ILE A 1 402 ? -15.855 21.247 -33.658 1.00 29.03 402 ILE A N 1
ATOM 3206 C CA . ILE A 1 402 ? -15.788 19.772 -33.554 1.00 29.03 402 ILE A CA 1
ATOM 3207 C C . ILE A 1 402 ? -16.108 19.062 -34.895 1.00 29.03 402 ILE A C 1
ATOM 3209 O O . ILE A 1 402 ? -15.995 17.847 -35.020 1.00 29.03 402 ILE A O 1
ATOM 3213 N N . ALA A 1 403 ? -16.444 19.798 -35.958 1.00 27.67 403 ALA A N 1
ATOM 3214 C CA . ALA A 1 403 ? -16.927 19.210 -37.213 1.00 27.67 403 ALA A CA 1
ATOM 3215 C C . ALA A 1 403 ? -15.836 18.772 -38.220 1.00 27.67 403 ALA A C 1
ATOM 3217 O O . ALA A 1 403 ? -16.173 18.183 -39.244 1.00 27.67 403 ALA A O 1
ATOM 3218 N N . LYS A 1 404 ? -14.540 19.014 -37.966 1.00 28.56 404 LYS A N 1
ATOM 3219 C CA . LYS A 1 404 ? -13.444 18.631 -38.891 1.00 28.56 404 LYS A CA 1
ATOM 3220 C C . LYS A 1 404 ? -12.729 17.311 -38.565 1.00 28.56 404 LYS A C 1
ATOM 3222 O O . LYS A 1 404 ? -11.842 16.922 -39.313 1.00 28.56 404 LYS A O 1
ATOM 3227 N N . ALA A 1 405 ? -13.120 16.599 -37.508 1.00 27.89 405 ALA A N 1
ATOM 3228 C CA . ALA A 1 405 ? -12.451 15.364 -37.072 1.00 27.89 405 ALA A CA 1
ATOM 3229 C C . ALA A 1 405 ? -13.132 14.059 -37.542 1.00 27.89 405 ALA A C 1
ATOM 3231 O O . ALA A 1 405 ? -12.853 12.992 -37.007 1.00 27.89 405 ALA A O 1
ATOM 3232 N N . SER A 1 406 ? -14.025 14.113 -38.535 1.00 30.34 406 SER A N 1
ATOM 3233 C CA . SER A 1 406 ? -14.690 12.914 -39.068 1.00 30.34 406 SER A CA 1
ATOM 3234 C C . SER A 1 406 ? -14.496 12.803 -40.578 1.00 30.34 406 SER A C 1
ATOM 3236 O O . SER A 1 406 ? -15.290 13.308 -41.364 1.00 30.34 406 SER A O 1
ATOM 3238 N N . GLY A 1 407 ? -13.403 12.157 -40.986 1.00 24.70 407 GLY A N 1
ATOM 3239 C CA . GLY A 1 407 ? -13.192 11.794 -42.386 1.00 24.70 407 GLY A CA 1
ATOM 3240 C C . GLY A 1 407 ? -11.745 11.482 -42.752 1.00 24.70 407 GLY A C 1
ATOM 3241 O O . GLY A 1 407 ? -11.107 12.314 -43.384 1.00 24.70 407 GLY A O 1
ATOM 3242 N N . ASN A 1 408 ? -11.234 10.305 -42.364 1.00 25.30 408 ASN A N 1
ATOM 3243 C CA . ASN A 1 408 ? -10.675 9.306 -43.296 1.00 25.30 408 ASN A CA 1
ATOM 3244 C C . ASN A 1 408 ? -9.953 8.141 -42.582 1.00 25.30 408 ASN A C 1
ATOM 3246 O O . ASN A 1 408 ? -9.116 8.351 -41.715 1.00 25.30 408 ASN A O 1
ATOM 3250 N N . SER A 1 409 ? -10.340 6.936 -43.025 1.00 24.91 409 SER A N 1
ATOM 3251 C CA . SER A 1 409 ? -9.666 5.622 -43.095 1.00 24.91 409 SER A CA 1
ATOM 3252 C C . SER A 1 409 ? -8.804 5.086 -41.941 1.00 24.91 409 SER A C 1
ATOM 3254 O O . SER A 1 409 ? -7.756 5.636 -41.628 1.00 24.91 409 SER A O 1
ATOM 3256 N N . LEU A 1 410 ? -9.232 3.908 -41.454 1.00 31.55 410 LEU A N 1
ATOM 3257 C CA . LEU A 1 410 ? -8.444 2.741 -41.011 1.00 31.55 410 LEU A CA 1
ATOM 3258 C C . LEU A 1 410 ? -6.930 2.987 -40.825 1.00 31.55 410 LEU A C 1
ATOM 3260 O O . LEU A 1 410 ? -6.202 3.115 -41.807 1.00 31.55 410 LEU A O 1
ATOM 3264 N N . MET A 1 411 ? -6.460 2.958 -39.577 1.00 22.47 411 MET A N 1
ATOM 3265 C CA . MET A 1 411 ? -5.044 2.774 -39.254 1.00 22.47 411 MET A CA 1
ATOM 3266 C C . MET A 1 411 ? -4.883 1.513 -38.408 1.00 22.47 411 MET A C 1
ATOM 3268 O O . MET A 1 411 ? -5.584 1.336 -37.410 1.00 22.47 411 MET A O 1
ATOM 3272 N N . ASP A 1 412 ? -3.978 0.651 -38.867 1.00 21.94 412 ASP A N 1
ATOM 3273 C CA . ASP A 1 412 ? -3.500 -0.541 -38.180 1.00 21.94 412 ASP A CA 1
ATOM 3274 C C . ASP A 1 412 ? -2.880 -0.187 -36.822 1.00 21.94 412 ASP A C 1
ATOM 3276 O O . ASP A 1 412 ? -2.146 0.790 -36.662 1.00 21.94 412 ASP A O 1
ATOM 3280 N N . LEU A 1 413 ? -3.224 -1.021 -35.847 1.00 32.53 413 LEU A N 1
ATOM 3281 C CA . LEU A 1 413 ? -2.779 -1.004 -34.462 1.00 32.53 413 LEU A CA 1
ATOM 3282 C C . LEU A 1 413 ? -1.373 -1.611 -34.373 1.00 32.53 413 LEU A C 1
ATOM 3284 O O . LEU A 1 413 ? -1.209 -2.769 -34.737 1.00 32.53 413 LEU A O 1
ATOM 3288 N N . ASP A 1 414 ? -0.394 -0.817 -33.927 1.00 25.55 414 ASP A N 1
ATOM 3289 C CA . ASP A 1 414 ? 0.771 -1.205 -33.105 1.00 25.55 414 ASP A CA 1
ATOM 3290 C C . ASP A 1 414 ? 1.822 -0.076 -33.155 1.00 25.55 414 ASP A C 1
ATOM 3292 O O . ASP A 1 414 ? 2.639 0.009 -34.073 1.00 25.55 414 ASP A O 1
ATOM 3296 N N . SER A 1 415 ? 1.812 0.837 -32.178 1.00 25.41 415 SER A N 1
ATOM 3297 C CA . SER A 1 415 ? 2.887 1.826 -31.981 1.00 25.41 415 SER A CA 1
ATOM 3298 C C . SER A 1 415 ? 2.852 2.432 -30.578 1.00 25.41 415 SER A C 1
ATOM 3300 O O . SER A 1 415 ? 1.850 3.033 -30.202 1.00 25.41 415 SER A O 1
ATOM 3302 N N . PRO A 1 416 ? 3.989 2.417 -29.860 1.00 28.22 416 PRO A N 1
ATOM 3303 C CA . PRO A 1 416 ? 4.362 3.574 -29.062 1.00 28.22 416 PRO A CA 1
ATOM 3304 C C . PRO A 1 416 ? 5.820 3.944 -29.364 1.00 28.22 416 PRO A C 1
ATOM 3306 O O . PRO A 1 416 ? 6.761 3.467 -28.736 1.00 28.22 416 PRO A O 1
ATOM 3309 N N . SER A 1 417 ? 6.016 4.815 -30.350 1.00 26.00 417 SER A N 1
ATOM 3310 C CA . SER A 1 417 ? 7.240 5.610 -30.500 1.00 26.00 417 SER A CA 1
ATOM 3311 C C . SER A 1 417 ? 6.831 7.076 -30.469 1.00 26.00 417 SER A C 1
ATOM 3313 O O . SER A 1 417 ? 6.722 7.724 -31.503 1.00 26.00 417 SER A O 1
ATOM 3315 N N . ILE A 1 418 ? 6.532 7.595 -29.277 1.00 28.52 418 ILE A N 1
ATOM 3316 C CA . ILE A 1 418 ? 6.353 9.037 -29.091 1.00 28.52 418 ILE A CA 1
ATOM 3317 C C . ILE A 1 418 ? 7.741 9.614 -28.807 1.00 28.52 418 ILE A C 1
ATOM 3319 O O . ILE A 1 418 ? 8.217 9.615 -27.673 1.00 28.52 418 ILE A O 1
ATOM 3323 N N . VAL A 1 419 ? 8.416 10.049 -29.870 1.00 26.67 419 VAL A N 1
ATOM 3324 C CA . VAL A 1 419 ? 9.612 10.897 -29.792 1.00 26.67 419 VAL A CA 1
ATOM 3325 C C . VAL A 1 419 ? 9.155 12.296 -29.362 1.00 26.67 419 VAL A C 1
ATOM 3327 O O . VAL A 1 419 ? 8.186 12.823 -29.909 1.00 26.67 419 VAL A O 1
ATOM 3330 N N . ARG A 1 420 ? 9.808 12.899 -28.359 1.00 30.50 420 ARG A N 1
ATOM 3331 C CA . ARG A 1 420 ? 9.495 14.271 -27.921 1.00 30.50 420 ARG A CA 1
ATOM 3332 C C . ARG A 1 420 ? 9.808 15.260 -29.051 1.00 30.50 420 ARG A C 1
ATOM 3334 O O . ARG A 1 420 ? 10.932 15.285 -29.539 1.00 30.50 420 ARG A O 1
ATOM 3341 N N . CYS A 1 421 ? 8.878 16.158 -29.380 1.00 26.89 421 CYS A N 1
ATOM 3342 C CA . CYS A 1 421 ? 9.193 17.337 -30.203 1.00 26.89 421 CYS A CA 1
ATOM 3343 C C . CYS A 1 421 ? 10.199 18.281 -29.510 1.00 26.89 421 CYS A C 1
ATOM 3345 O O . CYS A 1 421 ? 10.964 18.969 -30.181 1.00 26.89 421 CYS A O 1
ATOM 3347 N N . ASP A 1 422 ? 10.251 18.272 -28.176 1.00 32.94 422 ASP A N 1
ATOM 3348 C CA . ASP A 1 422 ? 11.126 19.151 -27.388 1.00 32.94 422 ASP A CA 1
ATOM 3349 C C . ASP A 1 422 ? 12.607 18.728 -27.412 1.00 32.94 422 ASP A C 1
ATOM 3351 O O . ASP A 1 422 ? 13.471 19.534 -27.081 1.00 32.94 422 ASP A O 1
ATOM 3355 N N . GLU A 1 423 ? 12.933 17.507 -27.859 1.00 33.41 423 GLU A N 1
ATOM 3356 C CA . GLU A 1 423 ? 14.330 17.107 -28.127 1.00 33.41 423 GLU A CA 1
ATOM 3357 C C . GLU A 1 423 ? 14.895 17.776 -29.393 1.00 33.41 423 GLU A C 1
ATOM 3359 O O . GLU A 1 423 ? 16.107 17.804 -29.591 1.00 33.41 423 GLU A O 1
ATOM 3364 N N . VAL A 1 424 ? 14.038 18.395 -30.215 1.00 29.83 424 VAL A N 1
ATOM 3365 C CA . VAL A 1 424 ? 14.441 19.212 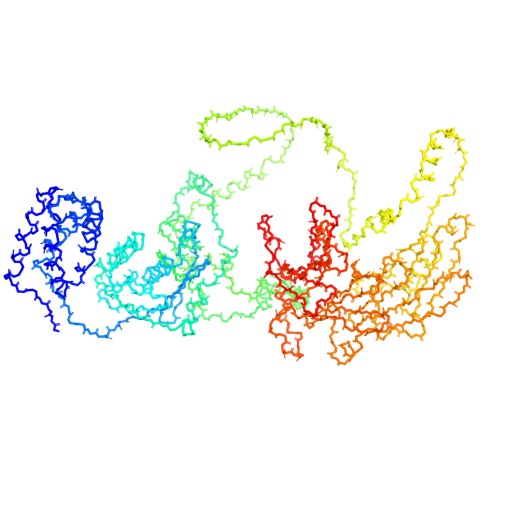-31.372 1.00 29.83 424 VAL A CA 1
ATOM 3366 C C . VAL A 1 424 ? 14.490 20.710 -31.021 1.00 29.83 424 VAL A C 1
ATOM 3368 O O . VAL A 1 424 ? 15.107 21.492 -31.740 1.00 29.83 424 VAL A O 1
ATOM 3371 N N . LEU A 1 425 ? 13.898 21.136 -29.897 1.00 25.20 425 LEU A N 1
ATOM 3372 C CA . LEU A 1 425 ? 13.773 22.549 -29.517 1.00 25.20 425 LEU A CA 1
ATOM 3373 C C . LEU A 1 425 ? 14.078 22.787 -28.029 1.00 25.20 425 LEU A C 1
ATOM 3375 O O . LEU A 1 425 ? 13.262 23.319 -27.283 1.00 25.20 425 LEU A O 1
ATOM 3379 N N . SER A 1 426 ? 15.295 22.468 -27.590 1.00 25.88 426 SER A N 1
ATOM 3380 C CA . SER A 1 426 ? 15.844 23.041 -26.353 1.00 25.88 426 SER A CA 1
ATOM 3381 C C . SER A 1 426 ? 17.315 23.420 -26.519 1.00 25.88 426 SER A C 1
ATOM 3383 O O . SER A 1 426 ? 18.195 22.904 -25.836 1.00 25.88 426 SER A O 1
ATOM 3385 N N . SER A 1 427 ? 17.593 24.328 -27.453 1.00 29.98 427 SER A N 1
ATOM 3386 C CA . SER A 1 427 ? 18.924 24.905 -27.653 1.00 29.98 427 SER A CA 1
ATOM 3387 C C . SER A 1 427 ? 18.957 26.399 -27.325 1.00 29.98 427 SER A C 1
ATOM 3389 O O . SER A 1 427 ? 19.458 27.170 -28.131 1.00 29.98 427 SER A O 1
ATOM 3391 N N . VAL A 1 428 ? 18.421 26.838 -26.179 1.00 25.84 428 VAL A N 1
ATOM 3392 C CA . VAL A 1 428 ? 18.767 28.155 -25.602 1.00 25.84 428 VAL A CA 1
ATOM 3393 C C . VAL A 1 428 ? 18.617 28.115 -24.073 1.00 25.84 428 VAL A C 1
ATOM 3395 O O . VAL A 1 428 ? 17.507 28.000 -23.559 1.00 25.84 428 VAL A O 1
ATOM 3398 N N . GLY A 1 429 ? 19.731 28.220 -23.345 1.00 27.67 429 GLY A N 1
ATOM 3399 C CA . GLY A 1 429 ? 19.753 28.622 -21.930 1.00 27.67 429 GLY A CA 1
ATOM 3400 C C . GLY A 1 429 ? 19.911 30.149 -21.797 1.00 27.67 429 GLY A C 1
ATOM 3401 O O . GLY A 1 429 ? 20.317 30.794 -22.765 1.00 27.67 429 GLY A O 1
ATOM 3402 N N . PRO A 1 430 ? 19.589 30.761 -20.642 1.00 27.50 430 PRO A N 1
ATOM 3403 C CA . PRO A 1 430 ? 19.713 32.208 -20.455 1.00 27.50 430 PRO A CA 1
ATOM 3404 C C . PRO A 1 430 ? 21.194 32.657 -20.400 1.00 27.50 430 PRO A C 1
ATOM 3406 O O . PRO A 1 430 ? 22.031 31.907 -19.894 1.00 27.50 430 PRO A O 1
ATOM 3409 N N . PRO A 1 431 ? 21.539 33.867 -20.891 1.00 29.86 431 PRO A N 1
ATOM 3410 C CA . PRO A 1 431 ? 22.921 34.351 -20.952 1.00 29.86 431 PRO A CA 1
ATOM 3411 C C . PRO A 1 431 ? 23.500 34.666 -19.561 1.00 29.86 431 PRO A C 1
ATOM 3413 O O . PRO A 1 431 ? 22.838 35.267 -18.716 1.00 29.86 431 PRO A O 1
ATOM 3416 N N . THR A 1 432 ? 24.760 34.280 -19.338 1.00 32.72 432 THR A N 1
ATOM 3417 C CA . THR A 1 432 ? 25.465 34.313 -18.041 1.00 32.72 432 THR A CA 1
ATOM 3418 C C . THR A 1 432 ? 26.515 35.423 -17.894 1.00 32.72 432 THR A C 1
ATOM 3420 O O . THR A 1 432 ? 27.360 35.330 -17.008 1.00 32.72 432 THR A O 1
ATOM 3423 N N . THR A 1 433 ? 26.480 36.513 -18.676 1.00 33.03 433 THR A N 1
ATOM 3424 C CA . THR A 1 433 ? 27.320 37.704 -18.401 1.00 33.03 433 THR A CA 1
ATOM 3425 C C . THR A 1 433 ? 26.661 39.034 -18.821 1.00 33.03 433 THR A C 1
ATOM 3427 O O . THR A 1 433 ? 25.862 39.043 -19.759 1.00 33.03 433 THR A O 1
ATOM 3430 N N . PRO A 1 434 ? 26.982 40.178 -18.170 1.00 32.22 434 PRO A N 1
ATOM 3431 C CA . PRO A 1 434 ? 26.373 41.480 -18.480 1.00 32.22 434 PRO A CA 1
ATOM 3432 C C . PRO A 1 434 ? 26.780 42.100 -19.832 1.00 32.22 434 PRO A C 1
ATOM 3434 O O . PRO A 1 434 ? 26.162 43.078 -20.250 1.00 32.22 434 PRO A O 1
ATOM 3437 N N . ASP A 1 435 ? 27.781 41.555 -20.531 1.00 30.23 435 ASP A N 1
ATOM 3438 C CA . ASP A 1 435 ? 28.386 42.213 -21.700 1.00 30.23 435 ASP A CA 1
ATOM 3439 C C . ASP A 1 435 ? 27.809 41.783 -23.068 1.00 30.23 435 ASP A C 1
ATOM 3441 O O . ASP A 1 435 ? 28.090 42.426 -24.081 1.00 30.23 435 ASP A O 1
ATOM 3445 N N . GLU A 1 436 ? 26.914 40.788 -23.133 1.00 31.86 436 GLU A N 1
ATOM 3446 C CA . GLU A 1 436 ? 26.251 40.377 -24.393 1.00 31.86 436 GLU A CA 1
ATOM 3447 C C . GLU A 1 436 ? 24.928 41.114 -24.699 1.00 31.86 436 GLU A C 1
ATOM 3449 O O . GLU A 1 436 ? 24.342 40.959 -25.777 1.00 31.86 436 GLU A O 1
ATOM 3454 N N . VAL A 1 437 ? 24.477 41.999 -23.805 1.00 35.41 437 VAL A N 1
ATOM 3455 C CA . VAL A 1 437 ? 23.232 42.780 -23.972 1.00 35.41 437 VAL A CA 1
ATOM 3456 C C . VAL A 1 437 ? 23.381 43.916 -25.003 1.00 35.41 437 VAL A C 1
ATOM 3458 O O . VAL A 1 437 ? 22.395 44.433 -25.526 1.00 35.41 437 VAL A O 1
ATOM 3461 N N . SER A 1 438 ? 24.610 44.285 -25.379 1.00 31.42 438 SER A N 1
ATOM 3462 C CA . SER A 1 438 ? 24.867 45.407 -26.299 1.00 31.42 438 SER A CA 1
ATOM 3463 C C . SER A 1 438 ? 25.058 45.018 -27.775 1.00 31.42 438 SER A C 1
ATOM 3465 O O . SER A 1 438 ? 25.130 45.902 -28.627 1.00 31.42 438 SER A O 1
ATOM 3467 N N . ARG A 1 439 ? 25.089 43.718 -28.116 1.00 31.33 439 ARG A N 1
ATOM 3468 C CA . ARG A 1 439 ? 25.192 43.238 -29.516 1.00 31.33 439 ARG A CA 1
ATOM 3469 C C . ARG A 1 439 ? 23.985 42.444 -30.022 1.00 31.33 439 ARG A C 1
ATOM 3471 O O . ARG A 1 439 ? 23.889 42.198 -31.219 1.00 31.33 439 ARG A O 1
ATOM 3478 N N . SER A 1 440 ? 23.045 42.095 -29.148 1.00 30.59 440 SER A N 1
ATOM 3479 C CA . SER A 1 440 ? 21.841 41.313 -29.473 1.00 30.59 440 SER A CA 1
ATOM 3480 C C . SER A 1 440 ? 20.582 42.164 -29.713 1.00 30.59 440 SER A C 1
ATOM 3482 O O . SER A 1 440 ? 19.546 41.634 -30.104 1.00 30.59 440 SER A O 1
ATOM 3484 N N . SER A 1 441 ? 20.662 43.490 -29.556 1.00 30.47 441 SER A N 1
ATOM 3485 C CA . SER A 1 441 ? 19.546 44.424 -29.787 1.00 30.47 441 SER A CA 1
ATOM 3486 C C . SER A 1 441 ? 19.504 45.044 -31.195 1.00 30.47 441 SER A C 1
ATOM 3488 O O . SER A 1 441 ? 18.581 45.798 -31.498 1.00 30.47 441 SER A O 1
ATOM 3490 N N . SER A 1 442 ? 20.446 44.710 -32.087 1.00 29.97 442 SER A N 1
ATOM 3491 C CA . SER A 1 442 ? 20.535 45.286 -33.443 1.00 29.97 442 SER A CA 1
ATOM 3492 C C . SER A 1 442 ? 20.308 44.307 -34.606 1.00 29.97 442 SER A C 1
ATOM 3494 O O . SER A 1 442 ? 20.372 44.734 -35.755 1.00 29.97 442 SER A O 1
ATOM 3496 N N . VAL A 1 443 ? 19.989 43.028 -34.352 1.00 31.28 443 VAL A N 1
ATOM 3497 C CA . VAL A 1 443 ? 19.790 42.017 -35.425 1.00 31.28 443 VAL A CA 1
ATOM 3498 C C . VAL A 1 443 ? 18.352 41.465 -35.494 1.00 31.28 443 VAL A C 1
ATOM 3500 O O . VAL A 1 443 ? 17.985 40.809 -36.462 1.00 31.28 443 VAL A O 1
ATOM 3503 N N . LEU A 1 444 ? 17.476 41.809 -34.543 1.00 27.67 444 LEU A N 1
ATOM 3504 C CA . LEU A 1 444 ? 16.066 41.371 -34.529 1.00 27.67 444 LEU A CA 1
ATOM 3505 C C . LEU A 1 444 ? 15.067 42.364 -35.159 1.00 27.67 444 LEU A C 1
ATOM 3507 O O . LEU A 1 444 ? 13.865 42.188 -35.010 1.00 27.67 444 LEU A O 1
ATOM 3511 N N . ASN A 1 445 ? 15.538 43.370 -35.907 1.00 27.73 445 ASN A N 1
ATOM 3512 C CA . ASN A 1 445 ? 14.682 44.347 -36.606 1.00 27.73 445 ASN A CA 1
ATOM 3513 C C . ASN A 1 445 ? 14.815 44.317 -38.146 1.00 27.73 445 ASN A C 1
ATOM 3515 O O . ASN A 1 445 ? 14.483 45.299 -38.806 1.00 27.73 445 ASN A O 1
ATOM 3519 N N . SER A 1 446 ? 15.283 43.216 -38.749 1.00 30.25 446 SER A N 1
ATOM 3520 C CA . SER A 1 446 ? 15.466 43.136 -40.213 1.00 30.25 446 SER A CA 1
ATOM 3521 C C . SER A 1 446 ? 14.910 41.878 -40.892 1.00 30.25 446 SER A C 1
ATOM 3523 O O . SER A 1 446 ? 15.417 41.494 -41.941 1.00 30.25 446 SER A O 1
ATOM 3525 N N . PHE A 1 447 ? 13.866 41.249 -40.342 1.00 28.44 447 PHE A N 1
ATOM 3526 C CA . PHE A 1 447 ? 13.160 40.136 -41.005 1.00 28.44 447 PHE A CA 1
ATOM 3527 C C . PHE A 1 447 ? 11.669 40.403 -41.264 1.00 28.44 447 PHE A C 1
ATOM 3529 O O . PHE A 1 447 ? 10.898 39.472 -41.458 1.00 28.44 447 PHE A O 1
ATOM 3536 N N . ASP A 1 448 ? 11.279 41.675 -41.367 1.00 34.03 448 ASP A N 1
ATOM 3537 C CA . ASP A 1 448 ? 10.033 42.065 -42.029 1.00 34.03 448 ASP A CA 1
ATOM 3538 C C . ASP A 1 448 ? 10.360 42.694 -43.389 1.00 34.03 448 ASP A C 1
ATOM 3540 O O . ASP A 1 448 ? 10.965 43.766 -43.456 1.00 34.03 448 ASP A O 1
ATOM 3544 N N . LYS A 1 449 ? 9.894 42.025 -44.455 1.00 38.09 449 LYS A N 1
ATOM 3545 C CA . LYS A 1 449 ? 10.013 42.313 -45.904 1.00 38.09 449 LYS A CA 1
ATOM 3546 C C . LYS A 1 449 ? 11.130 41.567 -46.646 1.00 38.09 449 LYS A C 1
ATOM 3548 O O . LYS A 1 449 ? 12.183 42.120 -46.948 1.00 38.09 449 LYS A O 1
ATOM 3553 N N . MET A 1 450 ? 10.790 40.376 -47.136 1.00 27.19 450 MET A N 1
ATOM 3554 C CA . MET A 1 450 ? 11.177 39.964 -48.491 1.00 27.19 450 MET A CA 1
ATOM 3555 C C . MET A 1 450 ? 9.909 39.672 -49.312 1.00 27.19 450 MET A C 1
ATOM 3557 O O . MET A 1 450 ? 8.912 39.230 -48.738 1.00 27.19 450 MET A O 1
ATOM 3561 N N . PRO A 1 451 ? 9.891 40.005 -50.616 1.00 31.52 451 PRO A N 1
ATOM 3562 C CA . PRO A 1 451 ? 8.688 39.936 -51.435 1.00 31.52 451 PRO A CA 1
ATOM 3563 C C . PRO A 1 451 ? 8.328 38.483 -51.758 1.00 31.52 451 PRO A C 1
ATOM 3565 O O . PRO A 1 451 ? 9.208 37.648 -51.948 1.00 31.52 451 PRO A O 1
ATOM 3568 N N . LEU A 1 452 ? 7.024 38.213 -51.860 1.00 30.20 452 LEU A N 1
ATOM 3569 C CA . LEU A 1 452 ? 6.482 37.034 -52.533 1.00 30.20 452 LEU A CA 1
ATOM 3570 C C . LEU A 1 452 ? 7.065 36.978 -53.950 1.00 30.20 452 LEU A C 1
ATOM 3572 O O . LEU A 1 452 ? 6.715 37.799 -54.798 1.00 30.20 452 LEU A O 1
ATOM 3576 N N . VAL A 1 453 ? 7.983 36.044 -54.178 1.00 31.22 453 VAL A N 1
ATOM 3577 C CA . VAL A 1 453 ? 8.429 35.668 -55.517 1.00 31.22 453 VAL A CA 1
ATOM 3578 C C . VAL A 1 453 ? 7.564 34.485 -55.936 1.00 31.22 453 VAL A C 1
ATOM 3580 O O . VAL A 1 453 ? 7.650 33.413 -55.339 1.00 31.22 453 VAL A O 1
ATOM 3583 N N . ASP A 1 454 ? 6.709 34.701 -56.934 1.00 39.53 454 ASP A N 1
ATOM 3584 C CA . ASP A 1 454 ? 6.078 33.626 -57.699 1.00 39.53 454 ASP A CA 1
ATOM 3585 C C . ASP A 1 454 ? 7.178 32.773 -58.340 1.00 39.53 454 ASP A C 1
ATOM 3587 O O . ASP A 1 454 ? 7.956 33.278 -59.151 1.00 39.53 454 ASP A O 1
ATOM 3591 N N . VAL A 1 455 ? 7.240 31.483 -58.003 1.00 34.09 455 VAL A N 1
ATOM 3592 C CA . VAL A 1 455 ? 8.084 30.514 -58.714 1.00 34.09 455 VAL A CA 1
ATOM 3593 C C . VAL A 1 455 ? 7.262 29.266 -59.021 1.00 34.09 455 VAL A C 1
ATOM 3595 O O . VAL A 1 455 ? 7.190 28.320 -58.243 1.00 34.09 455 VAL A O 1
ATOM 3598 N N . ASN A 1 456 ? 6.637 29.293 -60.200 1.00 36.34 456 ASN A N 1
ATOM 3599 C CA . ASN A 1 456 ? 6.303 28.109 -60.988 1.00 36.34 456 ASN A CA 1
ATOM 3600 C C . ASN A 1 456 ? 7.598 27.538 -61.598 1.00 36.34 456 ASN A C 1
ATOM 3602 O O . ASN A 1 456 ? 7.792 27.618 -62.804 1.00 36.34 456 ASN A O 1
ATOM 3606 N N . ASP A 1 457 ? 8.472 26.970 -60.771 1.00 36.19 457 ASP A N 1
ATOM 3607 C CA . ASP A 1 457 ? 9.526 26.058 -61.218 1.00 36.19 457 ASP A CA 1
ATOM 3608 C C . ASP A 1 457 ? 9.614 24.912 -60.209 1.00 36.19 457 ASP A C 1
ATOM 3610 O O . ASP A 1 457 ? 9.649 25.116 -58.996 1.00 36.19 457 ASP A O 1
ATOM 3614 N N . SER A 1 458 ? 9.575 23.691 -60.730 1.00 46.09 458 SER A N 1
ATOM 3615 C CA . SER A 1 458 ? 9.588 22.426 -60.001 1.00 46.09 458 SER A CA 1
ATOM 3616 C C . SER A 1 458 ? 10.771 22.330 -59.031 1.00 46.09 458 SER A C 1
ATOM 3618 O O . SER A 1 458 ? 11.883 21.987 -59.436 1.00 46.09 458 SER A O 1
ATOM 3620 N N . VAL A 1 459 ? 10.525 22.597 -57.748 1.00 43.09 459 VAL A N 1
ATOM 3621 C CA . VAL A 1 459 ? 11.414 22.184 -56.656 1.00 43.09 459 VAL A CA 1
ATOM 3622 C C . VAL A 1 459 ? 11.359 20.652 -56.611 1.00 43.09 459 VAL A C 1
ATOM 3624 O O . VAL A 1 459 ? 10.253 20.115 -56.542 1.00 43.09 459 VAL A O 1
ATOM 3627 N N . PRO A 1 460 ? 12.486 19.924 -56.710 1.00 48.31 460 PRO A N 1
ATOM 3628 C CA . PRO A 1 460 ? 12.460 18.473 -56.584 1.00 48.31 460 PRO A CA 1
ATOM 3629 C C . PRO A 1 460 ? 11.863 18.107 -55.221 1.00 48.31 460 PRO A C 1
ATOM 3631 O O . PRO A 1 460 ? 12.294 18.640 -54.197 1.00 48.31 460 PRO A O 1
ATOM 3634 N N . ASP A 1 461 ? 10.847 17.241 -55.222 1.00 50.22 461 ASP A N 1
ATOM 3635 C CA . ASP A 1 461 ? 10.182 16.750 -54.014 1.00 50.22 461 ASP A CA 1
ATOM 3636 C C . ASP A 1 461 ? 11.226 16.149 -53.064 1.00 50.22 461 ASP A C 1
ATOM 3638 O O . ASP A 1 461 ? 11.749 15.051 -53.261 1.00 50.22 461 ASP A O 1
ATOM 3642 N N . PHE A 1 462 ? 11.564 16.920 -52.036 1.00 56.06 462 PHE A N 1
ATOM 3643 C CA . PHE A 1 462 ? 12.571 16.585 -51.047 1.00 56.06 462 PHE A CA 1
ATOM 3644 C C . PHE A 1 462 ? 12.149 15.350 -50.234 1.00 56.06 462 PHE A C 1
ATOM 3646 O O . PHE A 1 462 ? 11.114 15.377 -49.565 1.00 56.06 462 PHE A O 1
ATOM 3653 N N . ASN A 1 463 ? 12.946 14.270 -50.251 1.00 67.94 463 ASN A N 1
ATOM 3654 C CA . ASN A 1 463 ? 12.617 13.051 -49.507 1.00 67.94 463 ASN A CA 1
ATOM 3655 C C . ASN A 1 463 ? 13.842 12.317 -48.921 1.00 67.94 463 ASN A C 1
ATOM 3657 O O . ASN A 1 463 ? 14.398 11.404 -49.533 1.00 67.94 463 ASN A O 1
ATOM 3661 N N . PHE A 1 464 ? 14.204 12.646 -47.673 1.00 74.75 464 PHE A N 1
ATOM 3662 C CA . PHE A 1 464 ? 15.291 11.990 -46.925 1.00 74.75 464 PHE A CA 1
ATOM 3663 C C . PHE A 1 464 ? 15.104 10.469 -46.766 1.00 74.75 464 PHE A C 1
ATOM 3665 O O . PHE A 1 464 ? 16.085 9.753 -46.583 1.00 74.75 464 PHE A O 1
ATOM 3672 N N . SER A 1 465 ? 13.878 9.934 -46.888 1.00 73.38 465 SER A N 1
ATOM 3673 C CA . SER A 1 465 ? 13.646 8.479 -46.813 1.00 73.38 465 SER A CA 1
ATOM 3674 C C . SER A 1 465 ? 14.369 7.685 -47.911 1.00 73.38 465 SER A C 1
ATOM 3676 O O . SER A 1 465 ? 14.583 6.485 -47.761 1.00 73.38 465 SER A O 1
ATOM 3678 N N . GLN A 1 466 ? 14.789 8.352 -48.992 1.00 72.50 466 GLN A N 1
ATOM 3679 C CA . GLN A 1 466 ? 15.564 7.755 -50.079 1.00 72.50 466 GLN A CA 1
ATOM 3680 C C . GLN A 1 466 ? 17.082 7.809 -49.848 1.00 72.50 466 GLN A C 1
ATOM 3682 O O . GLN A 1 466 ? 17.843 7.300 -50.673 1.00 72.50 466 GLN A O 1
ATOM 3687 N N . HIS A 1 467 ? 17.555 8.393 -48.743 1.00 79.62 467 HIS A N 1
ATOM 3688 C CA . HIS A 1 467 ? 18.983 8.459 -48.444 1.00 79.62 467 HIS A CA 1
ATOM 3689 C C . HIS A 1 467 ? 19.595 7.048 -48.380 1.00 79.62 467 HIS A C 1
ATOM 3691 O O . HIS A 1 467 ? 18.972 6.107 -47.873 1.00 79.62 467 HIS A O 1
ATOM 3697 N N . LYS A 1 468 ? 20.826 6.891 -48.888 1.00 80.75 468 LYS A N 1
ATOM 3698 C CA . LYS A 1 468 ? 21.540 5.602 -48.964 1.00 80.75 468 LYS A CA 1
ATOM 3699 C C . LYS A 1 468 ? 21.531 4.838 -47.633 1.00 80.75 468 LYS A C 1
ATOM 3701 O O . LYS A 1 468 ? 21.142 3.681 -47.605 1.00 80.75 468 LYS A O 1
ATOM 3706 N N . ILE A 1 469 ? 21.840 5.520 -46.528 1.00 83.25 469 ILE A N 1
ATOM 3707 C CA . ILE A 1 469 ? 21.825 4.960 -45.164 1.00 83.25 469 ILE A CA 1
ATOM 3708 C C . ILE A 1 469 ? 20.521 4.222 -44.790 1.00 83.25 469 ILE A C 1
ATOM 3710 O O . ILE A 1 469 ? 20.576 3.170 -44.161 1.00 83.25 469 ILE A O 1
ATOM 3714 N N . ILE A 1 470 ? 19.351 4.733 -45.196 1.00 83.94 470 ILE A N 1
ATOM 3715 C CA . ILE A 1 470 ? 18.049 4.114 -44.893 1.00 83.94 470 ILE A CA 1
ATOM 3716 C C . ILE A 1 470 ? 17.796 2.935 -45.834 1.00 83.94 470 ILE A C 1
ATOM 3718 O O . ILE A 1 470 ? 17.323 1.890 -45.391 1.00 83.94 470 ILE A O 1
ATOM 3722 N N . ARG A 1 471 ? 18.141 3.079 -47.121 1.00 81.25 471 ARG A N 1
ATOM 3723 C CA . ARG A 1 471 ? 18.008 2.006 -48.119 1.00 81.25 471 ARG A CA 1
ATOM 3724 C C . ARG A 1 471 ? 18.892 0.806 -47.782 1.00 81.25 471 ARG A C 1
ATOM 3726 O O . ARG A 1 471 ? 18.406 -0.323 -47.779 1.00 81.25 471 ARG A O 1
ATOM 3733 N N . ASP A 1 472 ? 20.153 1.055 -47.447 1.00 80.94 472 ASP A N 1
ATOM 3734 C CA . ASP A 1 472 ? 21.126 0.021 -47.099 1.00 80.94 472 ASP A CA 1
ATOM 3735 C C . ASP A 1 472 ? 20.703 -0.701 -45.814 1.00 80.94 472 ASP A C 1
ATOM 3737 O O . ASP A 1 472 ? 20.665 -1.935 -45.784 1.00 80.94 472 ASP A O 1
ATOM 3741 N N . PHE A 1 473 ? 20.269 0.047 -44.795 1.00 81.31 473 PHE A N 1
ATOM 3742 C CA . PHE A 1 473 ? 19.734 -0.526 -43.559 1.00 81.31 473 PHE A CA 1
ATOM 3743 C C . PHE A 1 473 ? 18.473 -1.375 -43.804 1.00 81.31 473 PHE A C 1
ATOM 3745 O O . PHE A 1 473 ? 18.386 -2.509 -43.332 1.00 81.31 473 PHE A O 1
ATOM 3752 N N . ALA A 1 474 ? 17.519 -0.877 -44.600 1.00 79.50 474 ALA A N 1
ATOM 3753 C CA . ALA A 1 474 ? 16.300 -1.609 -44.948 1.00 79.50 474 ALA A CA 1
ATOM 3754 C C . ALA A 1 474 ? 16.586 -2.882 -45.763 1.00 79.50 474 ALA A C 1
ATOM 3756 O O . ALA A 1 474 ? 15.911 -3.889 -45.581 1.00 79.50 474 ALA A O 1
ATOM 3757 N N . SER A 1 475 ? 17.601 -2.858 -46.633 1.00 74.44 475 SER A N 1
ATOM 3758 C CA . SER A 1 475 ? 17.998 -4.019 -47.442 1.00 74.44 475 SER A CA 1
ATOM 3759 C C . SER A 1 475 ? 18.725 -5.106 -46.644 1.00 74.44 475 SER A C 1
ATOM 3761 O O . SER A 1 475 ? 18.651 -6.283 -46.993 1.00 74.44 475 SER A O 1
ATOM 3763 N N . THR A 1 476 ? 19.416 -4.723 -45.567 1.00 70.31 476 THR A N 1
ATOM 3764 C CA . THR A 1 476 ? 20.210 -5.641 -44.734 1.00 70.31 476 THR A CA 1
ATOM 3765 C C . THR A 1 476 ? 19.327 -6.428 -43.763 1.00 70.31 476 THR A C 1
ATOM 3767 O O . THR A 1 476 ? 19.675 -7.536 -43.348 1.00 70.31 476 THR A O 1
ATOM 3770 N N . ARG A 1 477 ? 18.148 -5.895 -43.424 1.00 67.31 477 ARG A N 1
ATOM 3771 C CA . ARG A 1 477 ? 17.237 -6.493 -42.451 1.00 67.31 477 ARG A CA 1
ATOM 3772 C C . ARG A 1 477 ? 16.174 -7.350 -43.151 1.00 67.31 477 ARG A C 1
ATOM 3774 O O . ARG A 1 477 ? 15.251 -6.832 -43.767 1.00 67.31 477 ARG A O 1
ATOM 3781 N N . GLY A 1 478 ? 16.294 -8.674 -43.042 1.00 58.50 478 GLY A N 1
ATOM 3782 C CA . GLY A 1 478 ? 15.199 -9.591 -43.388 1.00 58.50 478 GLY A CA 1
ATOM 3783 C C . GLY A 1 478 ? 14.009 -9.433 -42.430 1.00 58.50 478 GLY A C 1
ATOM 3784 O O . GLY A 1 478 ? 14.171 -8.883 -41.339 1.00 58.50 478 GLY A O 1
ATOM 3785 N N . GLU A 1 479 ? 12.823 -9.915 -42.817 1.00 58.03 479 GLU A N 1
ATOM 3786 C CA . GLU A 1 479 ? 11.659 -9.976 -41.919 1.00 58.03 479 GLU A CA 1
ATOM 3787 C C . GLU A 1 479 ? 12.015 -10.797 -40.668 1.00 58.03 479 GLU A C 1
ATOM 3789 O O . GLU A 1 479 ? 12.115 -12.023 -40.706 1.00 58.03 479 GLU A O 1
ATOM 3794 N N . ASP A 1 480 ? 12.263 -10.106 -39.556 1.00 56.22 480 ASP A N 1
ATOM 3795 C CA . ASP A 1 480 ? 12.575 -10.731 -38.277 1.00 56.22 480 ASP A CA 1
ATOM 3796 C C . ASP A 1 480 ? 11.276 -11.311 -37.682 1.00 56.22 480 ASP A C 1
ATOM 3798 O O . ASP A 1 480 ? 10.329 -10.557 -37.423 1.00 56.22 480 ASP A O 1
ATOM 3802 N N . PRO A 1 481 ? 11.188 -12.632 -37.440 1.00 50.59 481 PRO A N 1
ATOM 3803 C CA . PRO A 1 481 ? 9.969 -13.271 -36.944 1.00 50.59 481 PRO A CA 1
ATOM 3804 C C . PRO A 1 481 ? 9.574 -12.824 -35.527 1.00 50.59 481 PRO A C 1
ATOM 3806 O O . PRO A 1 481 ? 8.477 -13.147 -35.070 1.00 50.59 481 PRO A O 1
ATOM 3809 N N . THR A 1 482 ? 10.443 -12.098 -34.810 1.00 49.84 482 THR A N 1
ATOM 3810 C CA . THR A 1 482 ? 10.255 -11.768 -33.389 1.00 49.84 482 THR A CA 1
ATOM 3811 C C . THR A 1 482 ? 9.473 -10.480 -33.097 1.00 49.84 482 THR A C 1
ATOM 3813 O O . THR A 1 482 ? 9.188 -10.228 -31.928 1.00 49.84 482 THR A O 1
ATOM 3816 N N . LYS A 1 483 ? 9.075 -9.682 -34.108 1.00 59.34 483 LYS A N 1
ATOM 3817 C CA . LYS A 1 483 ? 8.236 -8.458 -33.973 1.00 59.34 483 LYS A CA 1
ATOM 3818 C C . LYS A 1 483 ? 8.610 -7.516 -32.799 1.00 59.34 483 LYS A C 1
ATOM 3820 O O . LYS A 1 483 ? 7.758 -6.800 -32.278 1.00 59.34 483 LYS A O 1
ATOM 3825 N N . LYS A 1 484 ? 9.870 -7.494 -32.344 1.00 69.44 484 LYS A N 1
ATOM 3826 C CA . LYS A 1 484 ? 10.297 -6.645 -31.218 1.00 69.44 484 LYS A CA 1
ATOM 3827 C C . LYS A 1 484 ? 10.636 -5.234 -31.711 1.00 69.44 484 LYS A C 1
ATOM 3829 O O . LYS A 1 484 ? 11.461 -5.071 -32.609 1.00 69.44 484 LYS A O 1
ATOM 3834 N N . CYS A 1 485 ? 10.034 -4.210 -31.104 1.00 71.19 485 CYS A N 1
ATOM 3835 C CA . CYS A 1 485 ? 10.344 -2.808 -31.401 1.00 71.19 485 CYS A CA 1
ATOM 3836 C C . CYS A 1 485 ? 11.725 -2.425 -30.836 1.00 71.19 485 CYS A C 1
ATOM 3838 O O . CYS A 1 485 ? 11.968 -2.588 -29.639 1.00 71.19 485 CYS A O 1
ATOM 3840 N N . LEU A 1 486 ? 12.623 -1.905 -31.683 1.00 83.81 486 LEU A N 1
ATOM 3841 C CA . LEU A 1 486 ? 13.990 -1.501 -31.318 1.00 83.81 486 LEU A CA 1
ATOM 3842 C C . LEU A 1 486 ? 14.212 -0.008 -31.600 1.00 83.81 486 LEU A C 1
ATOM 3844 O O . LEU A 1 486 ? 13.717 0.517 -32.593 1.00 83.81 486 LEU A O 1
ATOM 3848 N N . GLY A 1 487 ? 15.001 0.663 -3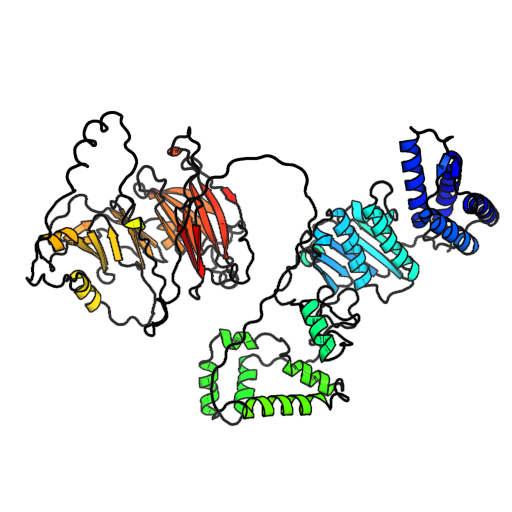0.759 1.00 85.69 487 GLY A N 1
ATOM 3849 C CA . GLY A 1 487 ? 15.368 2.078 -30.891 1.00 85.69 487 GLY A CA 1
ATOM 3850 C C . GLY A 1 487 ? 16.753 2.269 -31.510 1.00 85.69 487 GLY A C 1
ATOM 3851 O O . GLY A 1 487 ? 17.635 2.837 -30.872 1.00 85.69 487 GLY A O 1
ATOM 3852 N N . LEU A 1 488 ? 16.969 1.753 -32.721 1.00 89.50 488 LEU A N 1
ATOM 3853 C CA . LEU A 1 488 ? 18.287 1.729 -33.385 1.00 89.50 488 LEU A CA 1
ATOM 3854 C C . LEU A 1 488 ? 18.641 3.016 -34.143 1.00 89.50 488 LEU A C 1
ATOM 3856 O O . LEU A 1 488 ? 19.641 3.050 -34.859 1.00 89.50 488 LEU A O 1
ATOM 3860 N N . ILE A 1 489 ? 17.817 4.052 -34.010 1.00 90.75 489 ILE A N 1
ATOM 3861 C CA . ILE A 1 489 ? 17.965 5.328 -34.704 1.00 90.75 489 ILE A CA 1
ATOM 3862 C C . ILE A 1 489 ? 18.066 6.431 -33.657 1.00 90.75 489 ILE A C 1
ATOM 3864 O O . ILE A 1 489 ? 17.298 6.444 -32.695 1.00 90.75 489 ILE A O 1
ATOM 3868 N N . ALA A 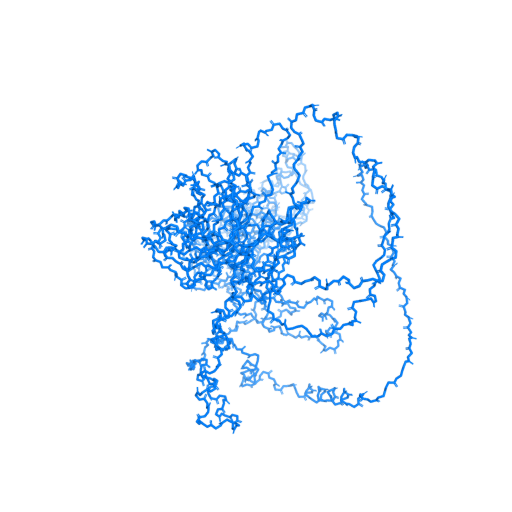1 490 ? 18.998 7.359 -33.856 1.00 89.19 490 ALA A N 1
ATOM 3869 C CA . ALA A 1 490 ? 19.108 8.579 -33.067 1.00 89.19 490 ALA A CA 1
ATOM 3870 C C . ALA A 1 490 ? 19.363 9.779 -33.986 1.00 89.19 490 ALA A C 1
ATOM 3872 O O . ALA A 1 490 ? 19.888 9.634 -35.089 1.00 89.19 490 ALA A O 1
ATOM 3873 N N . TYR A 1 491 ? 19.000 10.974 -33.532 1.00 89.56 491 TYR A N 1
ATOM 3874 C CA . TYR A 1 491 ? 19.250 12.219 -34.250 1.00 89.56 491 TYR A CA 1
ATOM 3875 C C . TYR A 1 491 ? 19.649 13.304 -33.255 1.00 89.56 491 TYR A C 1
ATOM 3877 O O . TYR A 1 491 ? 19.013 13.448 -32.213 1.00 89.56 491 TYR A O 1
ATOM 3885 N N . GLY A 1 492 ? 20.700 14.054 -33.567 1.00 86.00 492 GLY A N 1
ATOM 3886 C CA . GLY A 1 492 ? 21.202 15.126 -32.713 1.00 86.00 492 GLY A CA 1
ATOM 3887 C C . GLY A 1 492 ? 22.226 15.977 -33.451 1.00 86.00 492 GLY A C 1
ATOM 3888 O O . GLY A 1 492 ? 22.962 15.464 -34.289 1.00 86.00 492 GLY A O 1
ATOM 3889 N N . GLN A 1 493 ? 22.237 17.286 -33.177 1.00 84.94 493 GLN A N 1
ATOM 3890 C CA . GLN A 1 493 ? 23.118 18.260 -33.844 1.00 84.94 493 GLN A CA 1
ATOM 3891 C C . GLN A 1 493 ? 23.147 18.125 -35.379 1.00 84.94 493 GLN A C 1
ATOM 3893 O O . GLN A 1 493 ? 24.203 18.178 -35.996 1.00 84.94 493 GLN A O 1
ATOM 3898 N N . GLU A 1 494 ? 21.978 17.944 -36.004 1.00 85.56 494 GLU A N 1
ATOM 3899 C CA . GLU A 1 494 ? 21.839 17.817 -37.468 1.00 85.56 494 GLU A CA 1
ATOM 3900 C C . GLU A 1 494 ? 22.445 16.527 -38.063 1.00 85.56 494 GLU A C 1
ATOM 3902 O O . GLU A 1 494 ? 22.418 16.329 -39.280 1.00 85.56 494 GLU A O 1
ATOM 3907 N N . ILE A 1 495 ? 22.935 15.615 -37.217 1.00 86.94 495 ILE A N 1
ATOM 3908 C CA . ILE A 1 495 ? 23.476 14.313 -37.603 1.00 86.94 495 ILE A CA 1
ATOM 3909 C C . ILE A 1 495 ? 22.453 13.227 -37.284 1.00 86.94 495 ILE A C 1
ATOM 3911 O O . ILE A 1 495 ? 21.885 13.150 -36.193 1.00 86.94 495 ILE A O 1
ATOM 3915 N N . PHE A 1 496 ? 22.226 12.370 -38.267 1.00 90.12 496 PHE A N 1
ATOM 3916 C CA . PHE A 1 496 ? 21.378 11.197 -38.185 1.00 90.12 496 PHE A CA 1
ATOM 3917 C C . PHE A 1 496 ? 22.239 9.954 -37.979 1.00 90.12 496 PHE A C 1
ATOM 3919 O O . PHE A 1 496 ? 23.241 9.783 -38.671 1.00 90.12 496 PHE A O 1
ATOM 3926 N N . TYR A 1 497 ? 21.846 9.097 -37.041 1.00 90.62 497 TYR A N 1
ATOM 3927 C CA . TYR A 1 497 ? 22.592 7.920 -36.606 1.00 90.62 497 TYR A CA 1
ATOM 3928 C C . TYR A 1 497 ? 21.736 6.663 -36.766 1.00 90.62 497 TYR A C 1
ATOM 3930 O O . TYR A 1 497 ? 20.601 6.628 -36.290 1.00 90.62 497 TYR A O 1
ATOM 3938 N N . ILE A 1 498 ? 22.300 5.614 -37.365 1.00 91.50 498 ILE A N 1
ATOM 3939 C CA . ILE A 1 498 ? 21.692 4.281 -37.463 1.00 91.50 498 ILE A CA 1
ATOM 3940 C C . ILE A 1 498 ? 22.686 3.228 -36.984 1.00 91.50 498 ILE A C 1
ATOM 3942 O O . ILE A 1 498 ? 23.843 3.215 -37.401 1.00 91.50 498 ILE A O 1
ATOM 3946 N N . TRP A 1 499 ? 22.224 2.323 -36.124 1.00 90.94 499 TRP A N 1
ATOM 3947 C CA . TRP A 1 499 ? 23.005 1.176 -35.670 1.00 90.94 499 TRP A CA 1
ATOM 3948 C C . TRP A 1 499 ? 22.799 -0.054 -36.550 1.00 90.94 499 TRP A C 1
ATOM 3950 O O . TRP A 1 499 ? 21.685 -0.568 -36.645 1.00 90.94 499 TRP A O 1
ATOM 3960 N N . GLU A 1 500 ? 23.893 -0.574 -37.105 1.00 88.19 500 GLU A N 1
ATOM 3961 C CA . GLU A 1 500 ? 23.918 -1.817 -37.870 1.00 88.19 500 GLU A CA 1
ATOM 3962 C C . GLU A 1 500 ? 24.418 -2.974 -36.992 1.00 88.19 500 GLU A C 1
ATOM 3964 O O . GLU A 1 500 ? 25.605 -3.075 -36.654 1.00 88.19 500 GLU A O 1
ATOM 3969 N N . SER A 1 501 ? 23.502 -3.867 -36.611 1.00 82.56 501 SER A N 1
ATOM 3970 C CA . SER A 1 501 ? 23.769 -4.930 -35.637 1.00 82.56 501 SER A CA 1
ATOM 3971 C C . SER A 1 501 ? 24.666 -6.042 -36.176 1.00 82.56 501 SER A C 1
ATOM 3973 O O . SER A 1 501 ? 25.445 -6.603 -35.408 1.00 82.56 501 SER A O 1
ATOM 3975 N N . CYS A 1 502 ? 24.624 -6.349 -37.478 1.00 79.31 502 CYS A N 1
ATOM 3976 C CA . CYS A 1 502 ? 25.453 -7.414 -38.048 1.00 79.31 502 CYS A CA 1
ATOM 3977 C C . CYS A 1 502 ? 26.941 -7.047 -38.081 1.00 79.31 502 CYS A C 1
ATOM 3979 O O . CYS A 1 502 ? 27.800 -7.919 -37.948 1.00 79.31 502 CYS A O 1
ATOM 3981 N N . LYS A 1 503 ? 27.251 -5.759 -38.263 1.00 82.56 503 LYS A N 1
ATOM 3982 C CA . LYS A 1 503 ? 28.630 -5.261 -38.375 1.00 82.56 503 LYS A CA 1
ATOM 3983 C C . LYS A 1 503 ? 29.149 -4.616 -37.090 1.00 82.56 503 LYS A C 1
ATOM 3985 O O . LYS A 1 503 ? 30.354 -4.406 -36.984 1.00 82.56 503 LYS A O 1
ATOM 3990 N N . ASN A 1 504 ? 28.278 -4.350 -36.110 1.00 85.50 504 ASN A N 1
ATOM 3991 C CA . ASN A 1 504 ? 28.579 -3.525 -34.935 1.00 85.50 504 ASN A CA 1
ATOM 3992 C C . ASN A 1 504 ? 29.160 -2.164 -35.341 1.00 85.50 504 ASN A C 1
ATOM 3994 O O . ASN A 1 504 ? 30.216 -1.747 -34.860 1.00 85.50 504 ASN A O 1
ATOM 3998 N N . GLU A 1 505 ? 28.484 -1.500 -36.275 1.00 90.38 505 GLU A N 1
ATOM 3999 C CA . GLU A 1 505 ? 28.892 -0.217 -36.842 1.00 90.38 505 GLU A CA 1
ATOM 4000 C C . GLU A 1 505 ? 27.764 0.800 -36.685 1.00 90.38 505 GLU A C 1
ATOM 4002 O O . GLU A 1 505 ? 26.583 0.463 -36.775 1.00 90.38 505 GLU A O 1
ATOM 4007 N N . LEU A 1 506 ? 28.136 2.058 -36.449 1.00 90.00 506 LEU A N 1
ATOM 4008 C CA . LEU A 1 506 ? 27.188 3.164 -36.409 1.00 90.00 506 LEU A CA 1
ATOM 4009 C C . LEU A 1 506 ? 27.336 3.981 -37.690 1.00 90.00 506 LEU A C 1
ATOM 4011 O O . LEU A 1 506 ? 28.360 4.626 -37.910 1.00 90.00 506 LEU A O 1
ATOM 4015 N N . HIS A 1 507 ? 26.315 3.951 -38.531 1.00 90.44 507 HIS A N 1
ATOM 4016 C CA . HIS A 1 507 ? 26.259 4.738 -39.752 1.00 90.44 507 HIS A CA 1
ATOM 4017 C C . HIS A 1 507 ? 25.726 6.128 -39.430 1.00 90.44 507 HIS A C 1
ATOM 4019 O O . HIS A 1 507 ? 24.776 6.274 -38.657 1.00 90.44 507 HIS A O 1
ATOM 4025 N N . THR A 1 508 ? 26.342 7.152 -40.013 1.00 89.81 508 THR A N 1
ATOM 4026 C CA . THR A 1 508 ? 25.991 8.549 -39.758 1.00 89.81 508 THR A CA 1
ATOM 4027 C C . THR A 1 508 ? 25.859 9.340 -41.048 1.00 89.81 508 THR A C 1
ATOM 4029 O O . THR A 1 508 ? 26.621 9.130 -41.994 1.00 89.81 508 THR A O 1
ATOM 4032 N N . ALA A 1 509 ? 24.898 10.258 -41.077 1.00 87.75 509 ALA A N 1
ATOM 4033 C CA . ALA A 1 509 ? 24.676 11.177 -42.186 1.00 87.75 509 ALA A CA 1
ATOM 4034 C C . ALA A 1 509 ? 24.360 12.574 -41.641 1.00 87.75 509 ALA A C 1
ATOM 4036 O O . ALA A 1 509 ? 23.543 12.717 -40.731 1.00 87.75 509 ALA A O 1
ATOM 4037 N N . ASN A 1 510 ? 24.999 13.611 -42.184 1.00 85.31 510 ASN A N 1
ATOM 4038 C CA . ASN A 1 510 ? 24.690 14.993 -41.822 1.00 85.31 510 ASN A CA 1
ATOM 4039 C C . ASN A 1 510 ? 23.521 15.486 -42.680 1.00 85.31 510 ASN A C 1
ATOM 4041 O O . ASN A 1 510 ? 23.688 15.782 -43.861 1.00 85.31 510 ASN A O 1
ATOM 4045 N N . VAL A 1 511 ? 22.340 15.596 -42.074 1.00 83.12 511 VAL A N 1
ATOM 4046 C CA . VAL A 1 511 ? 21.084 15.852 -42.790 1.00 83.12 511 VAL A CA 1
ATOM 4047 C C . VAL A 1 511 ? 21.095 17.218 -43.466 1.00 83.12 511 VAL A C 1
ATOM 4049 O O . VAL A 1 511 ? 20.708 17.335 -44.627 1.00 83.12 511 VAL A O 1
ATOM 4052 N N . LYS A 1 512 ? 21.568 18.257 -42.769 1.00 81.00 512 LYS A N 1
ATOM 4053 C CA . LYS A 1 512 ? 21.611 19.628 -43.297 1.00 81.00 512 LYS A CA 1
ATOM 4054 C C . LYS A 1 512 ? 22.642 19.785 -44.403 1.00 81.00 512 LYS A C 1
ATOM 4056 O O . LYS A 1 512 ? 22.418 20.536 -45.350 1.00 81.00 512 LYS A O 1
ATOM 4061 N N . GLN A 1 513 ? 23.770 19.095 -44.284 1.00 77.81 513 GLN A N 1
ATOM 4062 C CA . GLN A 1 513 ? 24.781 19.098 -45.325 1.00 77.81 513 GLN A CA 1
ATOM 4063 C C . GLN A 1 513 ? 24.297 18.362 -46.574 1.00 77.81 513 GLN A C 1
ATOM 4065 O O . GLN A 1 513 ? 24.401 18.928 -47.657 1.00 77.81 513 GLN A O 1
ATOM 4070 N N . SER A 1 514 ? 23.711 17.171 -46.432 1.00 79.88 514 SER A N 1
ATOM 4071 C CA . SER A 1 514 ? 23.103 16.441 -47.553 1.00 79.88 514 SER A CA 1
ATOM 4072 C C . SER A 1 514 ? 22.029 17.277 -48.251 1.00 79.88 514 SER A C 1
ATOM 4074 O O . SER A 1 514 ? 21.990 17.335 -49.474 1.00 79.88 514 SER A O 1
ATOM 4076 N N . LEU A 1 515 ? 21.222 18.003 -47.470 1.00 78.50 515 LEU A N 1
ATOM 4077 C CA . LEU A 1 515 ? 20.240 18.979 -47.948 1.00 78.50 515 LEU A CA 1
ATOM 4078 C C . LEU A 1 515 ? 20.851 20.147 -48.734 1.00 78.50 515 LEU A C 1
ATOM 4080 O O . LEU A 1 515 ? 20.287 20.578 -49.734 1.00 78.50 515 LEU A O 1
ATOM 4084 N N . ARG A 1 516 ? 21.965 20.703 -48.248 1.00 78.75 516 ARG A N 1
ATOM 4085 C CA . ARG A 1 516 ? 22.621 21.874 -48.846 1.00 78.75 516 ARG A CA 1
ATOM 4086 C C . ARG A 1 516 ? 23.389 21.520 -50.116 1.00 78.75 516 ARG A C 1
ATOM 4088 O O . ARG A 1 516 ? 23.354 22.292 -51.070 1.00 78.75 516 ARG A O 1
ATOM 4095 N N . ASP A 1 517 ? 24.121 20.411 -50.077 1.00 76.88 517 ASP A N 1
ATOM 4096 C CA . ASP A 1 517 ? 25.041 19.991 -51.135 1.00 76.88 517 ASP A CA 1
ATOM 4097 C C . ASP A 1 517 ? 24.335 19.088 -52.178 1.00 76.88 517 ASP A C 1
ATOM 4099 O O . ASP A 1 517 ? 24.937 18.770 -53.199 1.00 76.88 517 ASP A O 1
ATOM 4103 N N . ASP A 1 518 ? 23.073 18.697 -51.936 1.00 71.50 518 ASP A N 1
ATOM 4104 C CA . ASP A 1 518 ? 22.275 17.741 -52.732 1.00 71.50 518 ASP A CA 1
ATOM 4105 C C . ASP A 1 518 ? 22.971 16.375 -52.911 1.00 71.50 518 ASP A C 1
ATOM 4107 O O . ASP A 1 518 ? 22.888 15.715 -53.949 1.00 71.50 518 ASP A O 1
ATOM 4111 N N . VAL A 1 519 ? 23.706 15.946 -51.876 1.00 70.62 519 VAL A N 1
ATOM 4112 C CA . VAL A 1 519 ? 24.478 14.695 -51.866 1.00 70.62 519 VAL A CA 1
ATOM 4113 C C . VAL A 1 519 ? 23.837 13.682 -50.914 1.00 70.62 519 VAL A C 1
ATOM 4115 O O . VAL A 1 519 ? 23.835 13.866 -49.697 1.00 70.62 519 VAL A O 1
ATOM 4118 N N . TRP A 1 520 ? 23.334 12.579 -51.481 1.00 70.69 520 TRP A N 1
ATOM 4119 C CA . TRP A 1 520 ? 22.495 11.570 -50.801 1.00 70.69 520 TRP A CA 1
ATOM 4120 C C . TRP A 1 520 ? 23.177 10.210 -50.569 1.00 70.69 520 TRP A C 1
ATOM 4122 O O . TRP A 1 520 ? 22.580 9.295 -49.989 1.00 70.69 520 TRP A O 1
ATOM 4132 N N . ASP A 1 521 ? 24.419 10.082 -51.038 1.00 70.06 521 ASP A N 1
ATOM 4133 C CA . ASP A 1 521 ? 25.236 8.866 -50.940 1.00 70.06 521 ASP A CA 1
ATOM 4134 C C . ASP A 1 521 ? 26.384 8.997 -49.925 1.00 70.06 521 ASP A C 1
ATOM 4136 O O . ASP A 1 521 ? 27.084 8.016 -49.660 1.00 70.06 521 ASP A O 1
ATOM 4140 N N . GLU A 1 522 ? 26.588 10.194 -49.360 1.00 77.12 522 GLU A N 1
ATOM 4141 C CA . GLU A 1 522 ? 27.620 10.439 -48.352 1.00 77.12 522 GLU A CA 1
ATOM 4142 C C . GLU A 1 522 ? 27.201 9.842 -47.005 1.00 77.12 522 GLU A C 1
ATOM 4144 O O . GLU A 1 522 ? 26.169 10.190 -46.433 1.00 77.12 522 GLU A O 1
ATOM 4149 N N . GLU A 1 523 ? 28.031 8.942 -46.483 1.00 84.31 523 GLU A N 1
ATOM 4150 C CA . GLU A 1 523 ? 27.883 8.397 -45.138 1.00 84.31 523 GLU A CA 1
ATOM 4151 C C . GLU A 1 523 ? 29.245 8.330 -44.449 1.00 84.31 523 GLU A C 1
ATOM 4153 O O . GLU A 1 523 ? 30.277 8.045 -45.065 1.00 84.31 523 GLU A O 1
ATOM 4158 N N . THR A 1 524 ? 29.246 8.562 -43.143 1.00 86.81 524 THR A N 1
ATOM 4159 C CA . THR A 1 524 ? 30.414 8.354 -42.291 1.00 86.81 524 THR A CA 1
ATOM 4160 C C . THR A 1 524 ? 30.113 7.186 -41.363 1.00 86.81 524 THR A C 1
ATOM 4162 O O . THR A 1 524 ? 29.099 7.178 -40.664 1.00 86.81 524 THR A O 1
ATOM 4165 N N . VAL A 1 525 ? 30.987 6.179 -41.354 1.00 89.38 525 VAL A N 1
ATOM 4166 C CA . VAL A 1 525 ? 30.796 4.958 -40.560 1.00 89.38 525 VAL A CA 1
ATOM 4167 C C . VAL A 1 525 ? 31.691 5.025 -39.331 1.00 89.38 525 VAL A C 1
ATOM 4169 O O . VAL A 1 525 ? 32.917 5.090 -39.443 1.00 89.38 525 VAL A O 1
ATOM 4172 N N . LEU A 1 526 ? 31.100 4.992 -38.142 1.00 90.50 526 LEU A N 1
ATOM 4173 C CA . LEU A 1 526 ? 31.842 4.899 -36.893 1.00 90.50 526 LEU A CA 1
ATOM 4174 C C . LEU A 1 526 ? 32.015 3.424 -36.530 1.00 90.50 526 LEU A C 1
ATOM 4176 O O . LEU A 1 526 ? 31.056 2.723 -36.199 1.00 90.50 526 LEU A O 1
ATOM 4180 N N . ARG A 1 527 ? 33.264 2.957 -36.571 1.00 90.19 527 ARG A N 1
ATOM 4181 C CA . ARG A 1 527 ? 33.630 1.600 -36.163 1.00 90.19 527 ARG A CA 1
ATOM 4182 C C . ARG A 1 527 ? 34.150 1.616 -34.737 1.00 90.19 527 ARG A C 1
ATOM 4184 O O . ARG A 1 527 ? 35.080 2.349 -34.397 1.00 90.19 527 ARG A O 1
ATOM 4191 N N . LEU A 1 528 ? 33.573 0.774 -33.895 1.00 90.19 528 LEU A N 1
ATOM 4192 C CA . LEU A 1 528 ? 33.911 0.734 -32.482 1.00 90.19 528 LEU A CA 1
ATOM 4193 C C . LEU A 1 528 ? 35.254 0.024 -32.306 1.00 90.19 528 LEU A C 1
ATOM 4195 O O . LEU A 1 528 ? 35.467 -1.062 -32.842 1.00 90.19 528 LEU A O 1
ATOM 4199 N N . ARG A 1 529 ? 36.172 0.618 -31.533 1.00 86.94 529 ARG A N 1
ATOM 4200 C CA . ARG A 1 529 ? 37.446 -0.044 -31.179 1.00 86.94 529 ARG A CA 1
ATOM 4201 C C . ARG A 1 529 ? 37.231 -1.299 -30.337 1.00 86.94 529 ARG A C 1
ATOM 4203 O O . ARG A 1 529 ? 38.013 -2.237 -30.423 1.00 86.94 529 ARG A O 1
ATOM 4210 N N . MET A 1 530 ? 36.180 -1.289 -29.524 1.00 84.56 530 MET A N 1
ATOM 4211 C CA . MET A 1 530 ? 35.733 -2.418 -28.722 1.00 84.56 530 MET A CA 1
ATOM 4212 C C . MET A 1 530 ? 34.225 -2.583 -28.924 1.00 84.56 530 MET A C 1
ATOM 4214 O O . MET A 1 530 ? 33.466 -1.746 -28.427 1.00 84.56 530 MET A O 1
ATOM 4218 N N . PRO A 1 531 ? 33.775 -3.597 -29.681 1.00 85.62 531 PRO A N 1
ATOM 4219 C CA . PRO A 1 531 ? 32.353 -3.820 -29.888 1.00 85.62 531 PRO A CA 1
ATOM 4220 C C . PRO A 1 531 ? 31.679 -4.276 -28.582 1.00 85.62 531 PRO A C 1
ATOM 4222 O O . PRO A 1 531 ? 32.323 -4.931 -27.754 1.00 85.62 531 PRO A O 1
ATOM 4225 N N . PRO A 1 532 ? 30.394 -3.940 -28.377 1.00 87.75 532 PRO A N 1
ATOM 4226 C CA . PRO A 1 532 ? 29.639 -4.416 -27.227 1.00 87.75 532 PRO A CA 1
ATOM 4227 C C . PRO A 1 532 ? 29.525 -5.946 -27.250 1.00 87.75 532 PRO A C 1
ATOM 4229 O O . PRO A 1 532 ? 29.379 -6.563 -28.302 1.00 87.75 532 PRO A O 1
ATOM 4232 N N . LEU A 1 533 ? 29.568 -6.558 -26.067 1.00 86.62 533 LEU A N 1
ATOM 4233 C CA . LEU A 1 533 ? 29.422 -8.011 -25.879 1.00 86.62 533 LEU A CA 1
ATOM 4234 C C . LEU A 1 533 ? 27.955 -8.447 -25.729 1.00 86.62 533 LEU A C 1
ATOM 4236 O O . LEU A 1 533 ? 27.681 -9.550 -25.268 1.00 86.62 533 LEU A O 1
ATOM 4240 N N . PHE A 1 534 ? 27.022 -7.566 -26.078 1.00 89.69 534 PHE A N 1
ATOM 4241 C CA . PHE A 1 534 ? 25.583 -7.755 -25.949 1.00 89.69 534 PHE A CA 1
ATOM 4242 C C . PHE A 1 534 ? 24.871 -7.190 -27.180 1.00 89.69 534 PHE A C 1
ATOM 4244 O O . PHE A 1 534 ? 25.403 -6.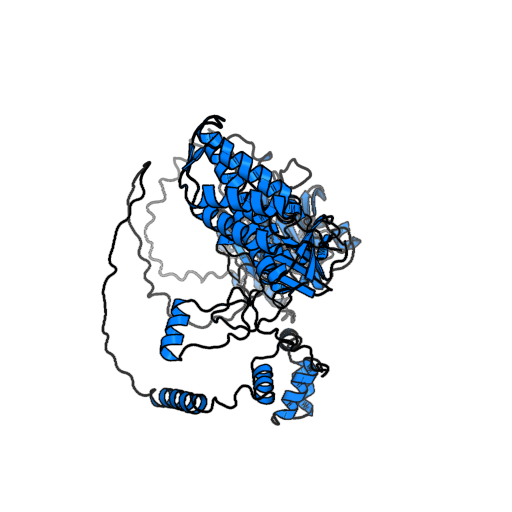329 -27.885 1.00 89.69 534 PHE A O 1
ATOM 4251 N N . THR A 1 535 ? 23.640 -7.643 -27.412 1.00 88.94 535 THR A N 1
ATOM 4252 C CA . THR A 1 535 ? 22.804 -7.131 -28.504 1.00 88.94 535 THR A CA 1
ATOM 4253 C C . THR A 1 535 ? 22.285 -5.738 -28.163 1.00 88.94 535 THR A C 1
ATOM 4255 O O . THR A 1 535 ? 21.602 -5.553 -27.155 1.00 88.94 535 THR A O 1
ATOM 4258 N N . VAL A 1 536 ? 22.601 -4.755 -29.004 1.00 91.00 536 VAL A N 1
ATOM 4259 C CA . VAL A 1 536 ? 22.129 -3.374 -28.849 1.00 91.00 536 VAL A CA 1
ATOM 4260 C C . VAL A 1 536 ? 20.667 -3.283 -29.275 1.00 91.00 536 VAL A C 1
ATOM 4262 O O . VAL A 1 536 ? 20.315 -3.665 -30.388 1.00 91.00 536 VAL A O 1
ATOM 4265 N N . GLU A 1 537 ? 19.821 -2.750 -28.396 1.00 89.75 537 GLU A N 1
ATOM 4266 C CA . GLU A 1 537 ? 18.389 -2.555 -28.648 1.00 89.75 537 GLU A CA 1
ATOM 4267 C C . GLU A 1 537 ? 17.990 -1.080 -28.720 1.00 89.75 537 GLU A C 1
ATOM 4269 O O . GLU A 1 537 ? 16.967 -0.760 -29.328 1.00 89.75 537 GLU A O 1
ATOM 4274 N N . ARG A 1 538 ? 18.767 -0.174 -28.108 1.00 90.62 538 ARG A N 1
ATOM 4275 C CA . ARG A 1 538 ? 18.474 1.264 -28.104 1.00 90.62 538 ARG A CA 1
ATOM 4276 C C . ARG A 1 538 ? 19.729 2.138 -28.067 1.00 90.62 538 ARG A C 1
ATOM 4278 O O . ARG A 1 538 ? 20.669 1.839 -27.325 1.00 90.62 538 ARG A O 1
ATOM 4285 N N . LEU A 1 539 ? 19.682 3.240 -28.815 1.00 93.50 539 LEU A N 1
ATOM 4286 C CA . LEU A 1 539 ? 20.658 4.333 -28.819 1.00 93.50 539 LEU A CA 1
ATOM 4287 C C . LEU A 1 539 ? 20.161 5.514 -27.976 1.00 93.50 539 LEU A C 1
ATOM 4289 O O . LEU A 1 539 ? 19.000 5.899 -28.086 1.00 93.50 539 LEU A O 1
ATOM 4293 N N . LEU A 1 540 ? 21.032 6.100 -27.153 1.00 92.94 540 LEU A N 1
ATOM 4294 C CA . LEU A 1 540 ? 20.718 7.268 -26.322 1.00 92.94 540 LEU A CA 1
ATOM 4295 C C . LEU A 1 540 ? 21.835 8.312 -26.416 1.00 92.94 540 LEU A C 1
ATOM 4297 O O . LEU A 1 540 ? 22.942 8.086 -25.924 1.00 92.94 540 LEU A O 1
ATOM 4301 N N . LEU A 1 541 ? 21.537 9.469 -26.999 1.00 92.56 541 LEU A N 1
ATOM 4302 C CA . LEU A 1 541 ? 22.449 10.615 -27.043 1.00 92.56 541 LEU A CA 1
ATOM 4303 C C . LEU A 1 541 ? 22.386 11.418 -25.741 1.00 92.56 541 LEU A C 1
ATOM 4305 O O . LEU A 1 541 ? 21.313 11.560 -25.153 1.00 92.56 541 LEU A O 1
ATOM 4309 N N . ASN A 1 542 ? 23.533 11.931 -25.293 1.00 91.44 542 ASN A N 1
ATOM 4310 C CA . ASN A 1 542 ? 23.559 12.943 -24.239 1.00 91.44 542 ASN A CA 1
ATOM 4311 C C . ASN A 1 542 ? 23.182 14.328 -24.794 1.00 91.44 542 ASN A C 1
ATOM 4313 O O . ASN A 1 542 ? 23.136 14.540 -26.008 1.00 91.44 542 ASN A O 1
ATOM 4317 N N . SER A 1 543 ? 22.914 15.282 -23.903 1.00 87.12 543 SER A N 1
ATOM 4318 C CA . SER A 1 543 ? 22.388 16.607 -24.270 1.00 87.12 543 SER A CA 1
ATOM 4319 C C . SER A 1 543 ? 23.348 17.388 -25.178 1.00 87.12 543 SER A C 1
ATOM 4321 O O . SER A 1 543 ? 22.929 18.123 -26.067 1.00 87.12 543 SER A O 1
ATOM 4323 N N . SER A 1 544 ? 24.651 17.204 -24.969 1.00 84.94 544 SER A N 1
ATOM 4324 C CA . SER A 1 544 ? 25.741 17.814 -25.734 1.00 84.94 544 SER A CA 1
ATOM 4325 C C . SER A 1 544 ? 26.101 17.062 -27.019 1.00 84.94 544 SER A C 1
ATOM 4327 O O . SER A 1 544 ? 26.972 17.530 -27.748 1.00 84.94 544 SER A O 1
ATOM 4329 N N . CYS A 1 545 ? 25.465 15.917 -27.303 1.00 88.00 545 CYS A N 1
ATOM 4330 C CA . CYS A 1 545 ? 25.779 15.022 -28.427 1.00 88.00 545 CYS A CA 1
ATOM 4331 C C . CYS A 1 545 ? 27.275 14.651 -28.536 1.00 88.00 545 CYS A C 1
ATOM 4333 O O . CYS A 1 545 ? 27.791 14.415 -29.626 1.00 88.00 545 CYS A O 1
ATOM 4335 N N . SER A 1 546 ? 27.976 14.589 -27.403 1.00 88.81 546 SER A N 1
ATOM 4336 C CA . SER A 1 546 ? 29.380 14.169 -27.306 1.00 88.81 546 SER A CA 1
ATOM 4337 C C . SER A 1 546 ? 29.526 12.687 -26.947 1.00 88.81 546 SER A C 1
ATOM 4339 O O . SER A 1 546 ? 30.537 12.056 -27.262 1.00 88.81 546 SER A O 1
ATOM 4341 N N . LEU A 1 547 ? 28.506 12.108 -26.308 1.00 92.50 547 LEU A N 1
ATOM 4342 C CA . LEU A 1 547 ? 28.467 10.718 -25.870 1.00 92.50 547 LEU A CA 1
ATOM 4343 C C . LEU A 1 547 ? 27.189 10.043 -26.374 1.00 92.50 547 LEU A C 1
ATOM 4345 O O . LEU A 1 547 ? 26.101 10.620 -26.351 1.00 92.50 547 LEU A O 1
ATOM 4349 N N . MET A 1 548 ? 27.314 8.780 -26.773 1.00 94.12 548 MET A N 1
ATOM 4350 C CA . MET A 1 548 ? 26.180 7.939 -27.154 1.00 94.12 548 MET A CA 1
ATOM 4351 C C . MET A 1 548 ? 26.198 6.638 -26.362 1.00 94.12 548 MET A C 1
ATOM 4353 O O . MET A 1 548 ? 27.134 5.853 -26.483 1.00 94.12 548 MET A O 1
ATOM 4357 N N . ALA A 1 549 ? 25.151 6.374 -25.586 1.00 94.56 549 ALA A N 1
ATOM 4358 C CA . ALA A 1 549 ? 24.979 5.098 -24.908 1.00 94.56 549 ALA A CA 1
ATOM 4359 C C . ALA A 1 549 ? 24.261 4.090 -25.821 1.00 94.56 549 ALA A C 1
ATOM 4361 O O . ALA A 1 549 ? 23.146 4.330 -26.287 1.00 94.56 549 ALA A O 1
ATOM 4362 N N . LEU A 1 550 ? 24.902 2.945 -26.044 1.00 94.56 550 LEU A N 1
ATOM 4363 C CA . LEU A 1 550 ? 24.314 1.729 -26.594 1.00 94.56 550 LEU A CA 1
ATOM 4364 C C . LEU A 1 550 ? 23.785 0.889 -25.441 1.00 94.56 550 LEU A C 1
ATOM 4366 O O . LEU A 1 550 ? 24.526 0.533 -24.522 1.00 94.56 550 LEU A O 1
ATOM 4370 N N . THR A 1 551 ? 22.506 0.552 -25.495 1.00 94.12 551 THR A N 1
ATOM 4371 C CA . THR A 1 551 ? 21.836 -0.167 -24.413 1.00 94.12 551 THR A CA 1
ATOM 4372 C C . THR A 1 551 ? 21.166 -1.420 -24.946 1.00 94.12 551 THR A C 1
ATOM 4374 O O . THR A 1 551 ? 20.579 -1.418 -26.028 1.00 94.12 551 THR A O 1
ATOM 4377 N N . GLY A 1 552 ? 21.272 -2.499 -24.181 1.00 90.56 552 GLY A N 1
ATOM 4378 C CA . GLY A 1 552 ? 20.610 -3.769 -24.431 1.00 90.56 552 GLY A CA 1
ATOM 4379 C C . GLY A 1 552 ? 20.279 -4.460 -23.109 1.00 90.56 552 GLY A C 1
ATOM 4380 O O . GLY A 1 552 ? 20.747 -4.030 -22.054 1.00 90.56 552 GLY A O 1
ATOM 4381 N N . PRO A 1 553 ? 19.483 -5.538 -23.129 1.00 88.06 553 PRO A N 1
ATOM 4382 C CA . PRO A 1 553 ? 19.052 -6.225 -21.915 1.00 88.06 553 PRO A CA 1
ATOM 4383 C C . PRO A 1 553 ? 20.233 -6.796 -21.124 1.00 88.06 553 PRO A C 1
ATOM 4385 O O . PRO A 1 553 ? 20.155 -6.894 -19.906 1.00 88.06 553 PRO A O 1
ATOM 4388 N N . GLU A 1 554 ? 21.334 -7.131 -21.793 1.00 89.06 554 GLU A N 1
ATOM 4389 C CA . GLU A 1 554 ? 22.520 -7.743 -21.186 1.00 89.06 554 GLU A CA 1
ATOM 4390 C C . GLU A 1 554 ? 23.681 -6.758 -20.988 1.00 89.06 554 GLU A C 1
ATOM 4392 O O . GLU A 1 554 ? 24.779 -7.184 -20.643 1.00 89.06 554 GLU A O 1
ATOM 4397 N N . GLY A 1 555 ? 23.492 -5.450 -21.205 1.00 91.12 555 GLY A N 1
ATOM 4398 C CA . GLY A 1 555 ? 24.573 -4.501 -20.952 1.00 91.12 555 GLY A CA 1
ATOM 4399 C C . GLY A 1 555 ? 24.363 -3.075 -21.440 1.00 91.12 555 GLY A C 1
ATOM 4400 O O . GLY A 1 555 ? 23.396 -2.733 -22.123 1.00 91.12 555 GLY A O 1
ATOM 4401 N N . VAL A 1 556 ? 25.321 -2.230 -21.060 1.00 94.19 556 VAL A N 1
ATOM 4402 C CA . VAL A 1 556 ? 25.419 -0.830 -21.474 1.00 94.19 556 VAL A CA 1
ATOM 4403 C C . VAL A 1 556 ? 26.849 -0.541 -21.910 1.00 94.19 556 VAL A C 1
ATOM 4405 O O . VAL A 1 556 ? 27.801 -0.873 -21.203 1.00 94.19 556 VAL A O 1
ATOM 4408 N N . ALA A 1 557 ? 27.000 0.109 -23.057 1.00 93.81 557 ALA A N 1
ATOM 4409 C CA . ALA A 1 557 ? 28.272 0.602 -23.562 1.00 93.81 557 ALA A CA 1
ATOM 4410 C C . ALA A 1 557 ? 28.114 2.055 -24.005 1.00 93.81 557 ALA A C 1
ATOM 4412 O O . ALA A 1 557 ? 27.037 2.449 -24.434 1.00 93.81 557 ALA A O 1
ATOM 4413 N N . VAL A 1 558 ? 29.162 2.865 -23.901 1.00 94.25 558 VAL A N 1
ATOM 4414 C CA . VAL A 1 558 ? 29.131 4.274 -24.298 1.00 94.25 558 VAL A CA 1
ATOM 4415 C C . VAL A 1 558 ? 30.229 4.570 -25.302 1.00 94.25 558 VAL A C 1
ATOM 4417 O O . VAL A 1 558 ? 31.390 4.221 -25.093 1.00 94.25 558 VAL A O 1
ATOM 4420 N N . LEU A 1 559 ? 29.850 5.223 -26.394 1.00 93.31 559 LEU A N 1
ATOM 4421 C CA . LEU A 1 559 ? 30.736 5.701 -27.443 1.00 93.31 559 LEU A CA 1
ATOM 4422 C C . LEU A 1 559 ? 31.040 7.166 -27.193 1.00 93.31 559 LEU A C 1
ATOM 4424 O O . LEU A 1 559 ? 30.132 7.951 -26.915 1.00 93.31 559 LEU A O 1
ATOM 4428 N N . HIS A 1 560 ? 32.303 7.534 -27.377 1.00 90.88 560 HIS A N 1
ATOM 4429 C CA . HIS A 1 560 ? 32.670 8.936 -27.509 1.00 90.88 560 HIS A CA 1
ATOM 4430 C C . HIS A 1 560 ? 32.555 9.323 -28.977 1.00 90.88 560 HIS A C 1
ATOM 4432 O O . HIS A 1 560 ? 33.233 8.743 -29.834 1.00 90.88 560 HIS A O 1
ATOM 4438 N N . LEU A 1 561 ? 31.670 10.273 -29.255 1.00 90.06 561 LEU A N 1
ATOM 4439 C CA . LEU A 1 561 ? 31.473 10.793 -30.596 1.00 90.06 561 LEU A CA 1
ATOM 4440 C C . LEU A 1 561 ? 32.641 11.724 -30.960 1.00 90.06 561 LEU A C 1
ATOM 4442 O O . LEU A 1 561 ? 33.207 12.380 -30.083 1.00 90.06 561 LEU A O 1
ATOM 4446 N N . PRO A 1 562 ? 33.062 11.741 -32.234 1.00 86.69 562 PRO A N 1
ATOM 4447 C CA . PRO A 1 562 ? 34.177 12.571 -32.661 1.00 86.69 562 PRO A CA 1
ATOM 4448 C C . PRO A 1 562 ? 33.796 14.058 -32.649 1.00 86.69 562 PRO A C 1
ATOM 4450 O O . PRO A 1 562 ? 32.689 14.432 -33.029 1.00 86.69 562 PRO A O 1
ATOM 4453 N N . GLU A 1 563 ? 34.744 14.912 -32.263 1.00 78.06 563 GLU A N 1
ATOM 4454 C CA . GLU A 1 563 ? 34.586 16.374 -32.325 1.00 78.06 563 GLU A CA 1
ATOM 4455 C C . GLU A 1 563 ? 34.658 16.903 -33.768 1.00 78.06 563 GLU A C 1
ATOM 4457 O O . GLU A 1 563 ? 34.075 17.937 -34.089 1.00 78.06 563 GLU A O 1
ATOM 4462 N N . SER A 1 564 ? 35.358 16.186 -34.655 1.00 75.62 564 SER A N 1
ATOM 4463 C CA . SER A 1 564 ? 35.483 16.512 -36.075 1.00 75.62 564 SER A CA 1
ATOM 4464 C C . SER A 1 564 ? 34.931 15.398 -36.963 1.00 75.62 564 SER A C 1
ATOM 4466 O O . SER A 1 564 ? 35.235 14.215 -36.796 1.00 75.62 564 SER A O 1
ATOM 4468 N N . TRP A 1 565 ? 34.128 15.795 -37.949 1.00 78.19 565 TRP A N 1
ATOM 4469 C CA . TRP A 1 565 ? 33.472 14.887 -38.884 1.00 78.19 565 TRP A CA 1
ATOM 4470 C C . TRP A 1 565 ? 34.141 14.997 -40.251 1.00 78.19 565 TRP A C 1
ATOM 4472 O O . TRP A 1 565 ? 34.098 16.042 -40.898 1.00 78.19 565 TRP A O 1
ATOM 4482 N N . GLU A 1 566 ? 34.786 13.916 -40.682 1.00 71.50 566 GLU A N 1
ATOM 4483 C CA . GLU A 1 566 ? 35.371 13.807 -42.019 1.00 71.50 566 GLU A CA 1
ATOM 4484 C C . GLU A 1 566 ? 34.434 13.002 -42.930 1.00 71.50 566 GLU A C 1
ATOM 4486 O O . GLU A 1 566 ? 33.882 11.975 -42.522 1.00 71.50 566 GLU A O 1
ATOM 4491 N N . LYS A 1 567 ? 34.255 13.476 -44.169 1.00 66.81 567 LYS A N 1
ATOM 4492 C CA . LYS A 1 567 ? 33.368 12.861 -45.168 1.00 66.81 567 LYS A CA 1
ATOM 4493 C C . LYS A 1 567 ? 33.867 11.481 -45.607 1.00 66.81 567 LYS A C 1
ATOM 4495 O O . LYS A 1 567 ? 35.068 11.306 -45.819 1.00 66.81 567 LYS A O 1
ATOM 4500 N N . ASN A 1 568 ? 32.939 10.543 -45.830 1.00 64.06 568 ASN A N 1
ATOM 4501 C CA . ASN A 1 568 ? 33.178 9.233 -46.461 1.00 64.06 568 ASN A CA 1
ATOM 4502 C C . ASN A 1 568 ? 34.341 8.439 -45.854 1.00 64.06 568 ASN A C 1
ATOM 4504 O O . ASN A 1 568 ? 35.105 7.771 -46.557 1.00 64.06 568 ASN A O 1
ATOM 4508 N N . LYS A 1 569 ? 34.497 8.524 -44.532 1.00 77.81 569 LYS A N 1
ATOM 4509 C CA . LYS A 1 569 ? 35.590 7.880 -43.809 1.00 77.81 569 LYS A CA 1
ATOM 4510 C C . LYS A 1 569 ? 35.052 6.946 -42.740 1.00 77.81 569 LYS A C 1
ATOM 4512 O O . LYS A 1 569 ? 34.040 7.213 -42.099 1.00 77.81 569 LYS A O 1
ATOM 4517 N N . ILE A 1 570 ? 35.778 5.853 -42.530 1.00 84.69 570 ILE A N 1
ATOM 4518 C CA . ILE A 1 570 ? 35.578 4.989 -41.372 1.00 84.69 570 ILE A CA 1
ATOM 4519 C C . ILE A 1 570 ? 36.351 5.604 -40.205 1.00 84.69 570 ILE A C 1
ATOM 4521 O O . ILE A 1 570 ? 37.581 5.691 -40.248 1.00 84.69 570 ILE A O 1
ATOM 4525 N N . ILE A 1 571 ? 35.641 6.041 -39.167 1.00 87.50 571 ILE A N 1
ATOM 4526 C CA . ILE A 1 571 ? 36.236 6.653 -37.975 1.00 87.50 571 ILE A CA 1
ATOM 4527 C C . ILE A 1 571 ? 36.224 5.630 -36.839 1.00 87.50 571 ILE A C 1
ATOM 4529 O O . ILE A 1 571 ? 35.182 5.093 -36.473 1.00 87.50 571 ILE A O 1
ATOM 4533 N N . HIS A 1 572 ? 37.395 5.359 -36.261 1.00 87.19 572 HIS A N 1
ATOM 4534 C CA . HIS A 1 572 ? 37.525 4.425 -35.144 1.00 87.19 572 HIS A CA 1
ATOM 4535 C C . HIS A 1 572 ? 37.297 5.114 -33.798 1.00 87.19 572 HIS A C 1
ATOM 4537 O O . HIS A 1 572 ? 38.214 5.737 -33.247 1.00 87.19 572 HIS A O 1
ATOM 4543 N N . VAL A 1 573 ? 36.103 4.937 -33.238 1.00 89.38 573 VAL A N 1
ATOM 4544 C CA . VAL A 1 573 ? 35.675 5.580 -31.989 1.00 89.38 573 VAL A CA 1
ATOM 4545 C C . VAL A 1 573 ? 35.933 4.694 -30.764 1.00 89.38 573 VAL A C 1
ATOM 4547 O O . VAL A 1 573 ? 35.771 3.467 -30.836 1.00 89.38 573 VAL A O 1
ATOM 4550 N N . PRO A 1 574 ? 36.376 5.268 -29.629 1.00 88.75 574 PRO A N 1
ATOM 4551 C CA . PRO A 1 574 ? 36.495 4.517 -28.391 1.00 88.75 574 PRO A CA 1
ATOM 4552 C C . PRO A 1 574 ? 35.097 4.205 -27.843 1.00 88.75 574 PRO A C 1
ATOM 4554 O O . PRO A 1 574 ? 34.196 5.043 -27.859 1.00 88.75 574 PRO A O 1
ATOM 4557 N N . CYS A 1 575 ? 34.940 2.977 -27.360 1.00 89.62 575 CYS A N 1
ATOM 4558 C CA . CYS A 1 575 ? 33.715 2.469 -26.762 1.00 89.62 575 CYS A CA 1
ATOM 4559 C C . CYS A 1 575 ? 34.054 1.882 -25.392 1.00 89.62 575 CYS A C 1
ATOM 4561 O O . CYS A 1 575 ? 35.043 1.158 -25.243 1.00 89.62 575 CYS A O 1
ATOM 4563 N N . VAL A 1 576 ? 33.254 2.228 -24.391 1.00 90.00 576 VAL A N 1
ATOM 4564 C CA . VAL A 1 576 ? 33.451 1.865 -22.992 1.00 90.00 576 VAL A CA 1
ATOM 4565 C C . VAL A 1 576 ? 32.237 1.096 -22.492 1.00 90.00 576 VAL A C 1
ATOM 4567 O O . VAL A 1 576 ? 31.148 1.650 -22.403 1.00 90.00 576 VAL A O 1
ATOM 4570 N N . SER A 1 577 ? 32.428 -0.159 -22.101 1.00 90.62 577 SER A N 1
ATOM 4571 C CA . SER A 1 577 ? 31.401 -0.934 -21.401 1.00 90.62 577 SER A CA 1
ATOM 4572 C C . SER A 1 577 ? 31.271 -0.478 -19.946 1.00 90.62 577 SER A C 1
ATOM 4574 O O . SER A 1 577 ? 32.273 -0.278 -19.253 1.00 90.62 577 SER A O 1
ATOM 4576 N N . LEU A 1 578 ? 30.034 -0.333 -19.470 1.00 90.81 578 LEU A N 1
ATOM 4577 C CA . LEU A 1 578 ? 29.714 0.023 -18.089 1.00 90.81 578 LEU A CA 1
ATOM 4578 C C . LEU A 1 578 ? 29.166 -1.191 -17.342 1.00 90.81 578 LEU A C 1
ATOM 4580 O O . LEU A 1 578 ? 28.411 -1.988 -17.892 1.00 90.81 578 LEU A O 1
ATOM 4584 N N . GLY A 1 579 ? 29.523 -1.318 -16.062 1.00 84.62 579 GLY A N 1
ATOM 4585 C CA . GLY A 1 579 ? 28.933 -2.330 -15.185 1.00 84.62 579 GLY A CA 1
ATOM 4586 C C . GLY A 1 579 ? 29.229 -3.783 -15.576 1.00 84.62 579 GLY A C 1
ATOM 4587 O O . GLY A 1 579 ? 28.426 -4.652 -15.256 1.00 84.62 579 GLY A O 1
ATOM 4588 N N . GLU A 1 580 ? 30.363 -4.078 -16.224 1.00 84.75 580 GLU A N 1
ATOM 4589 C CA . GLU A 1 580 ? 30.714 -5.430 -16.709 1.00 84.75 580 GLU A CA 1
ATOM 4590 C C . GLU A 1 580 ? 30.526 -6.526 -15.648 1.00 84.75 580 GLU A C 1
ATOM 4592 O O . GLU A 1 580 ? 29.978 -7.586 -15.935 1.00 84.75 580 GLU A O 1
ATOM 4597 N N . ARG A 1 581 ? 30.888 -6.255 -14.387 1.00 85.44 581 ARG A N 1
ATOM 4598 C CA . ARG A 1 581 ? 30.673 -7.190 -13.272 1.00 85.44 581 ARG A CA 1
ATOM 4599 C C . ARG A 1 581 ? 29.194 -7.524 -13.037 1.00 85.44 581 ARG A C 1
ATOM 4601 O O . ARG A 1 581 ? 28.880 -8.670 -12.739 1.00 85.44 581 ARG A O 1
ATOM 4608 N N . ILE A 1 582 ? 28.306 -6.544 -13.165 1.00 86.75 582 ILE A N 1
ATOM 4609 C CA . ILE A 1 582 ? 26.863 -6.689 -12.922 1.00 86.75 582 ILE A CA 1
ATOM 4610 C C . ILE A 1 582 ? 26.219 -7.468 -14.072 1.00 86.75 582 ILE A C 1
ATOM 4612 O O . ILE A 1 582 ? 25.433 -8.386 -13.846 1.00 86.75 582 ILE A O 1
ATOM 4616 N N . PHE A 1 583 ? 26.593 -7.133 -15.306 1.00 86.75 583 PHE A N 1
ATOM 4617 C CA . PHE A 1 583 ? 25.994 -7.707 -16.508 1.00 86.75 583 PHE A CA 1
ATOM 4618 C C . PHE A 1 583 ? 26.592 -9.064 -16.903 1.00 86.75 583 PHE A C 1
ATOM 4620 O O . PHE A 1 583 ? 25.858 -9.999 -17.198 1.00 86.75 583 PHE A O 1
ATOM 4627 N N . GLN A 1 584 ? 27.916 -9.220 -16.872 1.00 82.94 584 GLN A N 1
ATOM 4628 C CA . GLN A 1 584 ? 28.585 -10.467 -17.270 1.00 82.94 584 GLN A CA 1
ATOM 4629 C C . GLN A 1 584 ? 28.816 -11.405 -16.083 1.00 82.94 584 GLN A C 1
ATOM 4631 O O . GLN A 1 584 ? 28.686 -12.622 -16.218 1.00 82.94 584 GLN A O 1
ATOM 4636 N N . GLY A 1 585 ? 29.159 -10.839 -14.921 1.00 81.00 585 GLY A N 1
ATOM 4637 C CA . GLY A 1 585 ? 29.410 -11.603 -13.700 1.00 81.00 585 GLY A CA 1
ATOM 4638 C C . GLY A 1 585 ? 28.114 -12.059 -13.036 1.00 81.00 585 GLY A C 1
ATOM 4639 O O . GLY A 1 585 ? 27.817 -13.250 -13.000 1.00 81.00 585 GLY A O 1
ATOM 4640 N N . GLU A 1 586 ? 27.336 -11.107 -12.521 1.00 81.88 586 GLU A N 1
ATOM 4641 C CA . GLU A 1 586 ? 26.097 -11.366 -11.765 1.00 81.88 586 GLU A CA 1
ATOM 4642 C C . GLU A 1 586 ? 24.880 -11.643 -12.669 1.00 81.88 586 GLU A C 1
ATOM 4644 O O . GLU A 1 586 ? 23.890 -12.213 -12.209 1.00 81.88 586 GLU A O 1
ATOM 4649 N N . ARG A 1 587 ? 24.981 -11.319 -13.967 1.00 84.81 587 ARG A N 1
ATOM 4650 C CA . ARG A 1 587 ? 23.954 -11.546 -15.001 1.00 84.81 587 ARG A CA 1
ATOM 4651 C C . ARG A 1 587 ? 22.622 -10.858 -14.716 1.00 84.81 587 ARG A C 1
ATOM 4653 O O . ARG A 1 587 ? 21.551 -11.399 -14.994 1.00 84.81 587 ARG A O 1
ATOM 4660 N N . HIS A 1 588 ? 22.682 -9.651 -14.163 1.00 86.69 588 HIS A N 1
ATOM 4661 C CA . HIS A 1 588 ? 21.507 -8.799 -14.035 1.00 86.69 588 HIS A CA 1
ATOM 4662 C C . HIS A 1 588 ? 21.140 -8.174 -15.381 1.00 86.69 588 HIS A C 1
ATOM 4664 O O . HIS A 1 588 ? 22.014 -7.775 -16.143 1.00 86.69 588 HIS A O 1
ATOM 4670 N N . LEU A 1 589 ? 19.839 -8.075 -15.660 1.00 88.56 589 LEU A N 1
ATOM 4671 C CA . LEU A 1 589 ? 19.335 -7.488 -16.898 1.00 88.56 589 LEU A CA 1
ATOM 4672 C C . LEU A 1 589 ? 19.121 -5.985 -16.737 1.00 88.56 589 LEU A C 1
ATOM 4674 O O . LEU A 1 589 ? 18.614 -5.532 -15.708 1.00 88.56 589 LEU A O 1
ATOM 4678 N N . LEU A 1 590 ? 19.446 -5.214 -17.769 1.00 90.69 590 LEU A N 1
ATOM 4679 C CA . LEU A 1 590 ? 19.087 -3.805 -17.857 1.00 90.69 590 LEU A CA 1
ATOM 4680 C C . LEU A 1 590 ? 17.584 -3.670 -18.130 1.00 90.69 590 LEU A C 1
ATOM 4682 O O . LEU A 1 590 ? 17.049 -4.286 -19.050 1.00 90.69 590 LEU A O 1
ATOM 4686 N N . ARG A 1 591 ? 16.904 -2.838 -17.339 1.00 89.88 591 ARG A N 1
ATOM 4687 C CA . ARG A 1 591 ? 15.492 -2.480 -17.537 1.00 89.88 591 ARG A CA 1
ATOM 4688 C C . ARG A 1 591 ? 15.355 -1.135 -18.240 1.00 89.88 591 ARG A C 1
ATOM 4690 O O . ARG A 1 591 ? 14.627 -1.018 -19.219 1.00 89.88 591 ARG A O 1
ATOM 4697 N N . CYS A 1 592 ? 16.091 -0.132 -17.769 1.00 91.69 592 CYS A N 1
ATOM 4698 C CA . CYS A 1 592 ? 16.075 1.217 -18.326 1.00 91.69 592 CYS A CA 1
ATOM 4699 C C . CYS A 1 592 ? 17.437 1.891 -18.114 1.00 91.69 592 CYS A C 1
ATOM 4701 O O . CYS A 1 592 ? 18.105 1.635 -17.112 1.00 91.69 592 CYS A O 1
ATOM 4703 N N . ALA A 1 593 ? 17.838 2.772 -19.027 1.00 94.25 593 ALA A N 1
ATOM 4704 C CA . ALA A 1 593 ? 18.979 3.663 -18.857 1.00 94.25 593 ALA A CA 1
ATOM 4705 C C . ALA A 1 593 ? 18.622 5.049 -19.399 1.00 94.25 593 ALA A C 1
ATOM 4707 O O . ALA A 1 593 ? 17.970 5.142 -20.438 1.00 94.25 593 ALA A O 1
ATOM 4708 N N . LYS A 1 594 ? 19.030 6.112 -18.698 1.00 93.81 594 LYS A N 1
ATOM 4709 C CA . LYS A 1 594 ? 18.793 7.510 -19.090 1.00 93.81 594 LYS A CA 1
ATOM 4710 C C . LYS A 1 594 ? 19.946 8.402 -18.627 1.00 93.81 594 LYS A C 1
ATOM 4712 O O . LYS A 1 594 ? 20.490 8.205 -17.538 1.00 93.81 594 LYS A O 1
ATOM 4717 N N . TRP A 1 595 ? 20.303 9.386 -19.448 1.00 93.00 595 TRP A N 1
ATOM 4718 C CA . TRP A 1 595 ? 21.268 10.426 -19.085 1.00 93.00 595 TRP A CA 1
ATOM 4719 C C . TRP A 1 595 ? 20.693 11.315 -17.983 1.00 93.00 595 TRP A C 1
ATOM 4721 O O . TRP A 1 595 ? 19.518 11.675 -18.032 1.00 93.00 595 TRP A O 1
ATOM 4731 N N . ASN A 1 596 ? 21.506 11.644 -16.978 1.00 89.56 596 ASN A N 1
ATOM 4732 C CA . ASN A 1 596 ? 21.093 12.528 -15.894 1.00 89.56 596 ASN A CA 1
ATOM 4733 C C . ASN A 1 596 ? 21.149 13.993 -16.368 1.00 89.56 596 ASN A C 1
ATOM 4735 O O . ASN A 1 596 ? 22.256 14.494 -16.583 1.00 89.56 596 ASN A O 1
ATOM 4739 N N . PRO A 1 597 ? 20.011 14.711 -16.462 1.00 85.12 597 PRO A N 1
ATOM 4740 C CA . PRO A 1 597 ? 19.998 16.100 -16.920 1.00 85.12 597 PRO A CA 1
ATOM 4741 C C . PRO A 1 597 ? 20.734 17.061 -15.974 1.00 85.12 597 PRO A C 1
ATOM 4743 O O . PRO A 1 597 ? 21.134 18.141 -16.391 1.00 85.12 597 PRO A O 1
ATOM 4746 N N . GLY A 1 598 ? 20.921 16.671 -14.709 1.00 77.81 598 GLY A N 1
ATOM 4747 C CA . GLY A 1 598 ? 21.687 17.416 -13.711 1.00 77.81 598 GLY A CA 1
ATOM 4748 C C . GLY A 1 598 ? 23.189 17.152 -13.722 1.00 77.81 598 GLY A C 1
ATOM 4749 O O . GLY A 1 598 ? 23.880 17.561 -12.793 1.00 77.81 598 GLY A O 1
ATOM 4750 N N . SER A 1 599 ? 23.707 16.409 -14.703 1.00 84.19 599 SER A N 1
ATOM 4751 C CA . SER A 1 599 ? 25.138 16.127 -14.789 1.00 84.19 599 SER A CA 1
ATOM 4752 C C . SER A 1 599 ? 25.916 17.405 -15.136 1.00 84.19 599 SER A C 1
ATOM 4754 O O . SER A 1 599 ? 25.696 17.956 -16.212 1.00 84.19 599 SER A O 1
ATOM 4756 N N . PRO A 1 600 ? 26.866 17.858 -14.294 1.00 78.62 600 PRO A N 1
ATOM 4757 C CA . PRO A 1 600 ? 27.641 19.073 -14.563 1.00 78.62 600 PRO A CA 1
ATOM 4758 C C . PRO A 1 600 ? 28.538 18.944 -15.802 1.00 78.62 600 PRO A C 1
ATOM 4760 O O . PRO A 1 600 ? 28.893 19.942 -16.417 1.00 78.62 600 PRO A O 1
ATOM 4763 N N . SER A 1 601 ? 28.901 17.715 -16.172 1.00 82.31 601 SER A N 1
ATOM 4764 C CA . SER A 1 601 ? 29.742 17.392 -17.327 1.00 82.31 601 SER A CA 1
ATOM 4765 C C . SER A 1 601 ? 28.992 16.632 -18.427 1.00 82.31 601 SER A C 1
ATOM 4767 O O . SER A 1 601 ? 29.637 16.095 -19.323 1.00 82.31 601 SER A O 1
ATOM 4769 N N . ASP A 1 602 ? 27.657 16.534 -18.339 1.00 86.81 602 ASP A N 1
ATOM 4770 C CA . ASP A 1 602 ? 26.798 15.783 -19.274 1.00 86.81 602 ASP A CA 1
ATOM 4771 C C . ASP A 1 602 ? 27.292 14.341 -19.543 1.00 86.81 602 ASP A C 1
ATOM 4773 O O . ASP A 1 602 ? 27.185 13.800 -20.645 1.00 86.81 602 ASP A O 1
ATOM 4777 N N . SER A 1 603 ? 27.875 13.721 -18.509 1.00 89.56 603 SER A N 1
ATOM 4778 C CA . SER A 1 603 ? 28.549 12.417 -18.575 1.00 89.56 603 SER A CA 1
ATOM 4779 C C . SER A 1 603 ? 28.028 11.397 -17.562 1.00 89.56 603 SER A C 1
ATOM 4781 O O . SER A 1 603 ? 28.557 10.289 -17.462 1.00 89.56 603 SER A O 1
ATOM 4783 N N . HIS A 1 604 ? 26.990 11.748 -16.797 1.00 91.50 604 HIS A N 1
ATOM 4784 C CA . HIS A 1 604 ? 26.385 10.841 -15.827 1.00 91.50 604 HIS A CA 1
ATOM 4785 C C . HIS A 1 604 ? 25.233 10.053 -16.449 1.00 91.50 604 HIS A C 1
ATOM 4787 O O . HIS A 1 604 ? 24.246 10.632 -16.910 1.00 91.50 604 HIS A O 1
ATOM 4793 N N . LEU A 1 605 ? 25.325 8.727 -16.388 1.00 93.38 605 LEU A N 1
ATOM 4794 C CA . LEU A 1 605 ? 24.308 7.811 -16.891 1.00 93.38 605 LEU A CA 1
ATOM 4795 C C . LEU A 1 605 ? 23.679 7.039 -15.732 1.00 93.38 605 LEU A C 1
ATOM 4797 O O . LEU A 1 605 ? 24.379 6.369 -14.971 1.00 93.38 605 LEU A O 1
ATOM 4801 N N . VAL A 1 606 ? 22.355 7.105 -15.608 1.00 94.06 606 VAL A N 1
ATOM 4802 C CA . VAL A 1 606 ? 21.606 6.334 -14.611 1.00 94.06 606 VAL A CA 1
ATOM 4803 C C . VAL A 1 606 ? 21.030 5.089 -15.266 1.00 94.06 606 VAL A C 1
ATOM 4805 O O . VAL A 1 606 ? 20.486 5.144 -16.367 1.00 94.06 606 VAL A O 1
ATOM 4808 N N . THR A 1 607 ? 21.147 3.958 -14.581 1.00 94.56 607 THR A N 1
ATOM 4809 C CA . THR A 1 607 ? 20.636 2.662 -15.031 1.00 94.56 607 THR A CA 1
ATOM 4810 C C . THR A 1 607 ? 19.751 2.044 -13.959 1.00 94.56 607 THR A C 1
ATOM 4812 O O . THR A 1 607 ? 20.011 2.193 -12.765 1.00 94.56 607 THR A O 1
ATOM 4815 N N . LEU A 1 608 ? 18.713 1.345 -14.404 1.00 93.50 608 LEU A N 1
ATOM 4816 C CA . LEU A 1 608 ? 17.841 0.502 -13.603 1.00 93.50 608 LEU A CA 1
ATOM 4817 C C . LEU A 1 608 ? 18.040 -0.941 -14.052 1.00 93.50 608 LEU A C 1
ATOM 4819 O O . LEU A 1 608 ? 17.862 -1.256 -15.232 1.00 93.50 608 LEU A O 1
ATOM 4823 N N . THR A 1 609 ? 18.382 -1.815 -13.116 1.00 91.19 609 THR A N 1
ATOM 4824 C CA . THR A 1 609 ? 18.691 -3.225 -13.382 1.00 91.19 609 THR A CA 1
ATOM 4825 C C . THR A 1 609 ? 17.711 -4.170 -12.682 1.00 91.19 609 THR A C 1
ATOM 4827 O O . THR A 1 609 ? 16.927 -3.773 -11.820 1.00 91.19 609 THR A O 1
ATOM 4830 N N . SER A 1 610 ? 17.708 -5.444 -13.081 1.00 86.69 610 SER A N 1
ATOM 4831 C CA . SER A 1 610 ? 16.772 -6.471 -12.598 1.00 86.69 610 SER A CA 1
ATOM 4832 C C . SER A 1 610 ? 16.898 -6.812 -11.111 1.00 86.69 610 SER A C 1
ATOM 4834 O O . SER A 1 610 ? 16.023 -7.476 -10.574 1.00 86.69 610 SER A O 1
ATOM 4836 N N . ASP A 1 611 ? 17.982 -6.395 -10.460 1.00 85.31 611 ASP A N 1
ATOM 4837 C CA . ASP A 1 611 ? 18.181 -6.455 -9.006 1.00 85.31 611 ASP A CA 1
ATOM 4838 C C . ASP A 1 611 ? 17.502 -5.291 -8.258 1.00 85.31 611 ASP A C 1
ATOM 4840 O O . ASP A 1 611 ? 17.782 -5.050 -7.083 1.00 85.31 611 ASP A O 1
ATOM 4844 N N . GLU A 1 612 ? 16.615 -4.565 -8.945 1.00 88.25 612 GLU A N 1
ATOM 4845 C CA . GLU A 1 612 ? 15.788 -3.493 -8.387 1.00 88.25 612 GLU A CA 1
ATOM 4846 C C . GLU A 1 612 ? 16.630 -2.337 -7.837 1.00 88.25 612 GLU A C 1
ATOM 4848 O O . GLU A 1 612 ? 16.281 -1.702 -6.840 1.00 88.25 612 GLU A O 1
ATOM 4853 N N . CYS A 1 613 ? 17.768 -2.075 -8.477 1.00 89.62 613 CYS A N 1
ATOM 4854 C CA . CYS A 1 613 ? 18.715 -1.063 -8.045 1.00 89.62 613 CYS A CA 1
ATOM 4855 C C . CYS A 1 613 ? 18.910 -0.000 -9.129 1.00 89.62 613 CYS A C 1
ATOM 4857 O O . CYS A 1 613 ? 19.154 -0.312 -10.297 1.00 89.62 613 CYS A O 1
ATOM 4859 N N . LEU A 1 614 ? 18.803 1.266 -8.721 1.00 92.31 614 LEU A N 1
ATOM 4860 C CA . LEU A 1 614 ? 19.216 2.412 -9.520 1.00 92.31 614 LEU A CA 1
ATOM 4861 C C . LEU A 1 614 ? 20.694 2.689 -9.274 1.00 92.31 614 LEU A C 1
ATOM 4863 O O . LEU A 1 614 ? 21.122 2.820 -8.126 1.00 92.31 614 LEU A O 1
ATOM 4867 N N . ARG A 1 615 ? 21.471 2.819 -10.347 1.00 91.94 615 ARG A N 1
ATOM 4868 C CA . ARG A 1 615 ? 22.906 3.119 -10.285 1.00 91.94 615 ARG A CA 1
ATOM 4869 C C . ARG A 1 615 ? 23.240 4.280 -11.195 1.00 91.94 615 ARG A C 1
ATOM 4871 O O . ARG A 1 615 ? 22.897 4.243 -12.374 1.00 91.94 615 ARG A O 1
ATOM 4878 N N . CYS A 1 616 ? 23.938 5.270 -10.654 1.00 92.44 616 CYS A N 1
ATOM 4879 C CA . CYS A 1 616 ? 24.473 6.387 -11.420 1.00 92.44 616 CYS A CA 1
ATOM 4880 C C . CYS A 1 616 ? 25.962 6.174 -11.669 1.00 92.44 616 CYS A C 1
ATOM 4882 O O . CYS A 1 616 ? 26.742 6.039 -10.723 1.00 92.44 616 CYS A O 1
ATOM 4884 N N . TYR A 1 617 ? 26.338 6.146 -12.940 1.00 91.81 617 TYR A N 1
ATOM 4885 C CA . TYR A 1 617 ? 27.710 6.013 -13.398 1.00 91.81 617 TYR A CA 1
ATOM 4886 C C . TYR A 1 617 ? 28.222 7.356 -13.886 1.00 91.81 617 TYR A C 1
ATOM 4888 O O . TYR A 1 617 ? 27.519 8.045 -14.621 1.00 91.81 617 TYR A O 1
ATOM 4896 N N . ASN A 1 618 ? 29.465 7.682 -13.551 1.00 91.38 618 ASN A N 1
ATOM 4897 C CA . ASN A 1 618 ? 30.236 8.611 -14.357 1.00 91.38 618 ASN A CA 1
ATOM 4898 C C . ASN A 1 618 ? 30.899 7.806 -15.480 1.00 91.38 618 ASN A C 1
ATOM 4900 O O . ASN A 1 618 ? 31.656 6.864 -15.245 1.00 91.38 618 ASN A O 1
ATOM 4904 N N . VAL A 1 619 ? 30.549 8.134 -16.720 1.00 90.69 619 VAL A N 1
ATOM 4905 C CA . VAL A 1 619 ? 30.994 7.365 -17.882 1.00 90.69 619 VAL A CA 1
ATOM 4906 C C . VAL A 1 619 ? 32.481 7.579 -18.170 1.00 90.69 619 VAL A C 1
ATOM 4908 O O . VAL A 1 619 ? 33.150 6.656 -18.633 1.00 90.69 619 VAL A O 1
ATOM 4911 N N . LEU A 1 620 ? 33.014 8.765 -17.864 1.00 88.62 620 LEU A N 1
ATOM 4912 C CA . LEU A 1 620 ? 34.393 9.129 -18.195 1.00 88.62 620 LEU A CA 1
ATOM 4913 C C . LEU A 1 620 ? 35.414 8.321 -17.386 1.00 88.62 620 LEU A C 1
ATOM 4915 O O . LEU A 1 620 ? 36.425 7.877 -17.926 1.00 88.62 620 LEU A O 1
ATOM 4919 N N . ASP A 1 621 ? 35.140 8.110 -16.099 1.00 87.31 621 ASP A N 1
ATOM 4920 C CA . ASP A 1 621 ? 36.006 7.364 -15.176 1.00 87.31 621 ASP A CA 1
ATOM 4921 C C . ASP A 1 621 ? 35.498 5.941 -14.876 1.00 87.31 621 ASP A C 1
ATOM 4923 O O . ASP A 1 621 ? 36.174 5.170 -14.191 1.00 87.31 621 ASP A O 1
ATOM 4927 N N . LYS A 1 622 ? 34.325 5.574 -15.415 1.00 87.00 622 LYS A N 1
ATOM 4928 C CA . LYS A 1 622 ? 33.620 4.299 -15.194 1.00 87.00 622 LYS A CA 1
ATOM 4929 C C . LYS A 1 622 ? 33.251 4.041 -13.728 1.00 87.00 622 LYS A C 1
ATOM 4931 O O . LYS A 1 622 ? 32.986 2.896 -13.349 1.00 87.00 622 LYS A O 1
ATOM 4936 N N . SER A 1 623 ? 33.248 5.074 -12.891 1.00 88.31 623 SER A N 1
ATOM 4937 C CA . SER A 1 623 ? 32.950 4.956 -11.468 1.00 88.31 623 SER A CA 1
ATOM 4938 C C . SER A 1 623 ? 31.443 4.962 -11.207 1.00 88.31 623 SER A C 1
ATOM 4940 O O . SER A 1 623 ? 30.656 5.566 -11.937 1.00 88.31 623 SER A O 1
ATOM 4942 N N . VAL A 1 624 ? 31.027 4.275 -10.142 1.00 90.12 624 VAL A N 1
ATOM 4943 C CA . VAL A 1 624 ? 29.654 4.356 -9.629 1.00 90.12 624 VAL A CA 1
ATOM 4944 C C . VAL A 1 624 ? 29.608 5.491 -8.614 1.00 90.12 624 VAL A C 1
ATOM 4946 O O . VAL A 1 624 ? 30.210 5.383 -7.545 1.00 90.12 624 VAL A O 1
ATOM 4949 N N . LEU A 1 625 ? 28.883 6.561 -8.934 1.00 87.88 625 LEU A N 1
ATOM 4950 C CA . LEU A 1 625 ? 28.728 7.718 -8.051 1.00 87.88 625 LEU A CA 1
ATOM 4951 C C . LEU A 1 625 ? 27.842 7.380 -6.851 1.00 87.88 625 LEU A C 1
ATOM 4953 O O . LEU A 1 625 ? 28.182 7.675 -5.705 1.00 87.88 625 LEU A O 1
ATOM 4957 N N . TRP A 1 626 ? 26.716 6.717 -7.114 1.00 89.31 626 TRP A N 1
ATOM 4958 C CA . TRP A 1 626 ? 25.795 6.233 -6.091 1.00 89.31 626 TRP A CA 1
ATOM 4959 C C . TRP A 1 626 ? 24.985 5.037 -6.596 1.00 89.31 626 TRP A C 1
ATOM 4961 O O . TRP A 1 626 ? 24.831 4.813 -7.800 1.00 89.31 626 TRP A O 1
ATOM 4971 N N . SER A 1 627 ? 24.456 4.264 -5.647 1.00 89.00 627 SER A N 1
ATOM 4972 C CA . SER A 1 627 ? 23.535 3.155 -5.902 1.00 89.00 627 SER A CA 1
ATOM 4973 C C . SER A 1 627 ? 22.398 3.166 -4.881 1.00 89.00 627 SER A C 1
ATOM 4975 O O . SER A 1 627 ? 22.598 3.555 -3.728 1.00 89.00 627 SER A O 1
ATOM 4977 N N . CYS A 1 628 ? 21.200 2.778 -5.308 1.00 88.56 628 CYS A N 1
ATOM 4978 C CA . CYS A 1 628 ? 19.989 2.815 -4.500 1.00 88.56 628 CYS A CA 1
ATOM 4979 C C . CYS A 1 628 ? 19.132 1.577 -4.768 1.00 88.56 628 CYS A C 1
ATOM 4981 O O . CYS A 1 628 ? 18.566 1.434 -5.851 1.00 88.56 628 CYS A O 1
ATOM 4983 N N . HIS A 1 629 ? 19.030 0.693 -3.775 1.00 88.31 629 HIS A N 1
ATOM 4984 C CA . HIS A 1 629 ? 18.125 -0.454 -3.828 1.00 88.31 629 HIS A CA 1
ATOM 4985 C C . HIS A 1 629 ? 16.701 -0.009 -3.503 1.00 88.31 629 HIS A C 1
ATOM 4987 O O . HIS A 1 629 ? 16.447 0.532 -2.426 1.00 88.31 629 HIS A O 1
ATOM 4993 N N . LEU A 1 630 ? 15.778 -0.268 -4.427 1.00 85.00 630 LEU A N 1
ATOM 4994 C CA . LEU A 1 630 ? 14.388 0.172 -4.336 1.00 85.00 630 LEU A CA 1
ATOM 4995 C C . LEU A 1 630 ? 13.553 -0.697 -3.384 1.00 85.00 630 LEU A C 1
ATOM 4997 O O . LEU A 1 630 ? 12.578 -0.213 -2.813 1.00 85.00 630 LEU A O 1
ATOM 5001 N N . SER A 1 631 ? 13.946 -1.956 -3.157 1.00 76.00 631 SER A N 1
ATOM 5002 C CA . SER A 1 631 ? 13.273 -2.871 -2.228 1.00 76.00 631 SER A CA 1
ATOM 5003 C C . SER A 1 631 ? 14.144 -3.266 -1.030 1.00 76.00 631 SER A C 1
ATOM 5005 O O . SER A 1 631 ? 15.359 -3.465 -1.126 1.00 76.00 631 SER A O 1
ATOM 5007 N N . LYS A 1 632 ? 13.496 -3.430 0.133 1.00 57.53 632 LYS A N 1
ATOM 5008 C CA . LYS A 1 632 ? 14.131 -3.884 1.389 1.00 57.53 632 LYS A CA 1
ATOM 5009 C C . LYS A 1 632 ? 14.426 -5.393 1.418 1.00 57.53 632 LYS A C 1
ATOM 5011 O O . LYS A 1 632 ? 15.120 -5.851 2.319 1.00 57.53 632 LYS A O 1
ATOM 5016 N N . HIS A 1 633 ? 13.904 -6.157 0.456 1.00 49.88 633 HIS A N 1
ATOM 5017 C CA . HIS A 1 633 ? 14.018 -7.620 0.377 1.00 49.88 633 HIS A CA 1
ATOM 5018 C C . HIS A 1 633 ? 15.127 -8.105 -0.574 1.00 49.88 633 HIS A C 1
ATOM 5020 O O . HIS A 1 633 ? 15.211 -9.296 -0.865 1.00 49.88 633 HIS A O 1
ATOM 5026 N N . SER A 1 634 ? 16.003 -7.210 -1.032 1.00 42.66 634 SER A N 1
ATOM 5027 C CA . SER A 1 634 ? 16.996 -7.429 -2.097 1.00 42.66 634 SER A CA 1
ATOM 5028 C C . SER A 1 634 ? 18.171 -8.372 -1.758 1.00 42.66 634 SER A C 1
ATOM 5030 O O . SER A 1 634 ? 19.203 -8.333 -2.417 1.00 42.66 634 SER A O 1
ATOM 5032 N N . VAL A 1 635 ? 18.038 -9.267 -0.772 1.00 34.91 635 VAL A N 1
ATOM 5033 C CA . VAL A 1 635 ? 19.134 -10.163 -0.339 1.00 34.91 635 VAL A CA 1
ATOM 5034 C C . VAL A 1 635 ? 19.144 -11.517 -1.068 1.00 34.91 635 VAL A C 1
ATOM 5036 O O . VAL A 1 635 ? 20.088 -12.284 -0.908 1.00 34.91 635 VAL A O 1
ATOM 5039 N N . ILE A 1 636 ? 18.164 -11.832 -1.920 1.00 39.44 636 ILE A N 1
ATOM 5040 C CA . ILE A 1 636 ? 18.212 -13.079 -2.702 1.00 39.44 636 ILE A CA 1
ATOM 5041 C C . ILE A 1 636 ? 18.772 -12.783 -4.093 1.00 39.44 636 ILE A C 1
ATOM 5043 O O . ILE A 1 636 ? 18.044 -12.561 -5.059 1.00 39.44 636 ILE A O 1
ATOM 5047 N N . SER A 1 637 ? 20.102 -12.783 -4.178 1.00 36.38 637 SER A N 1
ATOM 5048 C CA . SER A 1 637 ? 20.815 -12.977 -5.435 1.00 36.38 637 SER A CA 1
ATOM 5049 C C . SER A 1 637 ? 20.356 -14.304 -6.036 1.00 36.38 637 SER A C 1
ATOM 5051 O O . SER A 1 637 ? 20.398 -15.328 -5.355 1.00 36.38 637 SER A O 1
ATOM 5053 N N . HIS A 1 638 ? 19.954 -14.283 -7.304 1.00 40.41 638 HIS A N 1
ATOM 5054 C CA . HIS A 1 638 ? 19.457 -15.431 -8.067 1.00 40.41 638 HIS A CA 1
ATOM 5055 C C . HIS A 1 638 ? 18.004 -15.798 -7.750 1.00 40.41 638 HIS A C 1
ATOM 5057 O O . HIS A 1 638 ? 17.729 -16.648 -6.915 1.00 40.41 638 HIS A O 1
ATOM 5063 N N . LEU A 1 639 ? 17.073 -15.162 -8.463 1.00 37.72 639 LEU A N 1
ATOM 5064 C CA . LEU A 1 639 ? 15.960 -15.790 -9.186 1.00 37.72 639 LEU A CA 1
ATOM 5065 C C . LEU A 1 639 ? 15.046 -14.654 -9.664 1.00 37.72 639 LEU A C 1
ATOM 5067 O O . LEU A 1 639 ? 14.487 -13.917 -8.857 1.00 37.72 639 LEU A O 1
ATOM 5071 N N . ASN A 1 640 ? 14.861 -14.527 -10.980 1.00 44.16 640 ASN A N 1
ATOM 5072 C CA . ASN A 1 640 ? 13.638 -13.942 -11.530 1.00 44.16 640 ASN A CA 1
ATOM 5073 C C . ASN A 1 640 ? 12.491 -14.828 -11.031 1.00 44.16 640 ASN A C 1
ATOM 5075 O O . ASN A 1 640 ? 12.136 -15.790 -11.706 1.00 44.16 640 ASN A O 1
ATOM 5079 N N . ILE A 1 641 ? 11.985 -14.594 -9.817 1.00 45.75 641 ILE A N 1
ATOM 5080 C CA . ILE A 1 641 ? 10.864 -15.363 -9.286 1.00 45.75 641 ILE A CA 1
ATOM 5081 C C . ILE A 1 641 ? 9.677 -15.010 -10.189 1.00 45.75 641 ILE A C 1
ATOM 5083 O O . ILE A 1 641 ? 9.238 -13.856 -10.163 1.00 45.75 641 ILE A O 1
ATOM 5087 N N . PRO A 1 642 ? 9.157 -15.950 -11.001 1.00 43.38 642 PRO A N 1
ATOM 5088 C CA . PRO A 1 642 ? 8.142 -15.630 -12.000 1.00 43.38 642 PRO A CA 1
ATOM 5089 C C . PRO A 1 642 ? 6.904 -14.991 -11.370 1.00 43.38 642 PRO A C 1
ATOM 5091 O O . PRO A 1 642 ? 6.281 -14.139 -11.985 1.00 43.38 642 PRO A O 1
ATOM 5094 N N . SER A 1 643 ? 6.594 -15.322 -10.112 1.00 45.50 643 SER A N 1
ATOM 5095 C CA . SER A 1 643 ? 5.465 -14.746 -9.382 1.00 45.50 643 SER A CA 1
ATOM 5096 C C . SER A 1 643 ? 5.558 -13.231 -9.191 1.00 45.50 643 SER A C 1
ATOM 5098 O O . SER A 1 643 ? 4.542 -12.569 -9.345 1.00 45.50 643 SER A O 1
ATOM 5100 N N . ARG A 1 644 ? 6.738 -12.652 -8.919 1.00 46.38 644 ARG A N 1
ATOM 5101 C CA . ARG A 1 644 ? 6.866 -11.196 -8.700 1.00 46.38 644 ARG A CA 1
ATOM 5102 C C . ARG A 1 644 ? 6.731 -10.403 -9.995 1.00 46.38 644 ARG A C 1
ATOM 5104 O O . ARG A 1 644 ? 6.067 -9.376 -10.009 1.00 46.38 644 ARG A O 1
ATOM 5111 N N . ILE A 1 645 ? 7.301 -10.916 -11.085 1.00 51.28 645 ILE A N 1
ATOM 5112 C CA . ILE A 1 645 ? 7.153 -10.319 -12.421 1.00 51.28 645 ILE A CA 1
ATOM 5113 C C . ILE A 1 645 ? 5.692 -10.421 -12.882 1.00 51.28 645 ILE A C 1
ATOM 5115 O O . ILE A 1 645 ? 5.155 -9.458 -13.411 1.00 51.28 645 ILE A O 1
ATOM 5119 N N . MET A 1 646 ? 5.027 -11.555 -12.628 1.00 47.47 646 MET A N 1
ATOM 5120 C CA . MET A 1 646 ? 3.604 -11.747 -12.947 1.00 47.47 646 MET A CA 1
ATOM 5121 C C . MET A 1 646 ? 2.656 -10.890 -12.098 1.00 47.47 646 MET A C 1
ATOM 5123 O O . MET A 1 646 ? 1.534 -10.652 -12.527 1.00 47.47 646 MET A O 1
ATOM 5127 N N . LEU A 1 647 ? 3.089 -10.439 -10.918 1.00 55.38 647 LEU A N 1
ATOM 5128 C CA . LEU A 1 647 ? 2.335 -9.531 -10.046 1.00 55.38 647 LEU A CA 1
ATOM 5129 C C . LEU A 1 647 ? 2.681 -8.049 -10.279 1.00 55.38 647 LEU A C 1
ATOM 5131 O O . LEU A 1 647 ? 2.077 -7.184 -9.657 1.00 55.38 647 LEU A O 1
ATOM 5135 N N . GLY A 1 648 ? 3.652 -7.735 -11.148 1.00 60.50 648 GLY A N 1
ATOM 5136 C CA . GLY A 1 648 ? 4.117 -6.361 -11.366 1.00 60.50 648 GLY A CA 1
ATOM 5137 C C . GLY A 1 648 ? 4.969 -5.783 -10.222 1.00 60.50 648 GLY A C 1
ATOM 5138 O O . GLY A 1 648 ? 5.293 -4.596 -10.225 1.00 60.50 648 GLY A O 1
ATOM 5139 N N . ASP A 1 649 ? 5.403 -6.604 -9.263 1.00 72.25 649 ASP A N 1
ATOM 5140 C CA . ASP A 1 649 ? 6.166 -6.198 -8.070 1.00 72.25 649 ASP A CA 1
ATOM 5141 C C . ASP A 1 649 ? 7.665 -5.985 -8.352 1.00 72.25 649 ASP A C 1
ATOM 5143 O O . ASP A 1 649 ? 8.533 -6.345 -7.548 1.00 72.25 649 ASP A O 1
ATOM 5147 N N . THR A 1 650 ? 7.980 -5.419 -9.516 1.00 82.19 650 THR A N 1
ATOM 5148 C CA . THR A 1 650 ? 9.340 -5.075 -9.941 1.00 82.19 650 THR A CA 1
ATOM 5149 C C . THR A 1 650 ? 9.356 -3.719 -10.648 1.00 82.19 650 THR A C 1
ATOM 5151 O O . THR A 1 650 ? 8.441 -3.445 -11.427 1.00 82.19 650 THR A O 1
ATOM 5154 N N . PRO A 1 651 ? 10.394 -2.889 -10.452 1.00 88.25 651 PRO A N 1
ATOM 5155 C CA . PRO A 1 651 ? 10.560 -1.637 -11.178 1.00 88.25 651 PRO A CA 1
ATOM 5156 C C . PRO A 1 651 ? 10.835 -1.908 -12.665 1.00 88.25 651 PRO A C 1
ATOM 5158 O O . PRO A 1 651 ? 11.677 -2.740 -13.015 1.00 88.25 651 PRO A O 1
ATOM 5161 N N . VAL A 1 652 ? 10.123 -1.197 -13.538 1.00 87.88 652 VAL A N 1
ATOM 5162 C CA . VAL A 1 652 ? 10.160 -1.390 -14.997 1.00 87.88 652 VAL A CA 1
ATOM 5163 C C . VAL A 1 652 ? 10.813 -0.219 -15.722 1.00 87.88 652 VAL A C 1
ATOM 5165 O O . VAL A 1 652 ? 11.580 -0.431 -16.659 1.00 87.88 652 VAL A O 1
ATOM 5168 N N . ASN A 1 653 ? 10.562 1.013 -15.278 1.00 92.31 653 ASN A N 1
ATOM 5169 C CA . ASN A 1 653 ? 11.024 2.222 -15.953 1.00 92.31 653 ASN A CA 1
ATOM 5170 C C . ASN A 1 653 ? 11.237 3.362 -14.947 1.00 92.31 653 ASN A C 1
ATOM 5172 O O . ASN A 1 653 ? 10.774 3.290 -13.812 1.00 92.31 653 ASN A O 1
ATOM 5176 N N . PHE A 1 654 ? 11.941 4.417 -15.346 1.00 94.94 654 PHE A N 1
ATOM 5177 C CA . PHE A 1 654 ? 12.105 5.622 -14.534 1.00 94.94 654 PHE A CA 1
ATOM 5178 C C . PHE A 1 654 ? 12.268 6.856 -15.423 1.00 94.94 654 PHE A C 1
ATOM 5180 O O . PHE A 1 654 ? 12.731 6.728 -16.554 1.00 94.94 654 PHE A O 1
ATOM 5187 N N . ASP A 1 655 ? 11.936 8.051 -14.934 1.00 93.19 655 ASP A N 1
ATOM 5188 C CA . ASP A 1 655 ? 12.259 9.318 -15.603 1.00 93.19 655 ASP A CA 1
ATOM 5189 C C . ASP A 1 655 ? 12.577 10.442 -14.608 1.00 93.19 655 ASP A C 1
ATOM 5191 O O . ASP A 1 655 ? 12.205 10.374 -13.435 1.00 93.19 655 ASP A O 1
ATOM 5195 N N . PHE A 1 656 ? 13.279 11.473 -15.080 1.00 90.38 656 PHE A N 1
ATOM 5196 C CA . PHE A 1 656 ? 13.672 12.623 -14.264 1.00 90.38 656 PHE A CA 1
ATOM 5197 C C . PHE A 1 656 ? 12.589 13.703 -14.239 1.00 90.38 656 PHE A C 1
ATOM 5199 O O . PHE A 1 656 ? 12.004 14.040 -15.268 1.00 90.38 656 PHE A O 1
ATOM 5206 N N . VAL A 1 657 ? 12.385 14.301 -13.069 1.00 87.88 657 VAL A N 1
ATOM 5207 C CA . VAL A 1 657 ? 11.553 15.491 -12.871 1.00 87.88 657 VAL A CA 1
ATOM 5208 C C . VAL A 1 657 ? 12.457 16.722 -12.827 1.00 87.88 657 VAL A C 1
ATOM 5210 O O . VAL A 1 657 ? 13.600 16.648 -12.376 1.00 87.88 657 VAL A O 1
ATOM 5213 N N . SER A 1 658 ? 11.958 17.864 -13.300 1.00 80.75 658 SER A N 1
ATOM 5214 C CA . SER A 1 658 ? 12.669 19.138 -13.160 1.00 80.75 658 SER A CA 1
ATOM 5215 C C . SER A 1 658 ? 12.935 19.453 -11.677 1.00 80.75 658 SER A C 1
ATOM 5217 O O . SER A 1 658 ? 12.041 19.253 -10.849 1.00 80.75 658 SER A O 1
ATOM 5219 N N . PRO A 1 659 ? 14.132 19.952 -11.322 1.00 76.50 659 PRO A N 1
ATOM 5220 C CA . PRO A 1 659 ? 14.475 20.256 -9.941 1.00 76.50 659 PRO A CA 1
ATOM 5221 C C . PRO A 1 659 ? 13.647 21.443 -9.442 1.00 76.50 659 PRO A C 1
ATOM 5223 O O . PRO A 1 659 ? 13.356 22.380 -10.189 1.00 76.50 659 PRO A O 1
ATOM 5226 N N . THR A 1 660 ? 13.284 21.423 -8.160 1.00 65.38 660 THR A N 1
ATOM 5227 C CA . THR A 1 660 ? 12.650 22.581 -7.515 1.00 65.38 660 THR A CA 1
ATOM 5228 C C . THR A 1 660 ? 13.758 23.496 -7.006 1.00 65.38 660 THR A C 1
ATOM 5230 O O . THR A 1 660 ? 14.298 23.274 -5.928 1.00 65.38 660 THR A O 1
ATOM 5233 N N . LEU A 1 661 ? 14.150 24.489 -7.805 1.00 61.25 661 LEU A N 1
ATOM 5234 C CA . LEU A 1 661 ? 15.192 25.444 -7.423 1.00 61.25 661 LEU A CA 1
ATOM 5235 C C . LEU A 1 661 ? 14.612 26.508 -6.482 1.00 61.25 661 LEU A C 1
ATOM 5237 O O . LEU A 1 661 ? 13.677 27.222 -6.853 1.00 61.25 661 LEU A O 1
ATOM 5241 N N . GLN A 1 662 ? 15.177 26.639 -5.280 1.00 58.47 662 GLN A N 1
ATOM 5242 C CA . GLN A 1 662 ? 15.038 27.873 -4.506 1.00 58.47 662 GLN A CA 1
ATOM 5243 C C . GLN A 1 662 ? 15.966 28.942 -5.114 1.00 58.47 662 GLN A C 1
ATOM 5245 O O . GLN A 1 662 ? 17.055 28.595 -5.569 1.00 58.47 662 GLN A O 1
ATOM 5250 N N . PRO A 1 663 ? 15.561 30.225 -5.153 1.00 55.06 663 PRO A N 1
ATOM 5251 C CA . PRO A 1 663 ? 16.257 31.267 -5.917 1.00 55.06 663 PRO A CA 1
ATOM 5252 C C . PRO A 1 663 ? 17.724 31.530 -5.521 1.00 55.06 663 PRO A C 1
ATOM 5254 O O . PRO A 1 663 ? 18.437 32.137 -6.315 1.00 55.06 663 PRO A O 1
ATOM 5257 N N . ASP A 1 664 ? 18.185 31.046 -4.361 1.00 54.84 664 ASP A N 1
ATOM 5258 C CA . ASP A 1 664 ? 19.516 31.337 -3.804 1.00 54.84 664 ASP A CA 1
ATOM 5259 C C . ASP A 1 664 ? 20.464 30.115 -3.713 1.00 54.84 664 ASP A C 1
ATOM 5261 O O . ASP A 1 664 ? 21.571 30.241 -3.186 1.00 54.84 664 ASP A O 1
ATOM 5265 N N . GLU A 1 665 ? 20.078 28.931 -4.211 1.00 60.12 665 GLU A N 1
ATOM 5266 C CA . GLU A 1 665 ? 20.916 27.718 -4.134 1.00 60.12 665 GLU A CA 1
ATOM 5267 C C . GLU A 1 665 ? 21.654 27.398 -5.454 1.00 60.12 665 GLU A C 1
ATOM 5269 O O . GLU A 1 665 ? 21.061 27.476 -6.535 1.00 60.12 665 GLU A O 1
ATOM 5274 N N . PRO A 1 666 ? 22.946 27.009 -5.408 1.00 61.56 666 PRO A N 1
ATOM 5275 C CA . PRO A 1 666 ? 23.700 26.626 -6.600 1.00 61.56 666 PRO A CA 1
ATOM 5276 C C . PRO A 1 666 ? 23.139 25.350 -7.256 1.00 61.56 666 PRO A C 1
ATOM 5278 O O . PRO A 1 666 ? 22.722 24.412 -6.584 1.00 61.56 666 PRO A O 1
ATOM 5281 N N . LEU A 1 667 ? 23.202 25.263 -8.591 1.00 59.88 667 LEU A N 1
ATOM 5282 C CA . LEU A 1 667 ? 22.729 24.098 -9.367 1.00 59.88 667 LEU A CA 1
ATOM 5283 C C . LEU A 1 667 ? 23.358 22.758 -8.936 1.00 59.88 667 LEU A C 1
ATOM 5285 O O . LEU A 1 667 ? 22.754 21.707 -9.131 1.00 59.88 667 LEU A O 1
ATOM 5289 N N . GLU A 1 668 ? 24.545 22.784 -8.328 1.00 56.81 668 GLU A N 1
ATOM 5290 C CA . GLU A 1 668 ? 25.236 21.594 -7.814 1.00 56.81 668 GLU A CA 1
ATOM 5291 C C . GLU A 1 668 ? 24.570 20.993 -6.562 1.00 56.81 668 GLU A C 1
ATOM 5293 O O . GLU A 1 668 ? 24.715 19.795 -6.300 1.00 56.81 668 GLU A O 1
ATOM 5298 N N . THR A 1 669 ? 23.818 21.796 -5.798 1.00 59.22 669 THR A N 1
ATOM 5299 C CA . THR A 1 669 ? 23.027 21.338 -4.643 1.00 59.22 669 THR A CA 1
ATOM 5300 C C . THR A 1 669 ? 21.581 21.022 -5.006 1.00 59.22 669 THR A C 1
ATOM 5302 O O . THR A 1 669 ? 20.855 20.499 -4.164 1.00 59.22 669 THR A O 1
ATOM 5305 N N . ALA A 1 670 ? 21.171 21.284 -6.251 1.00 67.00 670 ALA A N 1
ATOM 5306 C CA . ALA A 1 670 ? 19.817 21.023 -6.709 1.00 67.00 670 ALA A CA 1
ATOM 5307 C C . ALA A 1 670 ? 19.479 19.529 -6.599 1.00 67.00 670 ALA A C 1
ATOM 5309 O O . ALA A 1 670 ? 20.181 18.653 -7.117 1.00 67.00 670 ALA A O 1
ATOM 5310 N N . GLU A 1 671 ? 18.378 19.239 -5.915 1.00 75.25 671 GLU A N 1
ATOM 5311 C CA . GLU A 1 671 ? 17.827 17.896 -5.832 1.00 75.25 671 GLU A CA 1
ATOM 5312 C C . GLU A 1 671 ? 17.152 17.548 -7.158 1.00 75.25 671 GLU A C 1
ATOM 5314 O O . GLU A 1 671 ? 16.215 18.227 -7.578 1.00 75.25 671 GLU A O 1
ATOM 5319 N N . TRP A 1 672 ? 17.632 16.489 -7.815 1.00 82.12 672 TRP A N 1
ATOM 5320 C CA . TRP A 1 672 ? 17.049 15.971 -9.051 1.00 82.12 672 TRP A CA 1
ATOM 5321 C C . TRP A 1 672 ? 16.144 14.789 -8.719 1.00 82.12 672 TRP A C 1
ATOM 5323 O O . TRP A 1 672 ? 16.649 13.706 -8.396 1.00 82.12 672 TRP A O 1
ATOM 5333 N N . PRO A 1 673 ? 14.814 14.962 -8.769 1.00 88.25 673 PRO A N 1
ATOM 5334 C CA . PRO A 1 673 ? 13.910 13.880 -8.453 1.00 88.25 673 PRO A CA 1
ATOM 5335 C C . PRO A 1 673 ? 13.775 12.907 -9.617 1.00 88.25 673 PRO A C 1
ATOM 5337 O O . PRO A 1 673 ? 13.743 13.292 -10.786 1.00 88.25 673 PRO A O 1
ATOM 5340 N N . ILE A 1 674 ? 13.653 11.633 -9.279 1.00 91.44 674 ILE A N 1
ATOM 5341 C CA . ILE A 1 674 ? 13.492 10.525 -10.209 1.00 91.44 674 ILE A CA 1
ATOM 5342 C C . ILE A 1 674 ? 12.186 9.822 -9.859 1.00 91.44 674 ILE A C 1
ATOM 5344 O O . ILE A 1 674 ? 12.018 9.330 -8.745 1.00 91.44 674 ILE A O 1
ATOM 5348 N N . LEU A 1 675 ? 11.264 9.750 -10.811 1.00 92.62 675 LEU A N 1
ATOM 5349 C CA . LEU A 1 675 ? 10.080 8.910 -10.695 1.00 92.62 675 LEU A CA 1
ATOM 5350 C C . LEU A 1 675 ? 10.409 7.521 -11.226 1.00 92.62 675 LEU A C 1
ATOM 5352 O O . LEU A 1 675 ? 10.953 7.392 -12.317 1.00 92.62 675 LEU A O 1
ATOM 5356 N N . VAL A 1 676 ? 10.080 6.486 -10.462 1.00 92.75 676 VAL A N 1
ATOM 5357 C CA . VAL A 1 676 ? 10.329 5.083 -10.794 1.00 92.75 676 VAL A CA 1
ATOM 5358 C C . VAL A 1 676 ? 9.001 4.354 -10.872 1.00 92.75 676 VAL A C 1
ATOM 5360 O O . VAL A 1 676 ? 8.307 4.227 -9.867 1.00 92.75 676 VAL A O 1
ATOM 5363 N N . LEU A 1 677 ? 8.669 3.854 -12.056 1.00 91.38 677 LEU A N 1
ATOM 5364 C CA . LEU A 1 677 ? 7.473 3.067 -12.317 1.00 91.38 677 LEU A CA 1
ATOM 5365 C C . LEU A 1 677 ? 7.730 1.590 -12.024 1.00 91.38 677 LEU A C 1
ATOM 5367 O O . LEU A 1 677 ? 8.730 1.015 -12.463 1.00 91.38 677 LEU A O 1
ATOM 5371 N N . TRP A 1 678 ? 6.796 0.975 -11.315 1.00 88.75 678 TRP A N 1
ATOM 5372 C CA . TRP A 1 678 ? 6.718 -0.458 -11.078 1.00 88.75 678 TRP A CA 1
ATOM 5373 C C . TRP A 1 678 ? 5.715 -1.097 -12.026 1.00 88.75 678 TRP A C 1
ATOM 5375 O O . TRP A 1 678 ? 4.785 -0.441 -12.482 1.00 88.75 678 TRP A O 1
ATOM 5385 N N . GLY A 1 679 ? 5.907 -2.383 -12.316 1.00 80.81 679 GLY A N 1
ATOM 5386 C CA . GLY A 1 679 ? 5.047 -3.130 -13.233 1.00 80.81 679 GLY A CA 1
ATOM 5387 C C . GLY A 1 679 ? 3.586 -3.182 -12.790 1.00 80.81 679 GLY A C 1
ATOM 5388 O O . GLY A 1 679 ? 2.730 -3.337 -13.642 1.00 80.81 679 GLY A O 1
ATOM 5389 N N . ASN A 1 680 ? 3.313 -3.012 -11.491 1.00 79.69 680 ASN A N 1
ATOM 5390 C CA . ASN A 1 680 ? 1.981 -2.933 -10.886 1.00 79.69 680 ASN A CA 1
ATOM 5391 C C . ASN A 1 680 ? 1.330 -1.527 -10.981 1.00 79.69 680 ASN A C 1
ATOM 5393 O O . ASN A 1 680 ? 0.306 -1.277 -10.350 1.00 79.69 680 ASN A O 1
ATOM 5397 N N . GLY A 1 681 ? 1.944 -0.586 -11.707 1.00 80.69 681 GLY A N 1
ATOM 5398 C CA . GLY A 1 681 ? 1.472 0.797 -11.858 1.00 80.69 681 GLY A CA 1
ATOM 5399 C C . GLY A 1 681 ? 1.913 1.748 -10.741 1.00 80.69 681 GLY A C 1
ATOM 5400 O O . GLY A 1 681 ? 1.745 2.961 -10.860 1.00 80.69 681 GLY A O 1
ATOM 5401 N N . ASN A 1 682 ? 2.540 1.249 -9.670 1.00 85.62 682 ASN A N 1
ATOM 5402 C CA . ASN A 1 682 ? 3.019 2.116 -8.595 1.00 85.62 682 ASN A CA 1
ATOM 5403 C C . ASN A 1 682 ? 4.186 2.996 -9.049 1.00 85.62 682 ASN A C 1
ATOM 5405 O O . ASN A 1 682 ? 5.145 2.524 -9.661 1.00 85.62 682 ASN A O 1
ATOM 5409 N N . ILE A 1 683 ? 4.156 4.269 -8.654 1.00 88.38 683 ILE A N 1
ATOM 5410 C CA . ILE A 1 683 ? 5.259 5.202 -8.885 1.00 88.38 683 ILE A CA 1
ATOM 5411 C C . ILE A 1 683 ? 5.946 5.515 -7.563 1.00 88.38 683 ILE A C 1
ATOM 5413 O O . ILE A 1 683 ? 5.308 5.930 -6.600 1.00 88.38 683 ILE A O 1
ATOM 5417 N N . PHE A 1 684 ? 7.263 5.369 -7.521 1.00 88.94 684 PHE A N 1
ATOM 5418 C CA . PHE A 1 684 ? 8.094 5.781 -6.398 1.00 88.94 684 PHE A CA 1
ATOM 5419 C C . PHE A 1 684 ? 8.891 7.024 -6.762 1.00 88.94 684 PHE A C 1
ATOM 5421 O O . PHE A 1 684 ? 9.354 7.186 -7.884 1.00 88.94 684 PHE A O 1
ATOM 5428 N N . TYR A 1 685 ? 9.061 7.897 -5.786 1.00 89.38 685 TYR A N 1
ATOM 5429 C CA . TYR A 1 685 ? 9.806 9.137 -5.874 1.00 89.38 685 TYR A CA 1
ATOM 5430 C C . TYR A 1 685 ? 11.169 8.947 -5.213 1.00 89.38 685 TYR A C 1
ATOM 5432 O O . TYR A 1 685 ? 11.257 8.704 -4.008 1.00 89.38 685 TYR A O 1
ATOM 5440 N N . VAL A 1 686 ? 12.238 9.028 -5.998 1.00 88.38 686 VAL A N 1
ATOM 5441 C CA . VAL A 1 686 ? 13.619 8.888 -5.537 1.00 88.38 686 VAL A CA 1
ATOM 5442 C C . VAL A 1 686 ? 14.316 10.230 -5.670 1.00 88.38 686 VAL A C 1
ATOM 5444 O O . VAL A 1 686 ? 14.424 10.764 -6.768 1.00 88.38 686 VAL A O 1
ATOM 5447 N N . VAL A 1 687 ? 14.809 10.777 -4.563 1.00 82.75 687 VAL A N 1
ATOM 5448 C CA . VAL A 1 687 ? 15.583 12.021 -4.581 1.00 82.75 687 VAL A CA 1
ATOM 5449 C C . VAL A 1 687 ? 17.056 11.690 -4.467 1.00 82.75 687 VAL A C 1
ATOM 5451 O O . VAL A 1 687 ? 17.481 11.003 -3.534 1.00 82.75 687 VAL A O 1
ATOM 5454 N N . SER A 1 688 ? 17.839 12.201 -5.414 1.00 71.62 688 SER A N 1
ATOM 5455 C CA . SER A 1 688 ? 19.292 12.148 -5.354 1.00 71.62 688 SER A CA 1
ATOM 5456 C C . SER A 1 688 ? 19.869 13.550 -5.480 1.00 71.62 688 SER A C 1
ATOM 5458 O O . SER A 1 688 ? 19.626 14.255 -6.457 1.00 71.62 688 SER A O 1
ATOM 5460 N N . THR A 1 689 ? 20.705 13.927 -4.520 1.00 68.56 689 THR A N 1
ATOM 5461 C CA . THR A 1 689 ? 21.610 15.076 -4.642 1.00 68.56 689 THR A CA 1
ATOM 5462 C C . THR A 1 689 ? 22.910 14.607 -5.289 1.00 68.56 689 THR A C 1
ATOM 5464 O O . THR A 1 689 ? 23.326 13.468 -5.069 1.00 68.56 689 THR A O 1
ATOM 5467 N N . MET A 1 690 ? 23.592 15.462 -6.055 1.00 64.62 690 MET A N 1
ATOM 5468 C CA . MET A 1 690 ? 24.885 15.108 -6.666 1.00 64.62 690 MET A CA 1
ATOM 5469 C C . MET A 1 690 ? 25.996 14.869 -5.624 1.00 64.62 690 MET A C 1
ATOM 5471 O O . MET A 1 690 ? 26.959 14.158 -5.896 1.00 64.62 690 MET A O 1
ATOM 5475 N N . THR A 1 691 ? 25.842 15.409 -4.412 1.00 59.25 691 THR A N 1
ATOM 5476 C CA . THR A 1 691 ? 26.811 15.314 -3.307 1.00 59.25 691 THR A CA 1
ATOM 5477 C C . THR A 1 691 ? 26.512 14.191 -2.305 1.00 59.25 691 THR A C 1
ATOM 5479 O O . THR A 1 691 ? 27.407 13.749 -1.580 1.00 59.25 691 THR A O 1
ATOM 5482 N N . SER A 1 692 ? 25.268 13.700 -2.247 1.00 61.19 692 SER A N 1
ATOM 5483 C CA . SER A 1 692 ? 24.855 12.662 -1.297 1.00 61.19 692 SER A CA 1
ATOM 5484 C C . SER A 1 692 ? 25.113 11.264 -1.855 1.00 61.19 692 SER A C 1
ATOM 5486 O O . SER A 1 692 ? 24.676 10.920 -2.948 1.00 61.19 692 SER A O 1
ATOM 5488 N N . LYS A 1 693 ? 25.764 10.403 -1.064 1.00 60.94 693 LYS A N 1
ATOM 5489 C CA . LYS A 1 693 ? 26.012 8.997 -1.439 1.00 60.94 693 LYS A CA 1
ATOM 5490 C C . LYS A 1 693 ? 24.780 8.092 -1.316 1.00 60.94 693 LYS A C 1
ATOM 5492 O O . LYS A 1 693 ? 24.851 6.935 -1.725 1.00 60.94 693 LYS A O 1
ATOM 5497 N N . LYS A 1 694 ? 23.685 8.559 -0.704 1.00 72.56 694 LYS A N 1
ATOM 5498 C CA . LYS A 1 694 ? 22.484 7.744 -0.466 1.00 72.56 694 LYS A CA 1
ATOM 5499 C C . LYS A 1 694 ? 21.226 8.486 -0.916 1.00 72.56 694 LYS A C 1
ATOM 5501 O O . LYS A 1 694 ? 20.802 9.405 -0.214 1.00 72.56 694 LYS A O 1
ATOM 5506 N N . PRO A 1 695 ? 20.626 8.072 -2.042 1.00 81.56 695 PRO A N 1
ATOM 5507 C CA . PRO A 1 695 ? 19.325 8.573 -2.464 1.00 81.56 695 PRO A CA 1
ATOM 5508 C C . PRO A 1 695 ? 18.230 8.169 -1.473 1.00 81.56 695 PRO A C 1
ATOM 5510 O O . PRO A 1 695 ? 18.299 7.094 -0.864 1.00 81.56 695 PRO A O 1
ATOM 5513 N N . THR A 1 696 ? 17.220 9.019 -1.310 1.00 82.25 696 THR A N 1
ATOM 5514 C CA . THR A 1 696 ? 16.044 8.749 -0.474 1.00 82.25 696 THR A CA 1
ATOM 5515 C C . THR A 1 696 ? 14.882 8.293 -1.348 1.00 82.25 696 THR A C 1
ATOM 5517 O O . THR A 1 696 ? 14.686 8.807 -2.444 1.00 82.25 696 THR A O 1
ATOM 5520 N N . ILE A 1 697 ? 14.112 7.309 -0.877 1.00 86.81 697 ILE A N 1
ATOM 5521 C CA . ILE A 1 697 ? 12.965 6.749 -1.602 1.00 86.81 697 ILE A CA 1
ATOM 5522 C C . ILE A 1 697 ? 11.691 7.077 -0.824 1.00 86.81 697 ILE A C 1
ATOM 5524 O O . ILE A 1 697 ? 11.605 6.800 0.372 1.00 86.81 697 ILE A O 1
ATOM 5528 N N . THR A 1 698 ? 10.697 7.628 -1.513 1.00 83.88 698 THR A N 1
ATOM 5529 C CA . THR A 1 698 ? 9.368 7.968 -0.996 1.00 83.88 698 THR A CA 1
ATOM 5530 C C . THR A 1 698 ? 8.311 7.390 -1.934 1.00 83.88 698 THR A C 1
ATOM 5532 O O . THR A 1 698 ? 8.470 7.444 -3.146 1.00 83.88 698 THR A O 1
ATOM 5535 N N . GLY A 1 699 ? 7.229 6.821 -1.411 1.00 79.94 699 GLY A N 1
ATOM 5536 C CA . GLY A 1 699 ? 6.148 6.271 -2.234 1.00 79.94 699 GLY A CA 1
ATOM 5537 C C . GLY A 1 699 ? 5.471 5.054 -1.600 1.00 79.94 699 GLY A C 1
ATOM 5538 O O . GLY A 1 699 ? 5.826 4.687 -0.473 1.00 79.94 699 GLY A O 1
ATOM 5539 N N . PRO A 1 700 ? 4.520 4.422 -2.312 1.00 83.94 700 PRO A N 1
ATOM 5540 C CA . PRO A 1 700 ? 4.069 4.763 -3.668 1.00 83.94 700 PRO A CA 1
ATOM 5541 C C . PRO A 1 700 ? 3.266 6.077 -3.722 1.00 83.94 700 PRO A C 1
ATOM 5543 O O . PRO A 1 700 ? 2.588 6.444 -2.764 1.00 83.94 700 PRO A O 1
ATOM 5546 N N . LEU A 1 701 ? 3.379 6.811 -4.830 1.00 83.19 701 LEU A N 1
ATOM 5547 C CA . LEU A 1 701 ? 2.582 8.003 -5.112 1.00 83.19 701 LEU A CA 1
ATOM 5548 C C . LEU A 1 701 ? 1.168 7.589 -5.524 1.00 83.19 701 LEU A C 1
ATOM 5550 O O . LEU A 1 701 ? 0.998 6.701 -6.355 1.00 83.19 701 LEU A O 1
ATOM 5554 N N . LEU A 1 702 ? 0.167 8.260 -4.958 1.00 79.38 702 LEU A N 1
ATOM 5555 C CA . LEU A 1 702 ? -1.239 8.010 -5.259 1.00 79.38 702 LEU A CA 1
ATOM 5556 C C . LEU A 1 702 ? -1.694 8.883 -6.434 1.00 79.38 702 LEU A C 1
ATOM 5558 O O . LEU A 1 702 ? -1.612 10.110 -6.368 1.00 79.38 702 LEU A O 1
ATOM 5562 N N . MET A 1 703 ? -2.203 8.250 -7.488 1.00 79.06 703 MET A N 1
ATOM 5563 C CA . MET A 1 703 ? -2.901 8.906 -8.596 1.00 79.06 703 MET A CA 1
ATOM 5564 C C . MET A 1 703 ? -4.329 9.279 -8.177 1.00 79.06 703 MET A C 1
ATOM 5566 O O . MET A 1 703 ? -5.022 8.478 -7.547 1.00 79.06 703 MET A O 1
ATOM 5570 N N . SER A 1 704 ? -4.762 10.497 -8.511 1.00 73.19 704 SER A N 1
ATOM 5571 C CA . SER A 1 704 ? -6.095 11.018 -8.189 1.00 73.19 704 SER A CA 1
ATOM 5572 C C . SER A 1 704 ? -6.722 11.685 -9.422 1.00 73.19 704 SER A C 1
ATOM 5574 O O . SER A 1 704 ? -6.061 12.539 -10.020 1.00 73.19 704 SER A O 1
ATOM 5576 N N . PRO A 1 705 ? -7.976 11.355 -9.792 1.00 74.12 705 PRO A N 1
ATOM 5577 C CA . PRO A 1 705 ? -8.851 10.373 -9.144 1.00 74.12 705 PRO A CA 1
ATOM 5578 C C . PRO A 1 705 ? -8.337 8.938 -9.329 1.00 74.12 705 PRO A C 1
ATOM 5580 O O . PRO A 1 705 ? -7.658 8.637 -10.307 1.00 74.12 705 PRO A O 1
ATOM 5583 N N . ALA A 1 706 ? -8.641 8.062 -8.372 1.00 61.69 706 ALA A N 1
ATOM 5584 C CA . ALA A 1 706 ? -8.379 6.637 -8.537 1.00 61.69 706 ALA A CA 1
ATOM 5585 C C . ALA A 1 706 ? -9.304 6.080 -9.632 1.00 61.69 706 ALA A C 1
ATOM 5587 O O . ALA A 1 706 ? -10.489 6.409 -9.658 1.00 61.69 706 ALA A O 1
ATOM 5588 N N . SER A 1 707 ? -8.743 5.279 -10.530 1.00 61.19 707 SER A N 1
ATOM 5589 C CA . SER A 1 707 ? -9.419 4.630 -11.652 1.00 61.19 707 SER A CA 1
ATOM 5590 C C . SER A 1 707 ? -8.805 3.242 -11.836 1.00 61.19 707 SER A C 1
ATOM 5592 O O . SER A 1 707 ? -7.624 3.059 -11.527 1.00 61.19 707 SER A O 1
ATOM 5594 N N . ASP A 1 708 ? -9.598 2.278 -12.300 1.00 55.50 708 ASP A N 1
ATOM 5595 C CA . ASP A 1 708 ? -9.213 0.859 -12.394 1.00 55.50 708 ASP A CA 1
ATOM 5596 C C . ASP A 1 708 ? -8.070 0.623 -13.404 1.00 55.50 708 ASP A C 1
ATOM 5598 O O . ASP A 1 708 ? -7.358 -0.370 -13.329 1.00 55.50 708 ASP A O 1
ATOM 5602 N N . ASP A 1 709 ? -7.855 1.556 -14.335 1.00 65.12 709 ASP A N 1
ATOM 5603 C CA . ASP A 1 709 ? -6.749 1.567 -15.298 1.00 65.12 709 ASP A CA 1
ATOM 5604 C C . ASP A 1 709 ? -5.470 2.246 -14.772 1.00 65.12 709 ASP A C 1
ATOM 5606 O O . ASP A 1 709 ? -4.410 2.121 -15.385 1.00 65.12 709 ASP A O 1
ATOM 5610 N N . ASN A 1 710 ? -5.522 2.930 -13.621 1.00 62.28 710 ASN A N 1
ATOM 5611 C CA . ASN A 1 710 ? -4.344 3.593 -13.047 1.00 62.28 710 ASN A CA 1
ATOM 5612 C C . ASN A 1 710 ? -3.313 2.592 -12.491 1.00 62.28 710 ASN A C 1
ATOM 5614 O O . ASN A 1 710 ? -2.130 2.927 -12.385 1.00 62.28 710 ASN A O 1
ATOM 5618 N N . TYR A 1 711 ? -3.753 1.395 -12.086 1.00 71.00 711 TYR A N 1
ATOM 5619 C CA . TYR A 1 711 ? -2.916 0.373 -11.455 1.00 71.00 711 TYR A CA 1
ATOM 5620 C C . TYR A 1 711 ? -3.233 -1.007 -12.041 1.00 71.00 711 TYR A C 1
ATOM 5622 O O . TYR A 1 711 ? -4.376 -1.437 -12.069 1.00 71.00 711 TYR A O 1
ATOM 5630 N N . GLY A 1 712 ? -2.208 -1.728 -12.483 1.00 67.50 712 GLY A N 1
ATOM 5631 C CA . GLY A 1 712 ? -2.335 -3.033 -13.135 1.00 67.50 712 GLY A CA 1
ATOM 5632 C C . GLY A 1 712 ? -0.961 -3.668 -13.288 1.00 67.50 712 GLY A C 1
ATOM 5633 O O . GLY A 1 712 ? 0.035 -2.981 -13.124 1.00 67.50 712 GLY A O 1
ATOM 5634 N N . SER A 1 713 ? -0.866 -4.970 -13.572 1.00 70.38 713 SER A N 1
ATOM 5635 C CA . SER A 1 713 ? 0.417 -5.703 -13.642 1.00 70.38 713 SER A CA 1
ATOM 5636 C C . SER A 1 713 ? 1.187 -5.526 -14.958 1.00 70.38 713 SER A C 1
ATOM 5638 O O . SER A 1 713 ? 2.127 -6.275 -15.232 1.00 70.38 713 SER A O 1
ATOM 5640 N N . ASP A 1 714 ? 0.745 -4.606 -15.809 1.00 78.88 714 ASP A N 1
ATOM 5641 C CA . ASP A 1 714 ? 1.207 -4.438 -17.180 1.00 78.88 714 ASP A CA 1
ATOM 5642 C C . ASP A 1 714 ? 1.786 -3.047 -17.464 1.00 78.88 714 ASP A C 1
ATOM 5644 O O . ASP A 1 714 ? 2.041 -2.716 -18.623 1.00 78.88 714 ASP A O 1
ATOM 5648 N N . ALA A 1 715 ? 2.065 -2.247 -16.434 1.00 83.06 715 ALA A N 1
ATOM 5649 C CA . ALA A 1 715 ? 2.733 -0.965 -16.612 1.00 83.06 715 ALA A CA 1
ATOM 5650 C C . ALA A 1 715 ? 4.116 -1.184 -17.258 1.00 83.06 715 ALA A C 1
ATOM 5652 O O . ALA A 1 715 ? 4.878 -2.066 -16.851 1.00 83.06 715 ALA A O 1
ATOM 5653 N N . SER A 1 716 ? 4.437 -0.399 -18.290 1.00 84.38 716 SER A N 1
ATOM 5654 C CA . SER A 1 716 ? 5.588 -0.661 -19.167 1.00 84.38 716 SER A CA 1
ATOM 5655 C C . SER A 1 716 ? 6.569 0.509 -19.273 1.00 84.38 716 SER A C 1
ATOM 5657 O O . SER A 1 716 ? 7.784 0.314 -19.158 1.00 84.38 716 SER A O 1
ATOM 5659 N N . SER A 1 717 ? 6.075 1.736 -19.459 1.00 87.44 717 SER A N 1
ATOM 5660 C CA . SER A 1 717 ? 6.921 2.911 -19.683 1.00 87.44 717 SER A CA 1
ATOM 5661 C C . SER A 1 717 ? 6.411 4.145 -18.951 1.00 87.44 717 SER A C 1
ATOM 5663 O O . SER A 1 717 ? 5.214 4.302 -18.725 1.00 87.44 717 SER A O 1
ATOM 5665 N N . LEU A 1 718 ? 7.356 5.015 -18.593 1.00 91.12 718 LEU A N 1
ATOM 5666 C CA . LEU A 1 718 ? 7.151 6.258 -17.859 1.00 91.12 718 LEU A CA 1
ATOM 5667 C C . LEU A 1 718 ? 7.912 7.389 -18.555 1.00 91.12 718 LEU A C 1
ATOM 5669 O O . LEU A 1 718 ? 9.120 7.281 -18.805 1.00 91.12 718 LEU A O 1
ATOM 5673 N N . ILE A 1 719 ? 7.210 8.489 -18.813 1.00 90.69 719 ILE A N 1
ATOM 5674 C CA . ILE A 1 719 ? 7.755 9.720 -19.385 1.00 90.69 719 ILE A CA 1
ATOM 5675 C C . ILE A 1 719 ? 7.256 10.905 -18.560 1.00 90.69 719 ILE A C 1
ATOM 5677 O O . ILE A 1 719 ? 6.075 11.011 -18.255 1.00 90.69 719 ILE A O 1
ATOM 5681 N N . VAL A 1 720 ? 8.149 11.830 -18.224 1.00 89.81 720 VAL A N 1
ATOM 5682 C CA . VAL A 1 720 ? 7.822 13.073 -17.519 1.00 89.81 720 VAL A CA 1
ATOM 5683 C C . VAL A 1 720 ? 8.033 14.246 -18.462 1.00 89.81 720 VAL A C 1
ATOM 5685 O O . VAL A 1 720 ? 9.157 14.569 -18.835 1.00 89.81 720 VAL A O 1
ATOM 5688 N N . ILE A 1 721 ? 6.964 14.907 -18.887 1.00 87.94 721 ILE A N 1
ATOM 5689 C CA . ILE A 1 721 ? 7.065 16.135 -19.675 1.00 87.94 721 ILE A CA 1
ATOM 5690 C C . ILE A 1 721 ? 7.421 17.293 -18.739 1.00 87.94 721 ILE A C 1
ATOM 5692 O O . ILE A 1 721 ? 6.811 17.479 -17.682 1.00 87.94 721 ILE A O 1
ATOM 5696 N N . ARG A 1 722 ? 8.423 18.083 -19.143 1.00 81.31 722 ARG A N 1
ATOM 5697 C CA . ARG A 1 722 ? 8.929 19.246 -18.400 1.00 81.31 722 ARG A CA 1
ATOM 5698 C C . ARG A 1 722 ? 7.976 20.442 -18.528 1.00 81.31 722 ARG A C 1
ATOM 5700 O O . ARG A 1 722 ? 8.325 21.469 -19.096 1.00 81.31 722 ARG A O 1
ATOM 5707 N N . SER A 1 723 ? 6.764 20.302 -18.008 1.00 79.00 723 SER A N 1
ATOM 5708 C CA . SER A 1 723 ? 5.797 21.389 -17.842 1.00 79.00 723 SER A CA 1
ATOM 5709 C C . SER A 1 723 ? 5.795 21.901 -16.398 1.00 79.00 723 SER A C 1
ATOM 5711 O O . SER A 1 723 ? 6.395 21.298 -15.509 1.00 79.00 723 SER A O 1
ATOM 5713 N N . SER A 1 724 ? 5.121 23.024 -16.148 1.00 77.94 724 SER A N 1
ATOM 5714 C CA . SER A 1 724 ? 4.832 23.501 -14.793 1.00 77.94 724 SER A CA 1
ATOM 5715 C C . SER A 1 724 ? 3.311 23.575 -14.610 1.00 77.94 724 SER A C 1
ATOM 5717 O O . SER A 1 724 ? 2.690 24.456 -15.211 1.00 77.94 724 SER A O 1
ATOM 5719 N N . PRO A 1 725 ? 2.687 22.655 -13.845 1.00 80.69 725 PRO A N 1
ATOM 5720 C CA . PRO A 1 725 ? 3.294 21.517 -13.136 1.00 80.69 725 PRO A CA 1
ATOM 5721 C C . PRO A 1 725 ? 3.799 20.410 -14.090 1.00 80.69 725 PRO A C 1
ATOM 5723 O O . PRO A 1 725 ? 3.319 20.335 -15.224 1.00 80.69 725 PRO A O 1
ATOM 5726 N N . PRO A 1 726 ? 4.754 19.555 -13.668 1.00 85.31 726 PRO A N 1
ATOM 5727 C CA . PRO A 1 726 ? 5.277 18.471 -14.503 1.00 85.31 726 PRO A CA 1
ATOM 5728 C C . PRO A 1 726 ? 4.182 17.450 -14.818 1.00 85.31 726 PRO A C 1
ATOM 5730 O O . PRO A 1 726 ? 3.446 17.026 -13.926 1.00 85.31 726 PRO A O 1
ATOM 5733 N N . LEU A 1 727 ? 4.080 17.053 -16.087 1.00 89.00 727 LEU A N 1
ATOM 5734 C CA . LEU A 1 727 ? 3.089 16.085 -16.550 1.00 89.00 727 LEU A CA 1
ATOM 5735 C C . LEU A 1 727 ? 3.724 14.697 -16.622 1.00 89.00 727 LEU A C 1
ATOM 5737 O O . LEU A 1 727 ? 4.697 14.485 -17.343 1.00 89.00 727 LEU A O 1
ATOM 5741 N N . VAL A 1 728 ? 3.164 13.752 -15.875 1.00 89.75 728 VAL A N 1
ATOM 5742 C CA . VAL A 1 728 ? 3.619 12.361 -15.841 1.00 89.75 728 VAL A CA 1
ATOM 5743 C C . VAL A 1 728 ? 2.735 11.533 -16.765 1.00 89.75 728 VAL A C 1
ATOM 5745 O O . VAL A 1 728 ? 1.521 11.508 -16.593 1.00 89.75 728 VAL A O 1
ATOM 5748 N N . ILE A 1 729 ? 3.349 10.871 -17.742 1.00 89.25 729 ILE A N 1
ATOM 5749 C CA . ILE A 1 729 ? 2.693 9.996 -18.713 1.00 89.25 729 ILE A CA 1
ATOM 5750 C C . ILE A 1 729 ? 3.177 8.573 -18.474 1.00 89.25 729 ILE A C 1
ATOM 5752 O O . ILE A 1 729 ? 4.379 8.307 -18.378 1.00 89.25 729 ILE A O 1
ATOM 5756 N N . LEU A 1 730 ? 2.221 7.662 -18.394 1.00 87.94 730 LEU A N 1
ATOM 5757 C CA . LEU A 1 730 ? 2.429 6.236 -18.211 1.00 87.94 730 LEU A CA 1
ATOM 5758 C C . LEU A 1 730 ? 1.888 5.510 -19.427 1.00 87.94 730 LEU A C 1
ATOM 5760 O O . LEU A 1 730 ? 1.005 6.024 -20.103 1.00 87.94 730 LEU A O 1
ATOM 5764 N N . SER A 1 731 ? 2.419 4.323 -19.684 1.00 86.06 731 SER A N 1
ATOM 5765 C CA . SER A 1 731 ? 1.814 3.419 -20.656 1.00 86.06 731 SER A CA 1
ATOM 5766 C C . SER A 1 731 ? 1.849 1.986 -20.170 1.00 86.06 731 SER A C 1
ATOM 5768 O O . SER A 1 731 ? 2.805 1.567 -19.500 1.00 86.06 731 SER A O 1
ATOM 5770 N N . THR A 1 732 ? 0.834 1.219 -20.544 1.00 83.75 732 THR A N 1
ATOM 5771 C CA . THR A 1 732 ? 0.768 -0.220 -20.268 1.00 83.75 732 THR A CA 1
ATOM 5772 C C . THR A 1 732 ? 1.245 -1.047 -21.463 1.00 83.75 732 THR A C 1
ATOM 5774 O O . THR A 1 732 ? 1.459 -0.535 -22.562 1.00 83.75 732 THR A O 1
ATOM 5777 N N . CYS A 1 733 ? 1.423 -2.352 -21.269 1.00 77.56 733 CYS A N 1
ATOM 5778 C CA . CYS A 1 733 ? 1.776 -3.284 -22.339 1.00 77.56 733 CYS A CA 1
ATOM 5779 C C . CYS A 1 733 ? 0.647 -3.440 -23.365 1.00 77.56 733 CYS A C 1
ATOM 5781 O O . CYS A 1 733 ? 0.900 -3.912 -24.470 1.00 77.56 733 CYS A O 1
ATOM 5783 N N . SER A 1 734 ? -0.580 -3.050 -23.005 1.00 75.19 734 SER A N 1
ATOM 5784 C CA . SER A 1 734 ? -1.729 -3.023 -23.909 1.00 75.19 734 SER A CA 1
ATOM 5785 C C . SER A 1 734 ? -1.796 -1.759 -24.781 1.00 75.19 734 SER A C 1
ATOM 5787 O O . SER A 1 734 ? -2.608 -1.707 -25.702 1.00 75.19 734 SER A O 1
ATOM 5789 N N . GLY A 1 735 ? -0.917 -0.775 -24.542 1.00 71.69 735 GLY A N 1
ATOM 5790 C CA . GLY A 1 735 ? -0.836 0.462 -25.325 1.00 71.69 735 GLY A CA 1
ATOM 5791 C C . GLY A 1 735 ? -1.766 1.585 -24.857 1.00 71.69 735 GLY A C 1
ATOM 5792 O O . GLY A 1 735 ? -1.957 2.538 -25.611 1.00 71.69 735 GLY A O 1
ATOM 5793 N N . THR A 1 736 ? -2.337 1.475 -23.653 1.00 73.12 736 THR A N 1
ATOM 5794 C CA . THR A 1 736 ? -3.093 2.555 -22.989 1.00 73.12 736 THR A CA 1
ATOM 5795 C C . THR A 1 736 ? -2.178 3.600 -22.388 1.00 73.12 736 THR A C 1
ATOM 5797 O O . THR A 1 736 ? -1.162 3.166 -21.786 1.00 73.12 736 THR A O 1
#

Radius of gyration: 38.54 Å; chains: 1; bounding box: 82×81×115 Å

Foldseek 3Di:
DKAADDPVLLVVLLVLLVVVLPDQKDQLLSLVVNLVSLVVCCVFAPCSLLLSLLSVLQSVVVCVVVVNDRRDMGGDDPVNSVSSVVSNVCSVPTMGDDDDPDFPWEKEWDADLFWIWMDTPNAIEIDGDDPVRSPDDRLLRRLVSVQFNCLLPPVPPAQGEYEYEYQDPSSQCCQASLHDSPDPSSNVSSSVSVVVCVVRVYHYHYDYDHVVVSVVRVVRNPDHDDPPQDADDPVVVVVCCVPPNDDAEAEQHAPVRDPHQEYEHCGRGRSHPYHDPVVPDPDPPPALLVVVLVVQVVVPPDDNVCSVVVSVPDDPVSSVVSRDPDPDVVNVVVVCVVVVVCVPPVPPPVVVVVVVVVVVPPDDDDDDDDDDDDDDDDDDDDDDDDDDDDDDDDDDDDDDDPPPPDDDDDDDDDDDPPDDPCLVPDPDDDDDDPPCPVPVPPPVPPPPDDDDDDDPDDDDPDDLCPFPVNVVQVVVDDPDPPPDQFAQWDDDPQKTWGADQVQLKIKIDRNVCCVVVVPRHKIEIEDEPDRDPAGFRHWDAFSVSQKIWGDDFLFIKIWGDDPDDDIPYHHYIYMGTAPCCVRVPLNWTWQDKDFDPLDPVSQWIWTQTQLQKIWIARNVVSDTQAMARPDPVSPDRDDPPVVCLQQQVGWREKDWADFDDDPPDDSQQTWIWMWIATLQLFIKIWTDHSPDRYIDIDDRDDDPPDDPVNTHNFWHYWDWDHDVVIDIDTAGPVGD

Organism: NCBI:txid355587